Protein AF-0000000066107134 (afdb_homodimer)

InterPro domains:
  IPR014729 Rossmann-like alpha/beta/alpha sandwich fold [G3DSA:3.40.50.620] (2-224)
  IPR018317 Queuosine biosynthesis protein QueC [MF_01633] (4-223)
  IPR018317 Queuosine biosynthesis protein QueC [PF06508] (5-216)
  IPR018317 Queuosine biosynthesis protein QueC [PIRSF006293] (3-226)
  IPR018317 Queuosine biosynthesis protein QueC [PTHR42914] (3-226)
  IPR018317 Queuosine biosynthesis protein QueC [TIGR00364] (6-210)
  IPR018317 Queuosine biosynthesis protein QueC [cd01995] (4-217)

pLDDT: mean 96.41, std 4.78, range [48.25, 98.94]

Nearest PDB structures (foldseek):
  3bl5-assembly6_F  TM=8.450E-01  e=5.148E-14  unclassified
  7w8a-assembly2_G  TM=3.945E-01  e=1.474E-02  Babesia orientalis
  4plf-assembly1_B  TM=3.652E-01  e=1.228E-02  Apicomplexa
  3gvh-assembly1_D  TM=3.737E-01  e=4.985E-02  Brucella abortus 2308
  7w8a-assembly2_E  TM=3.259E-01  e=3.676E-02  Babesia orientalis

Organism: Methanobrevibacter smithii (strain ATCC 35061 / DSM 861 / OCM 144 / PS) (NCBI:txid420247)

Secondary structure (DSSP, 8-state):
-PPPEEEEE--SSHHHHHHHHTTTTTSEEEEEEEESS-TTHHHHHHHHHHHHHHHT-EEEEEE-HHHHHH---TTTSSSPPPB--TGGGG-HHHHHHHHHHTPPTTHHHHHHHHHHHHHHHHT-SEEE----HHHHTT-GGGSHHHHHHHHHHHHHH-SS--EEE-TTTT--HHHHHHHHHHTT--GGG----SS--SSB-S-BHHHHHHHHHHHHHT------B--/----EEEEE--SSHHHHHHHHTTTTTSEEEEEEEESS-TTHHHHHHHHHHHHHHHT-EEEEEE-HHHHHH---TTTSSSPPPB--TGGGG-HHHHHHHHHHTPPTTHHHHHHHHHHHHHHHHT-SEEE----HHHHTT-GGGSHHHHHHHHHHHHHH-SS--EEE-TTTT--HHHHHHHHHHTT--GGG----SS--SSB-S-BHHHHHHHHHHHHHT------B--

Sequence (454 aa):
MMTKKAITVLSGGLDSCVATCVYAEDYEIHGITFNYGQKSFKQELKASEEICKKMGFTHEVIDLPWLNKISNSSLTSDNEIPTLTHEELDDLDICEDTASSVWVPGRNIVFTSIATSYAESIGAEIIIVGWDKEEAATFPDNSKEFLESFNNMLNVGSPQNIEIKAPAIDLNKDEIVKLGDEIKAPMELSYSCYTGHEKHCGVCESCMRRKRAFKLADVKDPSEYNEMMTKKAITVLSGGLDSCVATCVYAEDYEIHGITFNYGQKSFKQELKASEEICKKMGFTHEVIDLPWLNKISNSSLTSDNEIPTLTHEELDDLDICEDTASSVWVPGRNIVFTSIATSYAESIGAEIIIVGWDKEEAATFPDNSKEFLESFNNMLNVGSPQNIEIKAPAIDLNKDEIVKLGDEIKAPMELSYSCYTGHEKHCGVCESCMRRKRAFKLADVKDPSEYNE

Foldseek 3Di:
DPFAAEEEAAQLALLSLLQQLVCLVRHQYEYEYEAAQFQQNVLSVQSRVVLCVVSVHHYDYYYDPVLLVVFQACRRDVDDQDFDDPVCLPVLVSVLVNCVRHDRPCVLVVSVVVSVVVCLVVVHAEYTYRQADSVCSNDVCSAPVVQVVVQVVCVPPPPHNYHYDHPRRYPALLVSVLSCVVSVRPNLSGDFASNNDPAHQCTGSRNVSNVVSCVVNVHDDNGDHPD/DPFAAEEEAAQLALLSLLQQLVCLVRHQYEYEHEAAQFQQNVLSVQSRVVLCVVSVHHYDYYYDPVLLVVFQACRRDVDDQDFDDPVCLPVLVSVLVNCVRHDRPCVLVVSVVVSVVVCLVVVHAEYTYRQADSVCSNDVCSAPVVQVVVQVVCVPPPPHNYHYDHPRRYPALLVSVLSCVVSVRPNLSGDFASNNDPAHQCTGSRNVSNVVSCVVNVHDDNGGHPD

Solvent-accessible surface area (backbone atoms only — not comparable to full-atom values): 22708 Å² total; per-residue (Å²): 128,86,76,46,32,26,30,26,56,33,57,11,18,55,52,23,47,31,33,46,50,76,45,54,88,72,29,50,45,37,34,37,30,76,44,42,58,41,55,20,44,70,44,20,49,53,17,32,51,50,48,24,61,76,73,68,34,47,77,44,76,47,78,33,66,68,57,29,70,58,35,81,10,25,44,45,40,90,48,75,69,64,69,52,54,80,74,44,73,74,33,64,70,58,43,42,52,49,40,61,43,52,45,50,52,43,46,60,55,33,54,51,24,49,46,46,18,53,18,59,56,73,61,22,44,33,37,34,34,36,33,21,37,60,55,25,74,62,34,42,59,24,26,59,67,24,53,52,30,45,38,52,22,36,63,48,33,40,98,54,80,51,39,73,42,44,79,32,34,85,28,42,62,25,53,44,46,44,49,20,58,73,71,62,37,70,63,68,48,37,38,58,38,67,74,33,51,95,45,33,56,41,38,36,56,52,28,42,50,50,55,49,13,25,59,74,43,74,42,87,67,69,74,57,56,73,92,126,86,78,46,31,26,29,27,55,32,56,11,18,55,50,22,46,32,33,48,51,75,43,53,89,70,30,51,44,36,33,37,29,76,44,41,58,41,54,20,42,71,44,19,51,54,16,31,50,50,48,24,62,76,73,68,34,47,76,45,78,47,80,34,65,68,57,30,70,58,34,81,11,23,43,45,41,91,49,75,70,65,70,52,54,81,74,43,74,75,33,63,70,58,44,42,52,50,39,60,44,51,45,51,52,43,46,61,56,32,54,52,24,49,48,45,18,52,19,58,56,74,62,22,45,33,36,34,35,38,32,20,36,60,55,25,76,60,34,41,57,26,24,61,67,23,52,51,30,45,39,52,22,35,63,48,32,40,97,55,80,51,40,72,42,44,80,31,33,86,28,42,63,25,54,45,45,44,50,20,58,74,70,62,38,70,62,68,48,37,40,58,39,66,73,33,51,95,45,34,59,40,38,35,56,52,28,43,49,48,55,49,13,24,59,73,42,73,43,87,68,68,72,57,56,73,90

Radius of gyration: 23.3 Å; Cα contacts (8 Å, |Δi|>4): 970; chains: 2; bounding box: 61×72×47 Å

Structure (mmCIF, N/CA/C/O backbone):
data_AF-0000000066107134-model_v1
#
loop_
_entity.id
_entity.type
_entity.pdbx_description
1 polymer '7-cyano-7-deazaguanine synthase'
#
loop_
_atom_site.group_PDB
_atom_site.id
_atom_site.type_symbol
_atom_site.label_atom_id
_atom_site.label_alt_id
_atom_site.label_comp_id
_atom_site.label_asym_id
_atom_site.label_entity_id
_atom_site.label_seq_id
_atom_site.pdbx_PDB_ins_code
_atom_site.Cartn_x
_atom_site.Cartn_y
_atom_site.Cartn_z
_atom_site.occupancy
_atom_site.B_iso_or_equiv
_atom_site.auth_seq_id
_atom_site.auth_comp_id
_atom_site.auth_asym_id
_atom_site.auth_atom_id
_atom_site.pdbx_PDB_model_num
ATOM 1 N N . MET A 1 1 ? 31.406 -4.867 -9.156 1 48.53 1 MET A N 1
ATOM 2 C CA . MET A 1 1 ? 30.266 -4.031 -9.539 1 48.53 1 MET A CA 1
ATOM 3 C C . MET A 1 1 ? 29.125 -4.188 -8.555 1 48.53 1 MET A C 1
ATOM 5 O O . MET A 1 1 ? 28.906 -5.27 -8 1 48.53 1 MET A O 1
ATOM 9 N N . MET A 1 2 ? 28.547 -3.154 -7.867 1 63.44 2 MET A N 1
ATOM 10 C CA . MET A 1 2 ? 27.594 -3.34 -6.785 1 63.44 2 MET A CA 1
ATOM 11 C C . MET A 1 2 ? 26.391 -4.152 -7.254 1 63.44 2 MET A C 1
ATOM 13 O O . MET A 1 2 ? 25.859 -3.914 -8.344 1 63.44 2 MET A O 1
ATOM 17 N N . THR A 1 3 ? 26.172 -5.348 -6.695 1 87.69 3 THR A N 1
ATOM 18 C CA . THR A 1 3 ? 25.109 -6.266 -7.09 1 87.69 3 THR A CA 1
ATOM 19 C C . THR A 1 3 ? 23.75 -5.566 -7.07 1 87.69 3 THR A C 1
ATOM 21 O O . THR A 1 3 ? 23.422 -4.871 -6.109 1 87.69 3 THR A O 1
ATOM 24 N N . LYS A 1 4 ? 23.125 -5.457 -8.25 1 97.25 4 LYS A N 1
ATOM 25 C CA . LYS A 1 4 ? 21.766 -4.934 -8.344 1 97.25 4 LYS A CA 1
ATOM 26 C C . LYS A 1 4 ? 20.812 -5.703 -7.43 1 97.25 4 LYS A C 1
ATOM 28 O O . LYS A 1 4 ? 20.922 -6.926 -7.301 1 97.25 4 LYS A O 1
ATOM 33 N N . LYS A 1 5 ? 19.969 -5 -6.711 1 98.69 5 LYS A N 1
ATOM 34 C CA . LYS A 1 5 ? 19.047 -5.637 -5.781 1 98.69 5 LYS A CA 1
ATOM 35 C C . LYS A 1 5 ? 17.625 -5.605 -6.32 1 98.69 5 LYS A C 1
ATOM 37 O O . LYS A 1 5 ? 17.25 -4.699 -7.074 1 98.69 5 LYS A O 1
ATOM 42 N N . ALA A 1 6 ? 16.859 -6.609 -5.988 1 98.88 6 ALA A N 1
ATOM 43 C CA . ALA A 1 6 ? 15.453 -6.711 -6.348 1 98.88 6 ALA A CA 1
ATOM 44 C C . ALA A 1 6 ? 14.617 -7.199 -5.164 1 98.88 6 ALA A C 1
ATOM 46 O O . ALA A 1 6 ? 15.102 -7.973 -4.336 1 98.88 6 ALA A O 1
ATOM 47 N N . ILE A 1 7 ? 13.453 -6.672 -5.062 1 98.88 7 ILE A N 1
ATOM 48 C CA . ILE A 1 7 ? 12.422 -7.227 -4.188 1 98.88 7 ILE A CA 1
ATOM 49 C C . ILE A 1 7 ? 11.492 -8.133 -4.996 1 98.88 7 ILE A C 1
ATOM 51 O O . ILE A 1 7 ? 11.18 -7.836 -6.148 1 98.88 7 ILE A O 1
ATOM 55 N N . THR A 1 8 ? 11.102 -9.227 -4.43 1 98.94 8 THR A N 1
ATOM 56 C CA . THR A 1 8 ? 10.07 -10.031 -5.074 1 98.94 8 THR A CA 1
ATOM 57 C C . THR A 1 8 ? 8.906 -10.297 -4.117 1 98.94 8 THR A C 1
ATOM 59 O O . THR A 1 8 ? 9.125 -10.578 -2.938 1 98.94 8 THR A O 1
ATOM 62 N N . VAL A 1 9 ? 7.723 -10.016 -4.586 1 98.88 9 VAL A N 1
ATOM 63 C CA . VAL A 1 9 ? 6.535 -10.508 -3.896 1 98.88 9 VAL A CA 1
ATOM 64 C C . VAL A 1 9 ? 6.355 -11.992 -4.176 1 98.88 9 VAL A C 1
ATOM 66 O O . VAL A 1 9 ? 5.914 -12.383 -5.258 1 98.88 9 VAL A O 1
ATOM 69 N N . LEU A 1 10 ? 6.672 -12.789 -3.191 1 98.81 10 LEU A N 1
ATOM 70 C CA . LEU A 1 10 ? 6.781 -14.227 -3.383 1 98.81 10 LEU A CA 1
ATOM 71 C C . LEU A 1 10 ? 5.711 -14.961 -2.582 1 98.81 10 LEU A C 1
ATOM 73 O O . LEU A 1 10 ? 5.793 -15.039 -1.353 1 98.81 10 LEU A O 1
ATOM 77 N N . SER A 1 11 ? 4.77 -15.523 -3.234 1 97.81 11 SER A N 1
ATOM 78 C CA . SER A 1 11 ? 3.699 -16.266 -2.576 1 97.81 11 SER A CA 1
ATOM 79 C C . SER A 1 11 ? 4.082 -17.734 -2.381 1 97.81 11 SER A C 1
ATOM 81 O O . SER A 1 11 ? 3.428 -18.453 -1.624 1 97.81 11 SER A O 1
ATOM 83 N N . GLY A 1 12 ? 5.117 -18.156 -3.109 1 97.75 12 GLY A N 1
ATOM 84 C CA . GLY A 1 12 ? 5.43 -19.578 -3.133 1 97.75 12 GLY A CA 1
ATOM 85 C C . GLY A 1 12 ? 4.691 -20.328 -4.223 1 97.75 12 GLY A C 1
ATOM 86 O O . GLY A 1 12 ? 4.938 -21.516 -4.434 1 97.75 12 GLY A O 1
ATOM 87 N N . GLY A 1 13 ? 3.854 -19.688 -4.918 1 98.12 13 GLY A N 1
ATOM 88 C CA . GLY A 1 13 ? 3.129 -20.297 -6.023 1 98.12 13 GLY A CA 1
ATOM 89 C C . GLY A 1 13 ? 3.953 -20.391 -7.293 1 98.12 13 GLY A C 1
ATOM 90 O O . GLY A 1 13 ? 5.078 -19.906 -7.352 1 98.12 13 GLY A O 1
ATOM 91 N N . LEU A 1 14 ? 3.342 -20.969 -8.281 1 98.5 14 LEU A N 1
ATOM 92 C CA . LEU A 1 14 ? 3.996 -21.25 -9.555 1 98.5 14 LEU A CA 1
ATOM 93 C C . LEU A 1 14 ? 4.387 -19.938 -10.25 1 98.5 14 LEU A C 1
ATOM 95 O O . LEU A 1 14 ? 5.539 -19.781 -10.656 1 98.5 14 LEU A O 1
ATOM 99 N N . ASP A 1 15 ? 3.439 -19 -10.352 1 98.5 15 ASP A N 1
ATOM 100 C CA . ASP A 1 15 ? 3.645 -17.766 -11.117 1 98.5 15 ASP A CA 1
ATOM 101 C C . ASP A 1 15 ? 4.746 -16.906 -10.5 1 98.5 15 ASP A C 1
ATOM 103 O O . ASP A 1 15 ? 5.648 -16.453 -11.195 1 98.5 15 ASP A O 1
ATOM 107 N N . SER A 1 16 ? 4.691 -16.688 -9.203 1 98.69 16 SER A N 1
ATOM 108 C CA . SER A 1 16 ? 5.691 -15.859 -8.539 1 98.69 16 SER A CA 1
ATOM 109 C C . SER A 1 16 ? 7.062 -16.531 -8.547 1 98.69 16 SER A C 1
ATOM 111 O O . SER A 1 16 ? 8.086 -15.852 -8.656 1 98.69 16 SER A O 1
ATOM 113 N N . CYS A 1 17 ? 7.094 -17.859 -8.422 1 98.81 17 CYS A N 1
ATOM 114 C CA . CYS A 1 17 ? 8.352 -18.594 -8.477 1 98.81 17 CYS A CA 1
ATOM 115 C C . CYS A 1 17 ? 9.047 -18.375 -9.812 1 98.81 17 CYS A C 1
ATOM 117 O O . CYS A 1 17 ? 10.211 -17.953 -9.852 1 98.81 17 CYS A O 1
ATOM 119 N N . VAL A 1 18 ? 8.336 -18.625 -10.867 1 98.88 18 VAL A N 1
ATOM 120 C CA . VAL A 1 18 ? 8.922 -18.5 -12.203 1 98.88 18 VAL A CA 1
ATOM 121 C C . VAL A 1 18 ? 9.305 -17.047 -12.461 1 98.88 18 VAL A C 1
ATOM 123 O O . VAL A 1 18 ? 10.406 -16.766 -12.93 1 98.88 18 VAL A O 1
ATOM 126 N N . ALA A 1 19 ? 8.406 -16.125 -12.164 1 98.88 19 ALA A N 1
ATOM 127 C CA . ALA A 1 19 ? 8.672 -14.711 -12.375 1 98.88 19 ALA A CA 1
ATOM 128 C C . ALA A 1 19 ? 9.953 -14.273 -11.664 1 98.88 19 ALA A C 1
ATOM 130 O O . ALA A 1 19 ? 10.781 -13.562 -12.234 1 98.88 19 ALA A O 1
ATOM 131 N N . THR A 1 20 ? 10.133 -14.703 -10.406 1 98.88 20 THR A N 1
ATOM 132 C CA . THR A 1 20 ? 11.305 -14.344 -9.602 1 98.88 20 THR A CA 1
ATOM 133 C C . THR A 1 20 ? 12.578 -14.898 -10.234 1 98.88 20 THR A C 1
ATOM 135 O O . THR A 1 20 ? 13.57 -14.18 -10.375 1 98.88 20 THR A O 1
ATOM 138 N N . CYS A 1 21 ? 12.57 -16.094 -10.695 1 98.81 21 CYS A N 1
ATOM 139 C CA . CYS A 1 21 ? 13.758 -16.797 -11.172 1 98.81 21 CYS A CA 1
ATOM 140 C C . CYS A 1 21 ? 14.242 -16.219 -12.492 1 98.81 21 CYS A C 1
ATOM 142 O O . CYS A 1 21 ? 15.414 -16.375 -12.852 1 98.81 21 CYS A O 1
ATOM 144 N N . VAL A 1 22 ? 13.344 -15.531 -13.227 1 98.81 22 VAL A N 1
ATOM 145 C CA . VAL A 1 22 ? 13.742 -14.836 -14.453 1 98.81 22 VAL A CA 1
ATOM 146 C C . VAL A 1 22 ? 14.898 -13.891 -14.156 1 98.81 22 VAL A C 1
ATOM 148 O O . VAL A 1 22 ? 15.781 -13.688 -14.992 1 98.81 22 VAL A O 1
ATOM 151 N N . TYR A 1 23 ? 14.953 -13.367 -12.914 1 98.62 23 TYR A N 1
ATOM 152 C CA . TYR A 1 23 ? 15.93 -12.328 -12.586 1 98.62 23 TYR A CA 1
ATOM 153 C C . TYR A 1 23 ? 17 -12.867 -11.641 1 98.62 23 TYR A C 1
ATOM 155 O O . TYR A 1 23 ? 17.828 -12.102 -11.133 1 98.62 23 TYR A O 1
ATOM 163 N N . ALA A 1 24 ? 17.078 -14.164 -11.391 1 98.25 24 ALA A N 1
ATOM 164 C CA . ALA A 1 24 ? 17.906 -14.773 -10.352 1 98.25 24 ALA A CA 1
ATOM 165 C C . ALA A 1 24 ? 19.391 -14.562 -10.641 1 98.25 24 ALA A C 1
ATOM 167 O O . ALA A 1 24 ? 20.188 -14.438 -9.711 1 98.25 24 ALA A O 1
ATOM 168 N N . GLU A 1 25 ? 19.766 -14.5 -11.883 1 97.06 25 GLU A N 1
ATOM 169 C CA . GLU A 1 25 ? 21.172 -14.414 -12.234 1 97.06 25 GLU A CA 1
ATOM 170 C C . GLU A 1 25 ? 21.656 -12.961 -12.258 1 97.06 25 GLU A C 1
ATOM 172 O O . GLU A 1 25 ? 22.859 -12.695 -12.172 1 97.06 25 GLU A O 1
ATOM 177 N N . ASP A 1 26 ? 20.734 -12.039 -12.336 1 97.62 26 ASP A N 1
ATOM 178 C CA . ASP A 1 26 ? 21.094 -10.656 -12.609 1 97.62 26 ASP A CA 1
ATOM 179 C C . ASP A 1 26 ? 20.953 -9.797 -11.352 1 97.62 26 ASP A C 1
ATOM 181 O O . ASP A 1 26 ? 21.5 -8.688 -11.281 1 97.62 26 ASP A O 1
ATOM 185 N N . TYR A 1 27 ? 20.234 -10.367 -10.32 1 98.5 27 TYR A N 1
ATOM 186 C CA . TYR A 1 27 ? 19.922 -9.555 -9.148 1 98.5 27 TYR A CA 1
ATOM 187 C C . TYR A 1 27 ? 20.156 -10.344 -7.863 1 98.5 27 TYR A C 1
ATOM 189 O O . TYR A 1 27 ? 20.031 -11.57 -7.844 1 98.5 27 TYR A O 1
ATOM 197 N N . GLU A 1 28 ? 20.578 -9.625 -6.852 1 98.69 28 GLU A N 1
ATOM 198 C CA . GLU A 1 28 ? 20.375 -10.102 -5.488 1 98.69 28 GLU A CA 1
ATOM 199 C C . GLU A 1 28 ? 18.906 -9.984 -5.07 1 98.69 28 GLU A C 1
ATOM 201 O O . GLU A 1 28 ? 18.406 -8.883 -4.867 1 98.69 28 GLU A O 1
ATOM 206 N N . ILE A 1 29 ? 18.328 -11.086 -4.906 1 98.81 29 ILE A N 1
ATOM 207 C CA . ILE A 1 29 ? 16.891 -11.086 -4.758 1 98.81 29 ILE A CA 1
ATOM 208 C C . ILE A 1 29 ? 16.516 -11.195 -3.279 1 98.81 29 ILE A C 1
ATOM 210 O O . ILE A 1 29 ? 17.047 -12.047 -2.564 1 98.81 29 ILE A O 1
ATOM 214 N N . HIS A 1 30 ? 15.625 -10.32 -2.828 1 98.81 30 HIS A N 1
ATOM 215 C CA . HIS A 1 30 ? 15.008 -10.336 -1.507 1 98.81 30 HIS A CA 1
ATOM 216 C C . HIS A 1 30 ? 13.516 -10.648 -1.597 1 98.81 30 HIS A C 1
ATOM 218 O O . HIS A 1 30 ? 12.742 -9.852 -2.145 1 98.81 30 HIS A O 1
ATOM 224 N N . GLY A 1 31 ? 13.148 -11.797 -1.056 1 98.88 31 GLY A N 1
ATOM 225 C CA . GLY A 1 31 ? 11.766 -12.227 -1.151 1 98.88 31 GLY A CA 1
ATOM 226 C C . GLY A 1 31 ? 10.922 -11.781 0.026 1 98.88 31 GLY A C 1
ATOM 227 O O . GLY A 1 31 ? 11.383 -11.789 1.17 1 98.88 31 GLY A O 1
ATOM 228 N N . ILE A 1 32 ? 9.711 -11.383 -0.281 1 98.88 32 ILE A N 1
ATOM 229 C CA . ILE A 1 32 ? 8.719 -11.047 0.732 1 98.88 32 ILE A CA 1
ATOM 230 C C . ILE A 1 32 ? 7.484 -11.93 0.559 1 98.88 32 ILE A C 1
ATOM 232 O O . ILE A 1 32 ? 6.91 -12 -0.531 1 98.88 32 ILE A O 1
ATOM 236 N N . THR A 1 33 ? 7.133 -12.609 1.605 1 98.88 33 THR A N 1
ATOM 237 C CA . THR A 1 33 ? 5.891 -13.367 1.683 1 98.88 33 THR A CA 1
ATOM 238 C C . THR A 1 33 ? 4.934 -12.742 2.695 1 98.88 33 THR A C 1
ATOM 240 O O . THR A 1 33 ? 5.348 -12.367 3.797 1 98.88 33 THR A O 1
ATOM 243 N N . PHE A 1 34 ? 3.689 -12.625 2.275 1 98.81 34 PHE A N 1
ATOM 244 C CA . PHE A 1 34 ? 2.721 -11.961 3.137 1 98.81 34 PHE A CA 1
ATOM 245 C C . PHE A 1 34 ? 1.828 -12.977 3.838 1 98.81 34 PHE A C 1
ATOM 247 O O . PHE A 1 34 ? 1.379 -13.945 3.221 1 98.81 34 PHE A O 1
ATOM 254 N N . ASN A 1 35 ? 1.656 -12.773 5.133 1 98.62 35 ASN A N 1
ATOM 255 C CA . ASN A 1 35 ? 0.647 -13.461 5.93 1 98.62 35 ASN A CA 1
ATOM 256 C C . ASN A 1 35 ? -0.56 -12.562 6.199 1 98.62 35 ASN A C 1
ATOM 258 O O . ASN A 1 35 ? -0.508 -11.688 7.062 1 98.62 35 ASN A O 1
ATOM 262 N N . TYR A 1 36 ? -1.611 -12.828 5.465 1 97.81 36 TYR A N 1
ATOM 263 C CA . TYR A 1 36 ? -2.809 -12.008 5.645 1 97.81 36 TYR A CA 1
ATOM 264 C C . TYR A 1 36 ? -3.98 -12.859 6.117 1 97.81 36 TYR A C 1
ATOM 266 O O . TYR A 1 36 ? -5.141 -12.492 5.93 1 97.81 36 TYR A O 1
ATOM 274 N N . GLY A 1 37 ? -3.658 -14.023 6.609 1 97.19 37 GLY A N 1
ATOM 275 C CA . GLY A 1 37 ? -4.652 -14.891 7.223 1 97.19 37 GLY A CA 1
ATOM 276 C C . GLY A 1 37 ? -5.254 -15.891 6.254 1 97.19 37 GLY A C 1
ATOM 277 O O . GLY A 1 37 ? -6.301 -16.484 6.527 1 97.19 37 GLY A O 1
ATOM 278 N N . GLN A 1 38 ? -4.637 -16.062 5.141 1 96.62 38 GLN A N 1
ATOM 279 C CA . GLN A 1 38 ? -5.168 -16.969 4.133 1 96.62 38 GLN A CA 1
ATOM 280 C C . GLN A 1 38 ? -5.02 -18.422 4.578 1 96.62 38 GLN A C 1
ATOM 282 O O . GLN A 1 38 ? -4.031 -18.781 5.219 1 96.62 38 GLN A O 1
ATOM 287 N N . LYS A 1 39 ? -5.898 -19.25 4.09 1 95.94 39 LYS A N 1
ATOM 288 C CA . LYS A 1 39 ? -5.957 -20.656 4.453 1 95.94 39 LYS A CA 1
ATOM 289 C C . LYS A 1 39 ? -4.684 -21.391 4.039 1 95.94 39 LYS A C 1
ATOM 291 O O . LYS A 1 39 ? -4.234 -22.297 4.73 1 95.94 39 LYS A O 1
ATOM 296 N N . SER A 1 40 ? -4.102 -20.969 3.006 1 96.5 40 SER A N 1
ATOM 297 C CA . SER A 1 40 ? -2.973 -21.672 2.404 1 96.5 40 SER A CA 1
ATOM 298 C C . SER A 1 40 ? -1.646 -21.172 2.959 1 96.5 40 SER A C 1
ATOM 300 O O . SER A 1 40 ? -0.578 -21.594 2.506 1 96.5 40 SER A O 1
ATOM 302 N N . PHE A 1 41 ? -1.6 -20.359 3.939 1 97.81 41 PHE A N 1
ATOM 303 C CA . PHE A 1 41 ? -0.396 -19.641 4.344 1 97.81 41 PHE A CA 1
ATOM 304 C C . PHE A 1 41 ? 0.715 -20.625 4.715 1 97.81 41 PHE A C 1
ATOM 306 O O . PHE A 1 41 ? 1.86 -20.453 4.289 1 97.81 41 PHE A O 1
ATOM 313 N N . LYS A 1 42 ? 0.407 -21.609 5.484 1 97.94 42 LYS A N 1
ATOM 314 C CA . LYS A 1 42 ? 1.431 -22.531 5.953 1 97.94 42 LYS A CA 1
ATOM 315 C C . LYS A 1 42 ? 2.174 -23.172 4.781 1 97.94 42 LYS A C 1
ATOM 317 O O . LYS A 1 42 ? 3.406 -23.234 4.777 1 97.94 42 LYS A O 1
ATOM 322 N N . GLN A 1 43 ? 1.47 -23.594 3.816 1 98.19 43 GLN A N 1
ATOM 323 C CA . GLN A 1 43 ? 2.072 -24.234 2.654 1 98.19 43 GLN A CA 1
ATOM 324 C C . GLN A 1 43 ? 2.785 -23.219 1.77 1 98.19 43 GLN A C 1
ATOM 326 O O . GLN A 1 43 ? 3.832 -23.516 1.19 1 98.19 43 GLN A O 1
ATOM 331 N N . GLU A 1 44 ? 2.18 -22.062 1.595 1 98.12 44 GLU A N 1
ATOM 332 C CA . GLU A 1 44 ? 2.816 -20.984 0.84 1 98.12 44 GLU A CA 1
ATOM 333 C C . GLU A 1 44 ? 4.152 -20.594 1.462 1 98.12 44 GLU A C 1
ATOM 335 O O . GLU A 1 44 ? 5.137 -20.375 0.749 1 98.12 44 GLU A O 1
ATOM 340 N N . LEU A 1 45 ? 4.129 -20.484 2.764 1 98.62 45 LEU A N 1
ATOM 341 C CA . LEU A 1 45 ? 5.348 -20.141 3.488 1 98.62 45 LEU A CA 1
ATOM 342 C C . LEU A 1 45 ? 6.418 -21.203 3.293 1 98.62 45 LEU A C 1
ATOM 344 O O . LEU A 1 45 ? 7.574 -20.891 3.012 1 98.62 45 LEU A O 1
ATOM 348 N N . LYS A 1 46 ? 6.055 -22.453 3.473 1 98.62 46 LYS A N 1
ATOM 349 C CA . LYS A 1 46 ? 6.992 -23.562 3.26 1 98.62 46 LYS A CA 1
ATOM 350 C C . LYS A 1 46 ? 7.59 -23.5 1.857 1 98.62 46 LYS A C 1
ATOM 352 O O . LYS A 1 46 ? 8.805 -23.609 1.692 1 98.62 46 LYS A O 1
ATOM 357 N N . ALA A 1 47 ? 6.719 -23.344 0.884 1 98.69 47 ALA A N 1
ATOM 358 C CA . ALA A 1 47 ? 7.16 -23.266 -0.506 1 98.69 47 ALA A CA 1
ATOM 359 C C . ALA A 1 47 ? 8.117 -22.109 -0.723 1 98.69 47 ALA A C 1
ATOM 361 O O . ALA A 1 47 ? 9.18 -22.266 -1.322 1 98.69 47 ALA A O 1
ATOM 362 N N . SER A 1 48 ? 7.746 -20.922 -0.245 1 98.81 48 SER A N 1
ATOM 363 C CA . SER A 1 48 ? 8.57 -19.734 -0.424 1 98.81 48 SER A CA 1
ATOM 364 C C . SER A 1 48 ? 9.93 -19.891 0.24 1 98.81 48 SER A C 1
ATOM 366 O O . SER A 1 48 ? 10.953 -19.516 -0.33 1 98.81 48 SER A O 1
ATOM 368 N N . GLU A 1 49 ? 9.945 -20.422 1.401 1 98.75 49 GLU A N 1
ATOM 369 C CA . GLU A 1 49 ? 11.195 -20.641 2.125 1 98.75 49 GLU A CA 1
ATOM 370 C C . GLU A 1 49 ? 12.109 -21.594 1.363 1 98.75 49 GLU A C 1
ATOM 372 O O . GLU A 1 49 ? 13.312 -21.359 1.244 1 98.75 49 GLU A O 1
ATOM 377 N N . GLU A 1 50 ? 11.562 -22.688 0.884 1 98.81 50 GLU A N 1
ATOM 378 C CA . GLU A 1 50 ? 12.352 -23.672 0.156 1 98.81 50 GLU A CA 1
ATOM 379 C C . GLU A 1 50 ? 12.891 -23.109 -1.149 1 98.81 50 GLU A C 1
ATOM 381 O O . GLU A 1 50 ? 14.039 -23.375 -1.522 1 98.81 50 GLU A O 1
ATOM 386 N N . ILE A 1 51 ? 12.055 -22.359 -1.821 1 98.88 51 ILE A N 1
ATOM 387 C CA . ILE A 1 51 ? 12.484 -21.719 -3.057 1 98.88 51 ILE A CA 1
ATOM 388 C C . ILE A 1 51 ? 13.641 -20.766 -2.766 1 98.88 51 ILE A C 1
ATOM 390 O O . ILE A 1 51 ? 14.672 -20.797 -3.451 1 98.88 51 ILE A O 1
ATOM 394 N N . CYS A 1 52 ? 13.477 -19.922 -1.772 1 98.88 52 CYS A N 1
ATOM 395 C CA . CYS A 1 52 ? 14.508 -18.953 -1.421 1 98.88 52 CYS A CA 1
ATOM 396 C C . CYS A 1 52 ? 15.805 -19.656 -1.036 1 98.88 52 CYS A C 1
ATOM 398 O O . CYS A 1 52 ? 16.891 -19.25 -1.452 1 98.88 52 CYS A O 1
ATOM 400 N N . LYS A 1 53 ? 15.664 -20.719 -0.247 1 98.75 53 LYS A N 1
ATOM 401 C CA . LYS A 1 53 ? 16.844 -21.484 0.164 1 98.75 53 LYS A CA 1
ATOM 402 C C . LYS A 1 53 ? 17.562 -22.078 -1.043 1 98.75 53 LYS A C 1
ATOM 404 O O . LYS A 1 53 ? 18.781 -21.953 -1.172 1 98.75 53 LYS A O 1
ATOM 409 N N . LYS A 1 54 ? 16.844 -22.734 -1.891 1 98.69 54 LYS A N 1
ATOM 410 C CA . LYS A 1 54 ? 17.406 -23.391 -3.062 1 98.69 54 LYS A CA 1
ATOM 411 C C . LYS A 1 54 ? 18.109 -22.391 -3.973 1 98.69 54 LYS A C 1
ATOM 413 O O . LYS A 1 54 ? 19.172 -22.672 -4.52 1 98.69 54 LYS A O 1
ATOM 418 N N . MET A 1 55 ? 17.547 -21.203 -4.117 1 98.62 55 MET A N 1
ATOM 419 C CA . MET A 1 55 ? 18.016 -20.25 -5.121 1 98.62 55 MET A CA 1
ATOM 420 C C . MET A 1 55 ? 19 -19.25 -4.504 1 98.62 55 MET A C 1
ATOM 422 O O . MET A 1 55 ? 19.625 -18.453 -5.219 1 98.62 55 MET A O 1
ATOM 426 N N . GLY A 1 56 ? 19.031 -19.172 -3.18 1 98.44 56 GLY A N 1
ATOM 427 C CA . GLY A 1 56 ? 19.938 -18.25 -2.496 1 98.44 56 GLY A CA 1
ATOM 428 C C . GLY A 1 56 ? 19.359 -16.875 -2.314 1 98.44 56 GLY A C 1
ATOM 429 O O . GLY A 1 56 ? 20.094 -15.875 -2.332 1 98.44 56 GLY A O 1
ATOM 430 N N . PHE A 1 57 ? 18.109 -16.766 -2.211 1 98.69 57 PHE A N 1
ATOM 431 C CA . PHE A 1 57 ? 17.438 -15.5 -1.966 1 98.69 57 PHE A CA 1
ATOM 432 C C . PHE A 1 57 ? 17.281 -15.25 -0.471 1 98.69 57 PHE A C 1
ATOM 434 O O . PHE A 1 57 ? 17.141 -16.188 0.308 1 98.69 57 PHE A O 1
ATOM 441 N N . THR A 1 58 ? 17.328 -14.008 -0.022 1 98.62 58 THR A N 1
ATOM 442 C CA . THR A 1 58 ? 16.844 -13.711 1.327 1 98.62 58 THR A CA 1
ATOM 443 C C . THR A 1 58 ? 15.328 -13.773 1.395 1 98.62 58 THR A C 1
ATOM 445 O O . THR A 1 58 ? 14.656 -13.742 0.362 1 98.62 58 THR A O 1
ATOM 448 N N . HIS A 1 59 ? 14.828 -13.93 2.592 1 98.69 59 HIS A N 1
ATOM 449 C CA . HIS A 1 59 ? 13.391 -14.117 2.729 1 98.69 59 HIS A CA 1
ATOM 450 C C . HIS A 1 59 ? 12.859 -13.43 3.986 1 98.69 59 HIS A C 1
ATOM 452 O O . HIS A 1 59 ? 13.438 -13.586 5.066 1 98.69 59 HIS A O 1
ATOM 458 N N . GLU A 1 60 ? 11.812 -12.688 3.777 1 98.12 60 GLU A N 1
ATOM 459 C CA . GLU A 1 60 ? 11.109 -12.062 4.895 1 98.12 60 GLU A CA 1
ATOM 460 C C . GLU A 1 60 ? 9.609 -12.312 4.82 1 98.12 60 GLU A C 1
ATOM 462 O O . GLU A 1 60 ? 9.039 -12.359 3.729 1 98.12 60 GLU A O 1
ATOM 467 N N . VAL A 1 61 ? 9.031 -12.477 6.004 1 98.69 61 VAL A N 1
ATOM 468 C CA . VAL A 1 61 ? 7.582 -12.641 6.102 1 98.69 61 VAL A CA 1
ATOM 469 C C . VAL A 1 61 ? 6.969 -11.398 6.746 1 98.69 61 VAL A C 1
ATOM 471 O O . VAL A 1 61 ? 7.461 -10.906 7.762 1 98.69 61 VAL A O 1
ATOM 474 N N . ILE A 1 62 ? 5.957 -10.867 6.18 1 98.62 62 ILE A N 1
ATOM 475 C CA . ILE A 1 62 ? 5.262 -9.703 6.719 1 98.62 62 ILE A CA 1
ATOM 476 C C . ILE A 1 62 ? 3.838 -10.086 7.105 1 98.62 62 ILE A C 1
ATOM 478 O O . ILE A 1 62 ? 3.062 -10.555 6.266 1 98.62 62 ILE A O 1
ATOM 482 N N . ASP A 1 63 ? 3.494 -9.836 8.336 1 98.31 63 ASP A N 1
ATOM 483 C CA . ASP A 1 63 ? 2.148 -10.109 8.836 1 98.31 63 ASP A CA 1
ATOM 484 C C . ASP A 1 63 ? 1.23 -8.906 8.617 1 98.31 63 ASP A C 1
ATOM 486 O O . ASP A 1 63 ? 1.601 -7.773 8.914 1 98.31 63 ASP A O 1
ATOM 490 N N . LEU A 1 64 ? 0.087 -9.211 8.086 1 98.12 64 LEU A N 1
ATOM 491 C CA . LEU A 1 64 ? -0.926 -8.18 7.859 1 98.12 64 LEU A CA 1
ATOM 492 C C . LEU A 1 64 ? -2.238 -8.555 8.539 1 98.12 64 LEU A C 1
ATOM 494 O O . LEU A 1 64 ? -3.254 -8.75 7.871 1 98.12 64 LEU A O 1
ATOM 498 N N . PRO A 1 65 ? -2.258 -8.508 9.836 1 97.31 65 PRO A N 1
ATOM 499 C CA . PRO A 1 65 ? -3.467 -8.93 10.547 1 97.31 65 PRO A CA 1
ATOM 500 C C . PRO A 1 65 ? -4.672 -8.047 10.242 1 97.31 65 PRO A C 1
ATOM 502 O O . PRO A 1 65 ? -5.812 -8.523 10.242 1 97.31 65 PRO A O 1
ATOM 505 N N . TRP A 1 66 ? -4.465 -6.809 10.016 1 97.5 66 TRP A N 1
ATOM 506 C CA . TRP A 1 66 ? -5.57 -5.906 9.703 1 97.5 66 TRP A CA 1
ATOM 507 C C . TRP A 1 66 ? -6.254 -6.309 8.406 1 97.5 66 TRP A C 1
ATOM 509 O O . TRP A 1 66 ? -7.469 -6.145 8.258 1 97.5 66 TRP A O 1
ATOM 519 N N . LEU A 1 67 ? -5.527 -6.754 7.426 1 98.12 67 LEU A N 1
ATOM 520 C CA . LEU A 1 67 ? -6.121 -7.195 6.172 1 98.12 67 LEU A CA 1
ATOM 521 C C . LEU A 1 67 ? -6.992 -8.43 6.387 1 98.12 67 LEU A C 1
ATOM 523 O O . LEU A 1 67 ? -8.078 -8.531 5.812 1 98.12 67 LEU A O 1
ATOM 527 N N . ASN A 1 68 ? -6.488 -9.328 7.227 1 96.75 68 ASN A N 1
ATOM 528 C CA . ASN A 1 68 ? -7.281 -10.5 7.594 1 96.75 68 ASN A CA 1
ATOM 529 C C . ASN A 1 68 ? -8.617 -10.102 8.203 1 96.75 68 ASN A C 1
ATOM 531 O O . ASN A 1 68 ? -9.656 -10.695 7.883 1 96.75 68 ASN A O 1
ATOM 535 N N . LYS A 1 69 ? -8.594 -9.086 8.969 1 96.69 69 LYS A N 1
ATOM 536 C CA . LYS A 1 69 ? -9.766 -8.633 9.719 1 96.69 69 LYS A CA 1
ATOM 537 C C . LYS A 1 69 ? -10.82 -8.047 8.789 1 96.69 69 LYS A C 1
ATOM 539 O O . LYS A 1 69 ? -12.023 -8.188 9.031 1 96.69 69 LYS A O 1
ATOM 544 N N . ILE A 1 70 ? -10.438 -7.43 7.746 1 97.19 70 ILE A N 1
ATOM 545 C CA . ILE A 1 70 ? -11.406 -6.668 6.965 1 97.19 70 ILE A CA 1
ATOM 546 C C . ILE A 1 70 ? -11.797 -7.453 5.715 1 97.19 70 ILE A C 1
ATOM 548 O O . ILE A 1 70 ? -12.664 -7.027 4.953 1 97.19 70 ILE A O 1
ATOM 552 N N . SER A 1 71 ? -11.172 -8.555 5.473 1 96.12 71 SER A N 1
ATOM 553 C CA . SER A 1 71 ? -11.422 -9.344 4.27 1 96.12 71 SER A CA 1
ATOM 554 C C . SER A 1 71 ? -12.57 -10.328 4.484 1 96.12 71 SER A C 1
ATOM 556 O O . SER A 1 71 ? -12.672 -10.945 5.543 1 96.12 71 SER A O 1
ATOM 558 N N . ASN A 1 72 ? -13.422 -10.414 3.488 1 94.12 72 ASN A N 1
ATOM 559 C CA . ASN A 1 72 ? -14.477 -11.43 3.48 1 94.12 72 ASN A CA 1
ATOM 560 C C . ASN A 1 72 ? -14.227 -12.484 2.406 1 94.12 72 ASN A C 1
ATOM 562 O O . ASN A 1 72 ? -15.141 -13.219 2.035 1 94.12 72 ASN A O 1
ATOM 566 N N . SER A 1 73 ? -13.055 -12.531 1.932 1 95.56 73 SER A N 1
ATOM 567 C CA . SER A 1 73 ? -12.656 -13.484 0.898 1 95.56 73 SER A CA 1
ATOM 568 C C . SER A 1 73 ? -12.758 -14.914 1.4 1 95.56 73 SER A C 1
ATOM 570 O O . SER A 1 73 ? -12.5 -15.188 2.574 1 95.56 73 SER A O 1
ATOM 572 N N . SER A 1 74 ? -13.023 -15.828 0.477 1 95.06 74 SER A N 1
ATOM 573 C CA . SER A 1 74 ? -13.031 -17.234 0.832 1 95.06 74 SER A CA 1
ATOM 574 C C . SER A 1 74 ? -11.625 -17.734 1.188 1 95.06 74 SER A C 1
ATOM 576 O O . SER A 1 74 ? -11.469 -18.797 1.781 1 95.06 74 SER A O 1
ATOM 578 N N . LEU A 1 75 ? -10.664 -16.953 0.812 1 95.31 75 LEU A N 1
ATOM 579 C CA . LEU A 1 75 ? -9.289 -17.328 1.122 1 95.31 75 LEU A CA 1
ATOM 580 C C . LEU A 1 75 ? -8.984 -17.094 2.598 1 95.31 75 LEU A C 1
ATOM 582 O O . LEU A 1 75 ? -8.016 -17.625 3.129 1 95.31 75 LEU A O 1
ATOM 586 N N . THR A 1 76 ? -9.703 -16.203 3.252 1 95.69 76 THR A N 1
ATOM 587 C CA . THR A 1 76 ? -9.344 -15.75 4.594 1 95.69 76 THR A CA 1
ATOM 588 C C . THR A 1 76 ? -10.508 -15.945 5.559 1 95.69 76 THR A C 1
ATOM 590 O O . THR A 1 76 ? -10.422 -15.562 6.727 1 95.69 76 THR A O 1
ATOM 593 N N . SER A 1 77 ? -11.547 -16.469 5.086 1 94.69 77 SER A N 1
ATOM 594 C CA . SER A 1 77 ? -12.742 -16.641 5.91 1 94.69 77 SER A CA 1
ATOM 595 C C . SER A 1 77 ? -13.18 -18.109 5.941 1 94.69 77 SER A C 1
ATOM 597 O O . SER A 1 77 ? -12.516 -18.969 5.367 1 94.69 77 SER A O 1
ATOM 599 N N . ASP A 1 78 ? -14.281 -18.312 6.582 1 92.44 78 ASP A N 1
ATOM 600 C CA . ASP A 1 78 ? -14.789 -19.672 6.699 1 92.44 78 ASP A CA 1
ATOM 601 C C . ASP A 1 78 ? -15.609 -20.062 5.473 1 92.44 78 ASP A C 1
ATOM 603 O O . ASP A 1 78 ? -16.094 -21.188 5.371 1 92.44 78 ASP A O 1
ATOM 607 N N . ASN A 1 79 ? -15.672 -19.094 4.602 1 91.69 79 ASN A N 1
ATOM 608 C CA . ASN A 1 79 ? -16.391 -19.406 3.377 1 91.69 79 ASN A CA 1
ATOM 609 C C . ASN A 1 79 ? -15.68 -20.484 2.568 1 91.69 79 ASN A C 1
ATOM 611 O O . ASN A 1 79 ? -14.453 -20.578 2.592 1 91.69 79 ASN A O 1
ATOM 615 N N . GLU A 1 80 ? -16.438 -21.281 1.88 1 91.56 80 GLU A N 1
ATOM 616 C CA . GLU A 1 80 ? -15.867 -22.359 1.082 1 91.56 80 GLU A CA 1
ATOM 617 C C . GLU A 1 80 ? -15.18 -21.828 -0.171 1 91.56 80 GLU A C 1
ATOM 619 O O . GLU A 1 80 ? -15.688 -20.906 -0.816 1 91.56 80 GLU A O 1
ATOM 624 N N . ILE A 1 81 ? -14.117 -22.406 -0.447 1 92.12 81 ILE A N 1
ATOM 625 C CA . ILE A 1 81 ? -13.438 -22.125 -1.705 1 92.12 81 ILE A CA 1
ATOM 626 C C . ILE A 1 81 ? -14.172 -22.797 -2.857 1 92.12 81 ILE A C 1
ATOM 628 O O . ILE A 1 81 ? -14.43 -24 -2.816 1 92.12 81 ILE A O 1
ATOM 632 N N . PRO A 1 82 ? -14.445 -22.047 -3.846 1 90.44 82 PRO A N 1
ATOM 633 C CA . PRO A 1 82 ? -15.195 -22.641 -4.953 1 90.44 82 PRO A CA 1
ATOM 634 C C . PRO A 1 82 ? -14.398 -23.719 -5.688 1 90.44 82 PRO A C 1
ATOM 636 O O . PRO A 1 82 ? -13.172 -23.625 -5.801 1 90.44 82 PRO A O 1
ATOM 639 N N . THR A 1 83 ? -15.094 -24.703 -6.133 1 89.38 83 T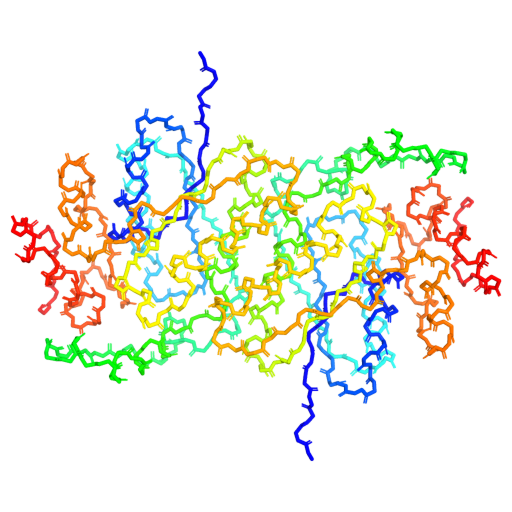HR A N 1
ATOM 640 C CA . THR A 1 83 ? -14.539 -25.734 -7 1 89.38 83 THR A CA 1
ATOM 641 C 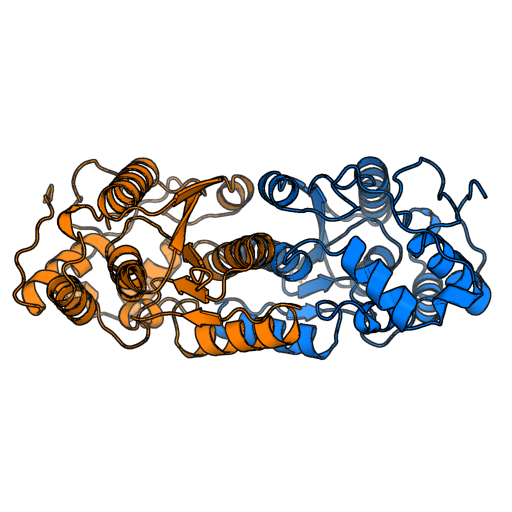C . THR A 1 83 ? -15.047 -25.578 -8.43 1 89.38 83 THR A C 1
ATOM 643 O O . THR A 1 83 ? -16.125 -25.016 -8.648 1 89.38 83 THR A O 1
ATOM 646 N N . LEU A 1 84 ? -14.164 -26 -9.344 1 88.25 84 LEU A N 1
ATOM 647 C CA . LEU A 1 84 ? -14.531 -25.891 -10.75 1 88.25 84 LEU A CA 1
ATOM 648 C C . LEU A 1 84 ? -14.266 -27.203 -11.492 1 88.25 84 LEU A C 1
ATOM 650 O O . LEU A 1 84 ? -13.344 -27.938 -11.133 1 88.25 84 LEU A O 1
ATOM 654 N N . THR A 1 85 ? -15.141 -27.422 -12.477 1 87.81 85 THR A N 1
ATOM 655 C CA . THR A 1 85 ? -14.836 -28.469 -13.43 1 87.81 85 THR A CA 1
ATOM 656 C C . THR A 1 85 ? -13.945 -27.953 -14.555 1 87.81 85 THR A C 1
ATOM 658 O O . THR A 1 85 ? -13.781 -26.734 -14.711 1 87.81 85 THR A O 1
ATOM 661 N N . HIS A 1 86 ? -13.406 -28.859 -15.273 1 87.94 86 HIS A N 1
ATOM 662 C CA . HIS A 1 86 ? -12.547 -28.484 -16.391 1 87.94 86 HIS A CA 1
ATOM 663 C C . HIS A 1 86 ? -13.281 -27.594 -17.391 1 87.94 86 HIS A C 1
ATOM 665 O O . HIS A 1 86 ? -12.711 -26.656 -17.922 1 87.94 86 HIS A O 1
ATOM 671 N N . GLU A 1 87 ? -14.492 -27.891 -17.578 1 88.5 87 GLU A N 1
ATOM 672 C CA . GLU A 1 87 ? -15.297 -27.141 -18.531 1 88.5 87 GLU A CA 1
ATOM 673 C C . GLU A 1 87 ? -15.586 -25.734 -18.016 1 88.5 87 GLU A C 1
ATOM 675 O O . GLU A 1 87 ? -15.688 -24.797 -18.812 1 88.5 87 GLU A O 1
ATOM 680 N N . GLU A 1 88 ? -15.578 -25.641 -16.781 1 91.12 88 GLU A N 1
ATOM 681 C CA . GLU A 1 88 ? -15.938 -24.375 -16.172 1 91.12 88 GLU A CA 1
ATOM 682 C C . GLU A 1 88 ? -14.766 -23.391 -16.188 1 91.12 88 GLU A C 1
ATOM 684 O O . GLU A 1 88 ? -14.953 -22.188 -16.016 1 91.12 88 GLU A O 1
ATOM 689 N N . LEU A 1 89 ? -13.625 -23.891 -16.422 1 89.62 89 LEU A N 1
ATOM 690 C CA . LEU A 1 89 ? -12.43 -23.047 -16.438 1 89.62 89 LEU A CA 1
ATOM 691 C C . LEU A 1 89 ? -12.477 -22.047 -17.578 1 89.62 89 LEU A C 1
ATOM 693 O O . LEU A 1 89 ? -11.82 -21 -17.531 1 89.62 89 LEU A O 1
ATOM 697 N N . ASP A 1 90 ? -13.273 -22.312 -18.5 1 89.56 90 ASP A N 1
ATOM 698 C CA . ASP A 1 90 ? -13.305 -21.453 -19.672 1 89.56 90 ASP A CA 1
ATOM 699 C C . ASP A 1 90 ? -14.594 -20.641 -19.734 1 89.56 90 ASP A C 1
ATOM 701 O O . ASP A 1 90 ? -14.836 -19.906 -20.703 1 89.56 90 ASP A O 1
ATOM 705 N N . ASP A 1 91 ? -15.453 -20.812 -18.75 1 92.12 91 ASP A N 1
ATOM 706 C CA . ASP A 1 91 ? -16.672 -20.016 -18.625 1 92.12 91 ASP A CA 1
ATOM 707 C C . ASP A 1 91 ? -16.406 -18.719 -17.875 1 92.12 91 ASP A C 1
ATOM 709 O O . ASP A 1 91 ? -16.25 -18.719 -16.656 1 92.12 91 ASP A O 1
ATOM 713 N N . LEU A 1 92 ? -16.469 -17.703 -18.594 1 91.19 92 LEU A N 1
ATOM 714 C CA . LEU A 1 92 ? -16.062 -16.422 -18.047 1 91.19 92 LEU A CA 1
ATOM 715 C C . LEU A 1 92 ? -16.969 -15.992 -16.906 1 91.19 92 LEU A C 1
ATOM 717 O O . LEU A 1 92 ? -16.5 -15.422 -15.914 1 91.19 92 LEU A O 1
ATOM 721 N N . ASP A 1 93 ? -18.219 -16.203 -17.031 1 93.12 93 ASP A N 1
ATOM 722 C CA . ASP A 1 93 ? -19.156 -15.836 -15.984 1 93.12 93 ASP A CA 1
ATOM 723 C C . ASP A 1 93 ? -18.859 -16.594 -14.695 1 93.12 93 ASP A C 1
ATOM 725 O O . ASP A 1 93 ? -18.875 -16 -13.609 1 93.12 93 ASP A O 1
ATOM 729 N N . ILE A 1 94 ? -18.625 -17.812 -14.883 1 92.94 94 ILE A N 1
ATOM 730 C CA . ILE A 1 94 ? -18.328 -18.656 -13.727 1 92.94 94 ILE A CA 1
ATOM 731 C C . ILE A 1 94 ? -17.016 -18.203 -13.086 1 92.94 94 ILE A C 1
ATOM 733 O O . ILE A 1 94 ? -16.922 -18.078 -11.867 1 92.94 94 ILE A O 1
ATOM 737 N N . CYS A 1 95 ? -16.094 -17.938 -13.883 1 91.62 95 CYS A N 1
ATOM 738 C CA . CYS A 1 95 ? -14.773 -17.547 -13.375 1 91.62 95 CYS A CA 1
ATOM 739 C C . CYS A 1 95 ? -14.844 -16.188 -12.703 1 91.62 95 CYS A C 1
ATOM 741 O O . CYS A 1 95 ? -14.133 -15.93 -11.734 1 91.62 95 CYS A O 1
ATOM 743 N N . GLU A 1 96 ? -15.625 -15.289 -13.203 1 92.81 96 GLU A N 1
ATOM 744 C CA . GLU A 1 96 ? -15.82 -13.992 -12.562 1 92.81 96 GLU A CA 1
ATOM 745 C C . GLU A 1 96 ? -16.438 -14.148 -11.172 1 92.81 96 GLU A C 1
ATOM 747 O O . GLU A 1 96 ? -16.062 -13.438 -10.242 1 92.81 96 GLU A O 1
ATOM 752 N N . ASP A 1 97 ? -17.359 -15.039 -11.094 1 93.12 97 ASP A N 1
ATOM 753 C CA . ASP A 1 97 ? -17.984 -15.312 -9.805 1 93.12 97 ASP A CA 1
ATOM 754 C C . ASP A 1 97 ? -16.984 -15.883 -8.805 1 93.12 97 ASP A C 1
ATOM 756 O O . ASP A 1 97 ? -16.969 -15.469 -7.641 1 93.12 97 ASP A O 1
ATOM 760 N N . THR A 1 98 ? -16.234 -16.812 -9.266 1 91 98 THR A N 1
ATOM 761 C CA . THR A 1 98 ? -15.227 -17.406 -8.391 1 91 98 THR A CA 1
ATOM 762 C C . THR A 1 98 ? -14.18 -16.375 -7.984 1 91 98 THR A C 1
ATOM 764 O O . THR A 1 98 ? -13.75 -16.328 -6.832 1 91 98 THR A O 1
ATOM 767 N N . ALA A 1 99 ? -13.82 -15.539 -8.938 1 91.69 99 ALA A N 1
ATOM 768 C CA . ALA A 1 99 ? -12.844 -14.492 -8.656 1 91.69 99 ALA A CA 1
ATOM 769 C C . ALA A 1 99 ? -13.359 -13.531 -7.594 1 91.69 99 ALA A C 1
ATOM 771 O O . ALA A 1 99 ? -12.609 -13.102 -6.711 1 91.69 99 ALA A O 1
ATOM 772 N N . SER A 1 100 ? -14.617 -13.227 -7.688 1 93.81 100 SER A N 1
ATOM 773 C CA . SER A 1 100 ? -15.242 -12.359 -6.691 1 93.81 100 SER A CA 1
ATOM 774 C C . SER A 1 100 ? -15.203 -12.992 -5.305 1 93.81 100 SER A C 1
ATOM 776 O O . SER A 1 100 ? -15.016 -12.297 -4.305 1 93.81 100 SER A O 1
ATOM 778 N N . SER A 1 101 ? -15.352 -14.242 -5.277 1 94.31 101 SER A N 1
ATOM 779 C CA . SER A 1 101 ? -15.391 -14.961 -4.008 1 94.31 101 SER A CA 1
ATOM 780 C C . SER A 1 101 ? -14.016 -15 -3.35 1 94.31 101 SER A C 1
ATOM 782 O O . SER A 1 101 ? -13.914 -15.031 -2.121 1 94.31 101 SER A O 1
ATOM 784 N N . VAL A 1 102 ? -12.977 -14.914 -4.129 1 94 102 VAL A N 1
ATOM 785 C CA . VAL A 1 102 ? -11.641 -15.055 -3.559 1 94 102 VAL A CA 1
ATOM 786 C C . VAL A 1 102 ? -10.922 -13.703 -3.568 1 94 102 VAL A C 1
ATOM 788 O O . VAL A 1 102 ? -9.734 -13.625 -3.264 1 94 102 VAL A O 1
ATOM 791 N N . TRP A 1 103 ? -11.656 -12.648 -3.908 1 96.38 103 TRP A N 1
ATOM 792 C CA . TRP A 1 103 ? -11.062 -11.312 -3.924 1 96.38 103 TRP A CA 1
ATOM 793 C C . TRP A 1 103 ? -10.711 -10.859 -2.514 1 96.38 103 TRP A C 1
ATOM 795 O O . TRP A 1 103 ? -11.555 -10.914 -1.609 1 96.38 103 TRP A O 1
ATOM 805 N N . VAL A 1 104 ? -9.484 -10.492 -2.307 1 97.25 104 VAL A N 1
ATOM 806 C CA . VAL A 1 104 ? -9.031 -9.836 -1.09 1 97.25 104 VAL A CA 1
ATOM 807 C C . VAL A 1 104 ? -8.898 -8.328 -1.335 1 97.25 104 VAL A C 1
ATOM 809 O O . VAL A 1 104 ? -8.195 -7.906 -2.252 1 97.25 104 VAL A O 1
ATOM 812 N N . PRO A 1 105 ? -9.523 -7.488 -0.5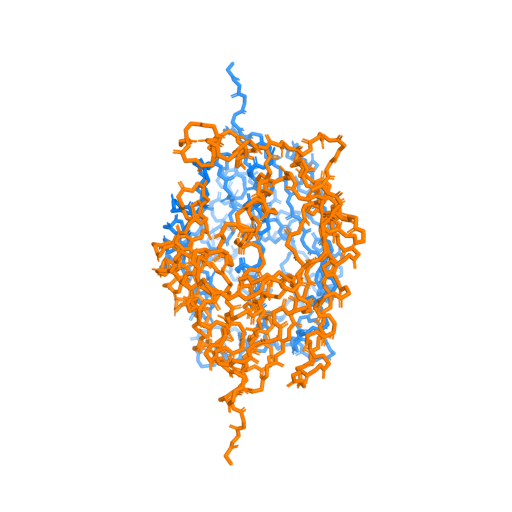63 1 97.94 105 PRO A N 1
ATOM 813 C CA . PRO A 1 105 ? -9.562 -6.043 -0.814 1 97.94 105 PRO A CA 1
ATOM 814 C C . PRO A 1 105 ? -8.172 -5.434 -0.948 1 97.94 105 PRO A C 1
ATOM 816 O O . PRO A 1 105 ? -7.387 -5.453 0.006 1 97.94 105 PRO A O 1
ATOM 819 N N . GLY A 1 106 ? -7.945 -4.852 -2.133 1 97.69 106 GLY A N 1
ATOM 820 C CA . GLY A 1 106 ? -6.734 -4.094 -2.4 1 97.69 106 GLY A CA 1
ATOM 821 C C . GLY A 1 106 ? -5.473 -4.926 -2.283 1 97.69 106 GLY A C 1
ATOM 822 O O . GLY A 1 106 ? -4.398 -4.395 -1.988 1 97.69 106 GLY A O 1
ATOM 823 N N . ARG A 1 107 ? -5.539 -6.16 -2.426 1 98 107 ARG A N 1
ATOM 824 C CA . ARG A 1 107 ? -4.453 -7.066 -2.078 1 98 107 ARG A CA 1
ATOM 825 C C . ARG A 1 107 ? -3.174 -6.707 -2.828 1 98 107 ARG A C 1
ATOM 827 O O . ARG A 1 107 ? -2.15 -6.402 -2.211 1 98 107 ARG A O 1
ATOM 834 N N . ASN A 1 108 ? -3.17 -6.688 -4.18 1 98.44 108 ASN A N 1
ATOM 835 C CA . ASN A 1 108 ? -1.953 -6.441 -4.945 1 98.44 108 ASN A CA 1
ATOM 836 C C . ASN A 1 108 ? -1.484 -4.996 -4.801 1 98.44 108 ASN A C 1
ATOM 838 O O . ASN A 1 108 ? -0.286 -4.719 -4.871 1 98.44 108 ASN A O 1
ATOM 842 N N . ILE A 1 109 ? -2.447 -4.078 -4.617 1 98.75 109 ILE A N 1
ATOM 843 C CA . ILE A 1 109 ? -2.092 -2.684 -4.367 1 98.75 109 ILE A CA 1
ATOM 844 C C . ILE A 1 109 ? -1.294 -2.58 -3.068 1 98.75 109 ILE A C 1
ATOM 846 O O . ILE A 1 109 ? -0.224 -1.969 -3.037 1 98.75 109 ILE A O 1
ATOM 850 N N . VAL A 1 110 ? -1.775 -3.246 -2.016 1 98.81 110 VAL A N 1
ATOM 851 C CA . VAL A 1 110 ? -1.136 -3.211 -0.704 1 98.81 110 VAL A CA 1
ATOM 852 C C . VAL A 1 110 ? 0.209 -3.932 -0.765 1 98.81 110 VAL A C 1
ATOM 854 O O . VAL A 1 110 ? 1.234 -3.383 -0.355 1 98.81 110 VAL A O 1
ATOM 857 N N . PHE A 1 111 ? 0.251 -5.141 -1.325 1 98.88 111 PHE A N 1
ATOM 858 C CA . PHE A 1 111 ? 1.467 -5.945 -1.372 1 98.88 111 PHE A CA 1
ATOM 859 C C . PHE A 1 111 ? 2.572 -5.215 -2.121 1 98.88 111 PHE A C 1
ATOM 861 O O . PHE A 1 111 ? 3.707 -5.137 -1.646 1 98.88 111 PHE A O 1
ATOM 868 N N . THR A 1 112 ? 2.207 -4.656 -3.256 1 98.88 112 THR A N 1
ATOM 869 C CA . THR A 1 112 ? 3.209 -4.004 -4.094 1 98.88 112 THR A CA 1
ATOM 870 C C . THR A 1 112 ? 3.666 -2.689 -3.471 1 98.88 112 THR A C 1
ATOM 872 O O . THR A 1 112 ? 4.832 -2.312 -3.592 1 98.88 112 THR A O 1
ATOM 875 N N . SER A 1 113 ? 2.764 -2.01 -2.76 1 98.88 113 SER A N 1
ATOM 876 C CA . SER A 1 113 ? 3.139 -0.793 -2.047 1 98.88 113 SER A CA 1
ATOM 877 C C . SER A 1 113 ? 4.133 -1.094 -0.928 1 98.88 113 SER A C 1
ATOM 879 O O . SER A 1 113 ? 5.105 -0.362 -0.744 1 98.88 113 SER A O 1
ATOM 881 N N . ILE A 1 114 ? 3.867 -2.146 -0.189 1 98.88 114 ILE A N 1
ATOM 882 C CA . ILE A 1 114 ? 4.793 -2.547 0.864 1 98.88 114 ILE A CA 1
ATOM 883 C C . ILE A 1 114 ? 6.133 -2.947 0.248 1 98.88 114 ILE A C 1
ATOM 885 O O . ILE A 1 114 ? 7.191 -2.564 0.75 1 98.88 114 ILE A O 1
ATOM 889 N N . ALA A 1 115 ? 6.094 -3.676 -0.853 1 98.94 115 ALA A N 1
ATOM 890 C CA . ALA A 1 115 ? 7.316 -4.031 -1.569 1 98.94 115 ALA A CA 1
ATOM 891 C C . ALA A 1 115 ? 8.086 -2.781 -1.99 1 98.94 115 ALA A C 1
ATOM 893 O O . ALA A 1 115 ? 9.32 -2.768 -1.972 1 98.94 115 ALA A O 1
ATOM 894 N N . THR A 1 116 ? 7.371 -1.734 -2.396 1 98.81 116 THR A N 1
ATOM 895 C CA . THR A 1 116 ? 7.988 -0.466 -2.768 1 98.81 116 THR A CA 1
ATOM 896 C C . THR A 1 116 ? 8.75 0.132 -1.587 1 98.81 116 THR A C 1
ATOM 898 O O . THR A 1 116 ? 9.875 0.616 -1.745 1 98.81 116 THR A O 1
ATOM 901 N N . SER A 1 117 ? 8.094 0.079 -0.428 1 98.69 117 SER A N 1
ATOM 902 C CA . SER A 1 117 ? 8.75 0.576 0.778 1 98.69 117 SER A CA 1
ATOM 903 C C . SER A 1 117 ? 10.062 -0.151 1.032 1 98.69 117 SER A C 1
ATOM 905 O O . SER A 1 117 ? 11.086 0.481 1.302 1 98.69 117 SER A O 1
ATOM 907 N N . TYR A 1 118 ? 10.07 -1.455 0.925 1 98.75 118 TYR A N 1
ATOM 908 C CA . TYR A 1 118 ? 11.273 -2.256 1.122 1 98.75 118 TYR A CA 1
ATOM 909 C C . TYR A 1 118 ? 12.312 -1.949 0.052 1 98.75 118 TYR A C 1
ATOM 911 O O . TYR A 1 118 ? 13.508 -1.88 0.344 1 98.75 118 TYR A O 1
ATOM 919 N N . ALA A 1 119 ? 11.859 -1.821 -1.209 1 98.81 119 ALA A N 1
ATOM 920 C CA . ALA A 1 119 ? 12.773 -1.496 -2.299 1 98.81 119 ALA A CA 1
ATOM 921 C C . ALA A 1 119 ? 13.508 -0.185 -2.027 1 98.81 119 ALA A C 1
ATOM 923 O O . ALA A 1 119 ? 14.727 -0.105 -2.182 1 98.81 119 ALA A O 1
ATOM 924 N N . GLU A 1 120 ? 12.773 0.835 -1.607 1 98.31 120 GLU A N 1
ATOM 925 C CA . GLU A 1 120 ? 13.391 2.109 -1.26 1 98.31 120 GLU A CA 1
ATOM 926 C C . GLU A 1 120 ? 14.422 1.938 -0.15 1 98.31 120 GLU A C 1
ATOM 928 O O . GLU A 1 120 ? 15.523 2.5 -0.221 1 98.31 120 GLU A O 1
ATOM 933 N N . SER A 1 121 ? 14.055 1.155 0.818 1 97.69 121 SER A N 1
ATOM 934 C CA . SER A 1 121 ? 14.875 1.012 2.018 1 97.69 121 SER A CA 1
ATOM 935 C C . SER A 1 121 ? 16.219 0.381 1.692 1 97.69 121 SER A C 1
ATOM 937 O O . SER A 1 121 ? 17.25 0.764 2.264 1 97.69 121 SER A O 1
ATOM 939 N N . ILE A 1 122 ? 16.297 -0.573 0.731 1 97.25 122 ILE A N 1
ATOM 940 C CA . ILE A 1 122 ? 17.531 -1.302 0.518 1 97.25 122 ILE A CA 1
ATOM 941 C C . ILE A 1 122 ? 18.172 -0.862 -0.799 1 97.25 122 ILE A C 1
ATOM 943 O O . ILE A 1 122 ? 19.219 -1.381 -1.194 1 97.25 122 ILE A O 1
ATOM 947 N N . GLY A 1 123 ? 17.469 0.081 -1.497 1 97.56 123 GLY A N 1
ATOM 948 C CA . GLY A 1 123 ? 17.984 0.557 -2.768 1 97.56 123 GLY A CA 1
ATOM 949 C C . GLY A 1 123 ? 17.812 -0.439 -3.898 1 97.56 123 GLY A C 1
ATOM 950 O O . GLY A 1 123 ? 18.688 -0.592 -4.742 1 97.56 123 GLY A O 1
ATOM 951 N N . ALA A 1 124 ? 16.734 -1.238 -3.879 1 98.56 124 ALA A N 1
ATOM 952 C CA . ALA A 1 124 ? 16.438 -2.174 -4.961 1 98.56 124 ALA A CA 1
ATOM 953 C C . ALA A 1 124 ? 15.969 -1.435 -6.211 1 98.56 124 ALA A C 1
ATOM 955 O O . ALA A 1 124 ? 15.25 -0.44 -6.113 1 98.56 124 ALA A O 1
ATOM 956 N N . GLU A 1 125 ? 16.297 -1.987 -7.344 1 98.56 125 GLU A N 1
ATOM 957 C CA . GLU A 1 125 ? 15.969 -1.349 -8.617 1 98.56 125 GLU A CA 1
ATOM 958 C C . GLU A 1 125 ? 14.617 -1.814 -9.141 1 98.56 125 GLU A C 1
ATOM 960 O O . GLU A 1 125 ? 13.914 -1.064 -9.828 1 98.56 125 GLU A O 1
ATOM 965 N N . ILE A 1 126 ? 14.305 -3.055 -8.797 1 98.94 126 ILE A N 1
ATOM 966 C CA . ILE A 1 126 ? 13.07 -3.57 -9.367 1 98.94 126 ILE A CA 1
ATOM 967 C C . ILE A 1 126 ? 12.273 -4.316 -8.297 1 98.94 126 ILE A C 1
ATOM 969 O O . ILE A 1 126 ? 12.836 -4.746 -7.289 1 98.94 126 ILE A O 1
ATOM 973 N N . ILE A 1 127 ? 11.016 -4.387 -8.5 1 98.94 127 ILE A N 1
ATOM 974 C CA . ILE A 1 127 ? 10.078 -5.223 -7.77 1 98.94 127 ILE A CA 1
ATOM 975 C C . ILE A 1 127 ? 9.477 -6.27 -8.703 1 98.94 127 ILE A C 1
ATOM 977 O O . ILE A 1 127 ? 8.859 -5.93 -9.719 1 98.94 127 ILE A O 1
ATOM 981 N N . ILE A 1 128 ? 9.664 -7.5 -8.352 1 98.94 128 ILE A N 1
ATOM 982 C CA . ILE A 1 128 ? 9.211 -8.594 -9.195 1 98.94 128 ILE A CA 1
ATOM 983 C C . ILE A 1 128 ? 7.863 -9.109 -8.695 1 98.94 128 ILE A C 1
ATOM 985 O O . ILE A 1 128 ? 7.711 -9.422 -7.512 1 98.94 128 ILE A O 1
ATOM 989 N N . VAL A 1 129 ? 6.883 -9.164 -9.602 1 98.94 129 VAL A N 1
ATOM 990 C CA . VAL A 1 129 ? 5.57 -9.703 -9.273 1 98.94 129 VAL A CA 1
ATOM 991 C C . VAL A 1 129 ? 5.199 -10.805 -10.266 1 98.94 129 VAL A C 1
ATOM 993 O O . VAL A 1 129 ? 5.719 -10.836 -11.391 1 98.94 129 VAL A O 1
ATOM 996 N N . GLY A 1 130 ? 4.332 -11.688 -9.859 1 98.75 130 GLY A N 1
ATOM 997 C CA . GLY A 1 130 ? 3.936 -12.82 -10.68 1 98.75 130 GLY A CA 1
ATOM 998 C C . GLY A 1 130 ? 2.639 -12.586 -11.43 1 98.75 130 GLY A C 1
ATOM 999 O O . GLY A 1 130 ? 1.912 -13.531 -11.734 1 98.75 130 GLY A O 1
ATOM 1000 N N . TRP A 1 131 ? 2.254 -11.367 -11.688 1 98.69 131 TRP A N 1
ATOM 1001 C CA . TRP A 1 131 ? 1.021 -11.055 -12.398 1 98.69 131 TRP A CA 1
ATOM 1002 C C . TRP A 1 131 ? 1.064 -11.602 -13.82 1 98.69 131 TRP A C 1
ATOM 1004 O O . TRP A 1 131 ? 2.1 -11.531 -14.492 1 98.69 131 TRP A O 1
ATOM 1014 N N . ASP A 1 132 ? -0.027 -12.25 -14.234 1 98.12 132 ASP A N 1
ATOM 1015 C CA . ASP A 1 132 ? -0.009 -12.914 -15.531 1 98.12 132 ASP A CA 1
ATOM 1016 C C . ASP A 1 132 ? -1.309 -12.664 -16.297 1 98.12 132 ASP A C 1
ATOM 1018 O O . ASP A 1 132 ? -2.275 -12.148 -15.734 1 98.12 132 ASP A O 1
ATOM 1022 N N . LYS A 1 133 ? -1.311 -13.008 -17.531 1 97.12 133 LYS A N 1
ATOM 1023 C CA . LYS A 1 133 ? -2.391 -12.719 -18.484 1 97.12 133 LYS A CA 1
ATOM 1024 C C . LYS A 1 133 ? -3.672 -13.445 -18.078 1 97.12 133 LYS A C 1
ATOM 1026 O O . LYS A 1 133 ? -4.762 -12.875 -18.156 1 97.12 133 LYS A O 1
ATOM 1031 N N . GLU A 1 134 ? -3.58 -14.664 -17.703 1 93.88 134 GLU A N 1
ATOM 1032 C CA . GLU A 1 134 ? -4.746 -15.477 -17.375 1 93.88 134 GLU A CA 1
ATOM 1033 C C . GLU A 1 134 ? -5.516 -14.906 -16.188 1 93.88 134 GLU A C 1
ATOM 1035 O O . GLU A 1 134 ? -6.738 -14.766 -16.25 1 93.88 134 GLU A O 1
ATOM 1040 N N . GLU A 1 135 ? -4.797 -14.547 -15.164 1 93.44 135 GLU A N 1
ATOM 1041 C CA . GLU A 1 135 ? -5.43 -13.977 -13.977 1 93.44 135 GLU A CA 1
ATOM 1042 C C . GLU A 1 135 ? -6.035 -12.609 -14.281 1 93.44 135 GLU A C 1
ATOM 1044 O O . GLU A 1 135 ? -7.078 -12.242 -13.734 1 93.44 135 GLU A O 1
ATOM 1049 N N . ALA A 1 136 ? -5.43 -11.891 -15.172 1 95.5 136 ALA A N 1
ATOM 1050 C CA . ALA A 1 136 ? -5.879 -10.547 -15.508 1 95.5 136 ALA A CA 1
ATOM 1051 C C . ALA A 1 136 ? -7.285 -10.57 -16.094 1 95.5 136 ALA A C 1
ATOM 1053 O O . ALA A 1 136 ? -7.98 -9.547 -16.109 1 95.5 136 ALA A O 1
ATOM 1054 N N . ALA A 1 137 ? -7.684 -11.68 -16.562 1 92.94 137 ALA A N 1
ATOM 1055 C CA . ALA A 1 137 ? -9.008 -11.805 -17.156 1 92.94 137 ALA A CA 1
ATOM 1056 C C . ALA A 1 137 ? -10.102 -11.57 -16.125 1 92.94 137 ALA A C 1
ATOM 1058 O O . ALA A 1 137 ? -11.188 -11.094 -16.453 1 92.94 137 ALA A O 1
ATOM 1059 N N . THR A 1 138 ? -9.773 -11.875 -14.883 1 93.56 138 THR A N 1
ATOM 1060 C CA . THR A 1 138 ? -10.812 -11.742 -13.867 1 93.56 138 THR A CA 1
ATOM 1061 C C . THR A 1 138 ? -10.328 -10.875 -12.703 1 93.56 138 THR A C 1
ATOM 1063 O O . THR A 1 138 ? -11.125 -10.445 -11.867 1 93.56 138 THR A O 1
ATOM 1066 N N . PHE A 1 139 ? -9.047 -10.664 -12.633 1 95.75 139 PHE A N 1
ATOM 1067 C CA . PHE A 1 139 ? -8.445 -9.828 -11.602 1 95.75 139 PHE A CA 1
ATOM 1068 C C . PHE A 1 139 ? -7.785 -8.602 -12.211 1 95.75 139 PHE A C 1
ATOM 1070 O O . PHE A 1 139 ? -6.633 -8.664 -12.648 1 95.75 139 PHE A O 1
ATOM 1077 N N . PRO A 1 140 ? -8.406 -7.484 -12.086 1 96.62 140 PRO A N 1
ATOM 1078 C CA . PRO A 1 140 ? -7.883 -6.301 -12.766 1 96.62 140 PRO A CA 1
ATOM 1079 C C . PRO A 1 140 ? -6.516 -5.871 -12.234 1 96.62 140 PRO A C 1
ATOM 1081 O O . PRO A 1 140 ? -5.738 -5.242 -12.953 1 96.62 140 PRO A O 1
ATOM 1084 N N . ASP A 1 141 ? -6.215 -6.188 -11.039 1 97.75 141 ASP A N 1
ATOM 1085 C CA . ASP A 1 141 ? -4.949 -5.793 -10.438 1 97.75 141 ASP A CA 1
ATOM 1086 C C . ASP A 1 141 ? -3.822 -6.734 -10.852 1 97.75 141 ASP A C 1
ATOM 1088 O O . ASP A 1 141 ? -2.736 -6.711 -10.266 1 97.75 141 ASP A O 1
ATOM 1092 N N . ASN A 1 142 ? -4.047 -7.594 -11.859 1 97.69 142 ASN A N 1
ATOM 1093 C CA . ASN A 1 142 ? -3.025 -8.406 -12.508 1 97.69 142 ASN A CA 1
ATOM 1094 C C . ASN A 1 142 ? -2.74 -7.926 -13.93 1 97.69 142 ASN A C 1
ATOM 1096 O O . ASN A 1 142 ? -1.838 -8.438 -14.594 1 97.69 142 ASN A O 1
ATOM 1100 N N . SER A 1 143 ? -3.412 -6.961 -14.43 1 98.25 143 SER A N 1
ATOM 1101 C CA . SER A 1 143 ? -3.412 -6.59 -15.836 1 98.25 143 SER A CA 1
ATOM 1102 C C . SER A 1 143 ? -2.184 -5.762 -16.188 1 98.25 143 SER A C 1
ATOM 1104 O O . SER A 1 143 ? -1.551 -5.172 -15.32 1 98.25 143 SER A O 1
ATOM 1106 N N . LYS A 1 144 ? -1.895 -5.762 -17.484 1 98.44 144 LYS A N 1
ATOM 1107 C CA . LYS A 1 144 ? -0.821 -4.922 -18.016 1 98.44 144 LYS A CA 1
ATOM 1108 C C . LYS A 1 144 ? -1.101 -3.443 -17.75 1 98.44 144 LYS A C 1
ATOM 1110 O O . LYS A 1 144 ? -0.187 -2.68 -17.422 1 98.44 144 LYS A O 1
ATOM 1115 N N . GLU A 1 145 ? -2.326 -3.049 -17.891 1 98.56 145 GLU A N 1
ATOM 1116 C CA . GLU A 1 145 ? -2.719 -1.67 -17.625 1 98.56 145 GLU A CA 1
ATOM 1117 C C . GLU A 1 145 ? -2.457 -1.3 -16.172 1 98.56 145 GLU A C 1
ATOM 1119 O O . GLU A 1 145 ? -1.984 -0.199 -15.875 1 98.56 145 GLU A O 1
ATOM 1124 N N . PHE A 1 146 ? -2.799 -2.225 -15.266 1 98.75 146 PHE A N 1
ATOM 1125 C CA . PHE A 1 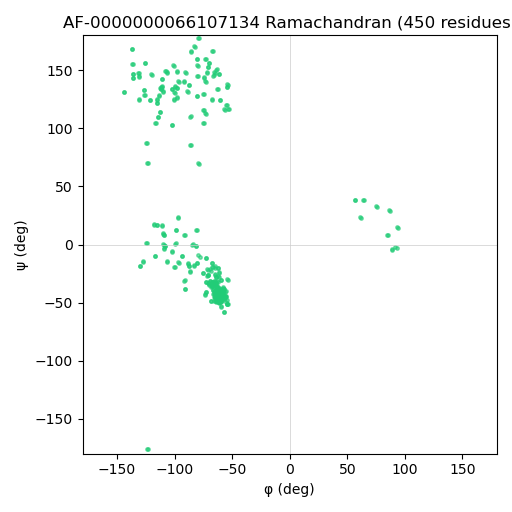146 ? -2.518 -2.006 -13.852 1 98.75 146 PHE A CA 1
ATOM 1126 C C . PHE A 1 146 ? -1.019 -1.87 -13.617 1 98.75 146 PHE A C 1
ATOM 1128 O O . PHE A 1 146 ? -0.576 -0.954 -12.922 1 98.75 146 PHE A O 1
ATOM 1135 N N . LEU A 1 147 ? -0.227 -2.723 -14.188 1 98.88 147 LEU A N 1
ATOM 1136 C CA . LEU A 1 147 ? 1.228 -2.668 -14.094 1 98.88 147 LEU A CA 1
ATOM 1137 C C . LEU A 1 147 ? 1.748 -1.305 -14.539 1 98.88 147 LEU A C 1
ATOM 1139 O O . LEU A 1 147 ? 2.535 -0.675 -13.828 1 98.88 147 LEU A O 1
ATOM 1143 N N . GLU A 1 148 ? 1.332 -0.882 -15.664 1 98.81 148 GLU A N 1
ATOM 1144 C CA . GLU A 1 148 ? 1.791 0.383 -16.234 1 98.81 148 GLU A CA 1
ATOM 1145 C C . GLU A 1 148 ? 1.369 1.562 -15.367 1 98.81 148 GLU A C 1
ATOM 1147 O O . GLU A 1 148 ? 2.156 2.482 -15.133 1 98.81 148 GLU A O 1
ATOM 1152 N N . SER A 1 149 ? 0.15 1.58 -14.922 1 98.81 149 SER A N 1
ATOM 1153 C CA . SER A 1 149 ? -0.35 2.672 -14.094 1 98.81 149 SER A CA 1
ATOM 1154 C C . SER A 1 149 ? 0.374 2.721 -12.758 1 98.81 149 SER A C 1
ATOM 1156 O O . SER A 1 149 ? 0.634 3.803 -12.227 1 98.81 149 SER A O 1
ATOM 1158 N N . PHE A 1 150 ? 0.641 1.565 -12.18 1 98.88 150 PHE A N 1
ATOM 1159 C CA . PHE A 1 150 ? 1.382 1.532 -10.922 1 98.88 150 PHE A CA 1
ATOM 1160 C C . PHE A 1 150 ? 2.787 2.09 -11.109 1 98.88 150 PHE A C 1
ATOM 1162 O O . PHE A 1 150 ? 3.256 2.893 -10.297 1 98.88 150 PHE A O 1
ATOM 1169 N N . ASN A 1 151 ? 3.467 1.642 -12.156 1 98.94 151 ASN A N 1
ATOM 1170 C CA . ASN A 1 151 ? 4.801 2.156 -12.453 1 98.94 151 ASN A CA 1
ATOM 1171 C C . ASN A 1 151 ? 4.785 3.668 -12.656 1 98.94 151 ASN A C 1
ATOM 1173 O O . ASN A 1 151 ? 5.707 4.367 -12.227 1 98.94 151 ASN A O 1
ATOM 1177 N N . ASN A 1 152 ? 3.783 4.145 -13.336 1 98.69 152 ASN A N 1
ATOM 1178 C CA . ASN A 1 152 ? 3.658 5.59 -13.492 1 98.69 152 ASN A CA 1
ATOM 1179 C C . ASN A 1 152 ? 3.549 6.293 -12.141 1 98.69 152 ASN A C 1
ATOM 1181 O O . ASN A 1 152 ? 4.184 7.324 -11.914 1 98.69 152 ASN A O 1
ATOM 1185 N N . MET A 1 153 ? 2.758 5.75 -11.289 1 98.69 153 MET A N 1
ATOM 1186 C CA . MET A 1 153 ? 2.586 6.309 -9.945 1 98.69 153 MET A CA 1
ATOM 1187 C C . MET A 1 153 ? 3.904 6.293 -9.18 1 98.69 153 MET A C 1
ATOM 1189 O O . MET A 1 153 ? 4.25 7.27 -8.508 1 98.69 153 MET A O 1
ATOM 1193 N N . LEU A 1 154 ? 4.684 5.199 -9.297 1 98.75 154 LEU A N 1
ATOM 1194 C CA . LEU A 1 154 ? 5.98 5.113 -8.633 1 98.75 154 LEU A CA 1
ATOM 1195 C C . LEU A 1 154 ? 6.941 6.164 -9.18 1 98.75 154 LEU A C 1
ATOM 1197 O O . LEU A 1 154 ? 7.684 6.789 -8.422 1 98.75 154 LEU A O 1
ATOM 1201 N N . ASN A 1 155 ? 6.906 6.344 -10.453 1 98.31 155 ASN A N 1
ATOM 1202 C CA . ASN A 1 155 ? 7.789 7.305 -11.102 1 98.31 155 ASN A CA 1
ATOM 1203 C C . ASN A 1 155 ? 7.566 8.719 -10.57 1 98.31 155 ASN A C 1
ATOM 1205 O O . ASN A 1 155 ? 8.5 9.516 -10.492 1 98.31 155 ASN A O 1
ATOM 1209 N N . VAL A 1 156 ? 6.359 8.984 -10.172 1 97.69 156 VAL A N 1
ATOM 1210 C CA . VAL A 1 156 ? 6 10.32 -9.719 1 97.69 156 VAL A CA 1
ATOM 1211 C C . VAL A 1 156 ? 6.207 10.43 -8.211 1 97.69 156 VAL A C 1
ATOM 1213 O O . VAL A 1 156 ? 6.707 11.445 -7.719 1 97.69 156 VAL A O 1
ATOM 1216 N N . GLY A 1 157 ? 5.883 9.391 -7.527 1 97 157 GLY A N 1
ATOM 1217 C CA . GLY A 1 157 ? 5.719 9.508 -6.086 1 97 157 GLY A CA 1
ATOM 1218 C C . GLY A 1 157 ? 6.93 9.039 -5.305 1 97 157 GLY A C 1
ATOM 1219 O O . GLY A 1 157 ? 7.066 9.336 -4.117 1 97 157 GLY A O 1
ATOM 1220 N N . SER A 1 158 ? 7.805 8.258 -5.875 1 97.12 158 SER A N 1
ATOM 1221 C CA . SER A 1 158 ? 9 7.766 -5.207 1 97.12 158 SER A CA 1
ATOM 1222 C C . SER A 1 158 ? 10.227 8.586 -5.598 1 97.12 158 SER A C 1
ATOM 1224 O O . SER A 1 158 ? 10.406 8.93 -6.77 1 97.12 158 SER A O 1
ATOM 1226 N N . PRO A 1 159 ? 11.039 8.93 -4.629 1 95 159 PRO A N 1
ATOM 1227 C CA . PRO A 1 159 ? 12.289 9.617 -4.973 1 95 159 PRO A CA 1
ATOM 1228 C C . PRO A 1 159 ? 13.305 8.688 -5.621 1 95 159 PRO A C 1
ATOM 1230 O O . PRO A 1 159 ? 14.344 9.141 -6.117 1 95 159 PRO A O 1
ATOM 1233 N N . GLN A 1 160 ? 13.062 7.371 -5.578 1 95.75 160 GLN A N 1
ATOM 1234 C CA . GLN A 1 160 ? 13.953 6.371 -6.164 1 95.75 160 GLN A CA 1
ATOM 1235 C C . GLN A 1 160 ? 13.43 5.891 -7.516 1 95.75 160 GLN A C 1
ATOM 1237 O O . GLN A 1 160 ? 12.234 6.016 -7.801 1 95.75 160 GLN A O 1
ATOM 1242 N N . ASN A 1 161 ? 14.336 5.469 -8.289 1 96.75 161 ASN A N 1
ATOM 1243 C CA . ASN A 1 161 ? 13.969 4.859 -9.562 1 96.75 161 ASN A CA 1
ATOM 1244 C C . ASN A 1 161 ? 13.672 3.371 -9.406 1 96.75 161 ASN A C 1
ATOM 1246 O O . ASN A 1 161 ? 14.562 2.535 -9.602 1 96.75 161 ASN A O 1
ATOM 1250 N N . ILE A 1 162 ? 12.516 3.043 -9.078 1 98.62 162 ILE A N 1
ATOM 1251 C CA . ILE A 1 162 ? 12.055 1.674 -8.867 1 98.62 162 ILE A CA 1
ATOM 1252 C C . ILE A 1 162 ? 11.078 1.282 -9.969 1 98.62 162 ILE A C 1
ATOM 1254 O O . ILE A 1 162 ? 10.211 2.076 -10.352 1 98.62 162 ILE A O 1
ATOM 1258 N N . GLU A 1 163 ? 11.195 0.129 -10.508 1 98.88 163 GLU A N 1
ATOM 1259 C CA . GLU A 1 163 ? 10.281 -0.358 -11.539 1 98.88 163 GLU A CA 1
ATOM 1260 C C . GLU A 1 163 ? 9.695 -1.717 -11.164 1 98.88 163 GLU A C 1
ATOM 1262 O O . GLU A 1 163 ? 10.43 -2.613 -10.734 1 98.88 163 GLU A O 1
ATOM 1267 N N . ILE A 1 164 ? 8.43 -1.847 -11.297 1 98.94 164 ILE A N 1
ATOM 1268 C CA . ILE A 1 164 ? 7.785 -3.145 -11.141 1 98.94 164 ILE A CA 1
ATOM 1269 C C . ILE A 1 164 ? 7.941 -3.955 -12.43 1 98.94 164 ILE A C 1
ATOM 1271 O O . ILE A 1 164 ? 7.672 -3.455 -13.523 1 98.94 164 ILE A O 1
ATOM 1275 N N . LYS A 1 165 ? 8.422 -5.152 -12.297 1 98.94 165 LYS A N 1
ATOM 1276 C CA . LYS A 1 165 ? 8.578 -6.09 -13.406 1 98.94 165 LYS A CA 1
ATOM 1277 C C . LYS A 1 165 ? 7.652 -7.293 -13.242 1 98.94 165 LYS A C 1
ATOM 1279 O O . LYS A 1 165 ? 7.605 -7.902 -12.172 1 98.94 165 LYS A O 1
ATOM 1284 N N . ALA A 1 166 ? 6.902 -7.582 -14.25 1 98.88 166 ALA A N 1
ATOM 1285 C CA . ALA A 1 166 ? 6.031 -8.75 -14.32 1 98.88 166 ALA A CA 1
ATOM 1286 C C . ALA A 1 166 ? 6.344 -9.602 -15.547 1 98.88 166 ALA A C 1
ATOM 1288 O O . ALA A 1 166 ? 5.652 -9.5 -16.562 1 98.88 166 ALA A O 1
ATOM 1289 N N . PRO A 1 167 ? 7.262 -10.492 -15.414 1 98.69 167 PRO A N 1
ATOM 1290 C CA . PRO A 1 167 ? 7.703 -11.258 -16.578 1 98.69 167 PRO A CA 1
ATOM 1291 C C . PRO A 1 167 ? 6.582 -12.086 -17.203 1 98.69 167 PRO A C 1
ATOM 1293 O O . PRO A 1 167 ? 6.637 -12.406 -18.391 1 98.69 167 PRO A O 1
ATOM 1296 N N . ALA A 1 168 ? 5.582 -12.406 -16.453 1 98.62 168 ALA A N 1
ATOM 1297 C CA . ALA A 1 168 ? 4.523 -13.281 -16.953 1 98.62 168 ALA A CA 1
ATOM 1298 C C . ALA A 1 168 ? 3.312 -12.469 -17.406 1 98.62 168 ALA A C 1
ATOM 1300 O O . ALA A 1 168 ? 2.254 -13.039 -17.703 1 98.62 168 ALA A O 1
ATOM 1301 N N . ILE A 1 169 ? 3.381 -11.172 -17.562 1 98.81 169 ILE A N 1
ATOM 1302 C CA . ILE A 1 169 ? 2.258 -10.25 -17.719 1 98.81 169 ILE A CA 1
ATOM 1303 C C . ILE A 1 169 ? 1.483 -10.594 -18.984 1 98.81 169 ILE A C 1
ATOM 1305 O O . ILE A 1 169 ? 0.27 -10.383 -19.062 1 98.81 169 ILE A O 1
ATOM 1309 N N . ASP A 1 170 ? 2.16 -11.188 -19.984 1 98.44 170 ASP A N 1
ATOM 1310 C CA . ASP A 1 170 ? 1.518 -11.508 -21.25 1 98.44 170 ASP A CA 1
ATOM 1311 C C . ASP A 1 170 ? 1.468 -13.016 -21.484 1 98.44 170 ASP A C 1
ATOM 1313 O O . ASP A 1 170 ? 1.258 -13.469 -22.609 1 98.44 170 ASP A O 1
ATOM 1317 N N . LEU A 1 171 ? 1.662 -13.766 -20.422 1 98.56 171 LEU A N 1
ATOM 1318 C CA . LEU A 1 171 ? 1.755 -15.219 -20.547 1 98.56 171 LEU A CA 1
ATOM 1319 C C . LEU A 1 171 ? 0.542 -15.898 -19.922 1 98.56 171 LEU A C 1
ATOM 1321 O O . LEU A 1 171 ? 0.047 -15.461 -18.891 1 98.56 171 LEU A O 1
ATOM 1325 N N . ASN A 1 172 ? 0.1 -16.953 -20.562 1 97.12 172 ASN A N 1
ATOM 1326 C CA . ASN A 1 172 ? -0.807 -17.875 -19.906 1 97.12 172 ASN A CA 1
ATOM 1327 C C . ASN A 1 172 ? -0.048 -18.875 -19.047 1 97.12 172 ASN A C 1
ATOM 1329 O O . ASN A 1 172 ? 1.179 -18.969 -19.109 1 97.12 172 ASN A O 1
ATOM 1333 N N . LYS A 1 173 ? -0.82 -19.594 -18.297 1 97.31 173 LYS A N 1
ATOM 1334 C CA . LYS A 1 173 ? -0.192 -20.453 -17.281 1 97.31 173 LYS A CA 1
ATOM 1335 C C . LYS A 1 173 ? 0.696 -21.5 -17.922 1 97.31 173 LYS A C 1
ATOM 1337 O O . LYS A 1 173 ? 1.736 -21.875 -17.375 1 97.31 173 LYS A O 1
ATOM 1342 N N . ASP A 1 174 ? 0.261 -22.062 -19.078 1 98.25 174 ASP A N 1
ATOM 1343 C CA . ASP A 1 174 ? 1.094 -23.047 -19.75 1 98.25 174 ASP A CA 1
ATOM 1344 C C . ASP A 1 174 ? 2.396 -22.422 -20.25 1 98.25 174 ASP A C 1
ATOM 1346 O O . ASP A 1 174 ? 3.449 -23.062 -20.219 1 98.25 174 ASP A O 1
ATOM 1350 N N . GLU A 1 175 ? 2.377 -21.203 -20.703 1 98.81 175 GLU A N 1
ATOM 1351 C CA . GLU A 1 175 ? 3.58 -20.484 -21.125 1 98.81 175 GLU A CA 1
ATOM 1352 C C . GLU A 1 175 ? 4.48 -20.188 -19.922 1 98.81 175 GLU A C 1
ATOM 1354 O O . GLU A 1 175 ? 5.707 -20.172 -20.047 1 98.81 175 GLU A O 1
ATOM 1359 N N . ILE A 1 176 ? 3.898 -19.953 -18.766 1 98.81 176 ILE A N 1
ATOM 1360 C CA . ILE A 1 176 ? 4.668 -19.75 -17.547 1 98.81 176 ILE A CA 1
ATOM 1361 C C . ILE A 1 176 ? 5.418 -21.031 -17.188 1 98.81 176 ILE A C 1
ATOM 1363 O O . ILE A 1 176 ? 6.598 -20.984 -16.828 1 98.81 176 ILE A O 1
ATOM 1367 N N . VAL A 1 177 ? 4.734 -22.156 -17.297 1 98.81 177 VAL A N 1
ATOM 1368 C CA . VAL A 1 177 ? 5.367 -23.453 -17.047 1 98.81 177 VAL A CA 1
ATOM 1369 C C . VAL A 1 177 ? 6.527 -23.656 -18.016 1 98.81 177 VAL A C 1
ATOM 1371 O O . VAL A 1 177 ? 7.617 -24.078 -17.594 1 98.81 177 VAL A O 1
ATOM 1374 N N . LYS A 1 178 ? 6.328 -23.391 -19.297 1 98.81 178 LYS A N 1
ATOM 1375 C CA . LYS A 1 178 ? 7.387 -23.531 -20.281 1 98.81 178 LYS A CA 1
ATOM 1376 C C . LYS A 1 178 ? 8.578 -22.641 -19.953 1 98.81 178 LYS A C 1
ATOM 1378 O O . LYS A 1 178 ? 9.727 -23.094 -20.016 1 98.81 178 LYS A O 1
ATOM 1383 N N . LEU A 1 179 ? 8.266 -21.453 -19.594 1 98.69 179 LEU A N 1
ATOM 1384 C CA . LEU A 1 179 ? 9.328 -20.531 -19.188 1 98.69 179 LEU A CA 1
ATOM 1385 C C . LEU A 1 179 ? 10.078 -21.078 -17.984 1 98.69 179 LEU A C 1
ATOM 1387 O O . LEU A 1 179 ? 11.312 -21.062 -17.953 1 98.69 179 LEU A O 1
ATOM 1391 N N . GLY A 1 180 ? 9.359 -21.5 -16.953 1 98.75 180 GLY A N 1
ATOM 1392 C CA . GLY A 1 180 ? 9.984 -22.078 -15.773 1 98.75 180 GLY A CA 1
ATOM 1393 C C . GLY A 1 180 ? 10.891 -23.25 -16.094 1 98.75 180 GLY A C 1
ATOM 1394 O O . GLY A 1 180 ? 11.984 -23.375 -15.531 1 98.75 180 GLY A O 1
ATOM 1395 N N . ASP A 1 181 ? 10.438 -24.047 -17 1 98.62 181 ASP A N 1
ATOM 1396 C CA . ASP A 1 181 ? 11.242 -25.188 -17.422 1 98.62 181 ASP A CA 1
ATOM 1397 C C . ASP A 1 181 ? 12.516 -24.734 -18.125 1 98.62 181 ASP A C 1
ATOM 1399 O O . ASP A 1 181 ? 13.594 -25.281 -17.891 1 98.62 181 ASP A O 1
ATOM 1403 N N . GLU A 1 182 ? 12.398 -23.812 -19 1 98.38 182 GLU A N 1
ATOM 1404 C CA . GLU A 1 182 ? 13.516 -23.281 -19.766 1 98.38 182 GLU A CA 1
ATOM 1405 C C . GLU A 1 182 ? 14.602 -22.719 -18.844 1 98.38 182 GLU A C 1
ATOM 1407 O O . GLU A 1 182 ? 15.789 -22.953 -19.062 1 98.38 182 GLU A O 1
ATOM 1412 N N . ILE A 1 183 ? 14.219 -22.062 -17.812 1 98.31 183 ILE A N 1
ATOM 1413 C CA . ILE A 1 183 ? 15.195 -21.391 -16.969 1 98.31 183 ILE A CA 1
ATOM 1414 C C . ILE A 1 183 ? 15.508 -22.25 -15.742 1 98.31 183 ILE A C 1
ATOM 1416 O O . ILE A 1 183 ? 16.219 -21.812 -14.836 1 98.31 183 ILE A O 1
ATOM 1420 N N . LYS A 1 184 ? 14.883 -23.406 -15.68 1 98 184 LYS A N 1
ATOM 1421 C CA . LYS A 1 184 ? 15.109 -24.391 -14.625 1 98 184 LYS A CA 1
ATOM 1422 C C . LYS A 1 184 ? 14.688 -23.844 -13.266 1 98 184 LYS A C 1
ATOM 1424 O O . LYS A 1 184 ? 15.422 -23.984 -12.281 1 98 184 LYS A O 1
ATOM 1429 N N . ALA A 1 185 ? 13.633 -23.125 -13.281 1 98.62 185 ALA A N 1
ATOM 1430 C CA . ALA A 1 185 ? 13.039 -22.719 -12.016 1 98.62 185 ALA A CA 1
ATOM 1431 C C . ALA A 1 185 ? 12.602 -23.922 -11.188 1 98.62 185 ALA A C 1
ATOM 1433 O O . ALA A 1 185 ? 12.195 -24.938 -11.734 1 98.62 185 ALA A O 1
ATOM 1434 N N . PRO A 1 186 ? 12.695 -23.812 -9.922 1 98.69 186 PRO A N 1
ATOM 1435 C CA . PRO A 1 186 ? 12.305 -24.953 -9.086 1 98.69 186 PRO A CA 1
ATOM 1436 C C . PRO A 1 186 ? 10.797 -25.062 -8.906 1 98.69 186 PRO A C 1
ATOM 1438 O O . PRO A 1 186 ? 10.297 -25.016 -7.777 1 98.69 186 PRO A O 1
ATOM 1441 N N . MET A 1 187 ? 10.094 -25.406 -9.93 1 98.69 187 MET A N 1
ATOM 1442 C CA . MET A 1 187 ? 8.633 -25.438 -9.922 1 98.69 187 MET A CA 1
ATOM 1443 C C . MET A 1 187 ? 8.125 -26.562 -9.023 1 98.69 187 MET A C 1
ATOM 1445 O O . MET A 1 187 ? 6.988 -26.516 -8.555 1 98.69 187 MET A O 1
ATOM 1449 N N . GLU A 1 188 ? 8.961 -27.531 -8.773 1 98 188 GLU A N 1
ATOM 1450 C CA . GLU A 1 188 ? 8.594 -28.656 -7.918 1 98 188 GLU A CA 1
ATOM 1451 C C . GLU A 1 188 ? 8.398 -28.203 -6.473 1 98 188 GLU A C 1
ATOM 1453 O O . GLU A 1 188 ? 7.762 -28.906 -5.68 1 98 188 GLU A O 1
ATOM 1458 N N . LEU A 1 189 ? 8.93 -27.094 -6.148 1 98.5 189 LEU A N 1
ATOM 1459 C CA . LEU A 1 189 ? 8.844 -26.578 -4.785 1 98.5 189 LEU A CA 1
ATOM 1460 C C . LEU A 1 189 ? 7.648 -25.641 -4.629 1 98.5 189 LEU A C 1
ATOM 1462 O O . LEU A 1 189 ? 7.289 -25.281 -3.508 1 98.5 189 LEU A O 1
ATOM 1466 N N . SER A 1 190 ? 6.996 -25.266 -5.723 1 98.44 190 SER A N 1
ATOM 1467 C CA . SER A 1 190 ? 5.922 -24.281 -5.676 1 98.44 190 SER A CA 1
ATOM 1468 C C . SER A 1 190 ? 4.609 -24.906 -5.219 1 98.44 190 SER A C 1
ATOM 1470 O O . SER A 1 190 ? 4.406 -26.125 -5.371 1 98.44 190 SER A O 1
ATOM 1472 N N . TYR A 1 191 ? 3.748 -24.094 -4.648 1 98.19 191 TYR A N 1
ATOM 1473 C CA . TYR A 1 191 ? 2.439 -24.469 -4.129 1 98.19 191 TYR A CA 1
ATOM 1474 C C . TYR A 1 191 ? 1.357 -23.516 -4.625 1 98.19 191 TYR A C 1
ATOM 1476 O O . TYR A 1 191 ? 1.431 -22.312 -4.391 1 98.19 191 TYR A O 1
ATOM 1484 N N . SER A 1 192 ? 0.343 -24.031 -5.238 1 96.19 192 SER A N 1
ATOM 1485 C CA . SER A 1 192 ? -0.639 -23.172 -5.891 1 96.19 192 SER A CA 1
ATOM 1486 C C . SER A 1 192 ? -2.018 -23.328 -5.258 1 96.19 192 SER A C 1
ATOM 1488 O O . SER A 1 192 ? -2.91 -22.516 -5.492 1 96.19 192 SER A O 1
ATOM 1490 N N . CYS A 1 193 ? -2.244 -24.281 -4.402 1 96.25 193 CYS A N 1
ATOM 1491 C CA . CYS A 1 193 ? -3.57 -24.672 -3.938 1 96.25 193 CYS A CA 1
ATOM 1492 C C . CYS A 1 193 ? -4.121 -23.641 -2.949 1 96.25 193 CYS A C 1
ATOM 1494 O O . CYS A 1 193 ? -3.389 -23.156 -2.086 1 96.25 193 CYS A O 1
ATOM 1496 N N . TYR A 1 194 ? -5.438 -23.406 -2.994 1 93.19 194 TYR A N 1
ATOM 1497 C CA . TYR A 1 194 ? -6.086 -22.438 -2.121 1 93.19 194 TYR A CA 1
ATOM 1498 C C . TYR A 1 194 ? -6.398 -23.047 -0.76 1 93.19 194 TYR A C 1
ATOM 1500 O O . TYR A 1 194 ? -6.59 -22.312 0.221 1 93.19 194 TYR A O 1
ATOM 1508 N N . THR A 1 195 ? -6.395 -24.312 -0.703 1 92.75 195 THR A N 1
ATOM 1509 C CA . THR A 1 195 ? -7.008 -24.953 0.451 1 92.75 195 THR A CA 1
ATOM 1510 C C . THR A 1 195 ? -6.004 -25.094 1.593 1 92.75 195 THR A C 1
ATOM 1512 O O . THR A 1 195 ? -6.395 -25.297 2.746 1 92.75 195 THR A O 1
ATOM 1515 N N . GLY A 1 196 ? -4.75 -25.094 1.275 1 93.62 196 GLY A N 1
ATOM 1516 C CA . GLY A 1 196 ? -3.727 -25.141 2.309 1 93.62 196 GLY A CA 1
ATOM 1517 C C . GLY A 1 196 ? -3.402 -26.547 2.766 1 93.62 196 GLY A C 1
ATOM 1518 O O . GLY A 1 196 ? -2.627 -26.734 3.703 1 93.62 196 GLY A O 1
ATOM 1519 N N . HIS A 1 197 ? -3.918 -27.516 2.104 1 93.62 197 HIS A N 1
ATOM 1520 C CA . HIS A 1 197 ? -3.562 -28.891 2.418 1 93.62 197 HIS A CA 1
ATOM 1521 C C . HIS A 1 197 ? -2.125 -29.203 2.016 1 93.62 197 HIS A C 1
ATOM 1523 O O . HIS A 1 197 ? -1.544 -28.5 1.188 1 93.62 197 HIS A O 1
ATOM 1529 N N . GLU A 1 198 ? -1.586 -30.172 2.664 1 94.5 198 GLU A N 1
ATOM 1530 C CA . GLU A 1 198 ? -0.205 -30.531 2.361 1 94.5 198 GLU A CA 1
ATOM 1531 C C . GLU A 1 198 ? -0.032 -30.859 0.88 1 94.5 198 GLU A C 1
ATOM 1533 O O . GLU A 1 198 ? 0.887 -30.359 0.231 1 94.5 198 GLU A O 1
ATOM 1538 N N . LYS A 1 199 ? -0.996 -31.641 0.385 1 95.5 199 LYS A N 1
ATOM 1539 C CA . LYS A 1 199 ? -1.052 -31.875 -1.055 1 95.5 199 LYS A CA 1
ATOM 1540 C C . LYS A 1 199 ? -2.059 -30.953 -1.729 1 95.5 199 LYS A C 1
ATOM 1542 O O . LYS A 1 199 ? -3.031 -30.531 -1.104 1 95.5 199 LYS A O 1
ATOM 1547 N N . HIS A 1 200 ? -1.747 -30.641 -2.959 1 96.88 200 HIS A N 1
ATOM 1548 C CA . HIS A 1 200 ? -2.75 -29.906 -3.723 1 96.88 200 HIS A CA 1
ATOM 1549 C C . HIS A 1 200 ? -4.082 -30.641 -3.734 1 96.88 200 HIS A C 1
ATOM 1551 O O . HIS A 1 200 ? -4.117 -31.875 -3.867 1 96.88 200 HIS A O 1
ATOM 1557 N N . CYS A 1 201 ? -5.164 -29.953 -3.584 1 95 201 CYS A N 1
ATOM 1558 C CA . CYS A 1 201 ? -6.465 -30.609 -3.52 1 95 201 CYS A CA 1
ATOM 1559 C C . CYS A 1 201 ? -6.855 -31.172 -4.875 1 95 201 CYS A C 1
ATOM 1561 O O . CYS A 1 201 ? -7.574 -32.188 -4.953 1 95 201 CYS A O 1
ATOM 1563 N N . GLY A 1 202 ? -6.469 -30.469 -5.938 1 94.62 202 GLY A N 1
ATOM 1564 C CA . GLY A 1 202 ? -6.672 -30.953 -7.293 1 94.62 202 GLY A CA 1
ATOM 1565 C C . GLY A 1 202 ? -7.973 -30.469 -7.91 1 94.62 202 GLY A C 1
ATOM 1566 O O . GLY A 1 202 ? -8.203 -30.656 -9.109 1 94.62 202 GLY A O 1
ATOM 1567 N N . VAL A 1 203 ? -8.797 -29.703 -7.09 1 92.06 203 VAL A N 1
ATOM 1568 C CA . VAL A 1 203 ? -10.125 -29.438 -7.617 1 92.06 203 VAL A CA 1
ATOM 1569 C C . VAL A 1 203 ? -10.43 -27.953 -7.52 1 92.06 203 VAL A C 1
ATOM 1571 O O . VAL A 1 203 ? -11.391 -27.453 -8.125 1 92.06 203 VAL A O 1
ATOM 1574 N N . CYS A 1 204 ? -9.727 -27.234 -6.707 1 92.31 204 CYS A N 1
ATOM 1575 C CA . CYS A 1 204 ? -9.938 -25.781 -6.711 1 92.31 204 CYS A CA 1
ATOM 1576 C C . CYS A 1 204 ? -9.477 -25.172 -8.023 1 92.31 204 CYS A C 1
ATOM 1578 O O . CYS A 1 204 ? -8.781 -25.812 -8.805 1 92.31 204 CYS A O 1
ATOM 1580 N N . GLU A 1 205 ? -9.836 -24 -8.266 1 91.19 205 GLU A N 1
ATOM 1581 C CA . GLU A 1 205 ? -9.539 -23.344 -9.539 1 91.19 205 GLU A CA 1
ATOM 1582 C C . GLU A 1 205 ? -8.031 -23.297 -9.789 1 91.19 205 GLU A C 1
ATOM 1584 O O . GLU A 1 205 ? -7.574 -23.547 -10.906 1 91.19 205 GLU A O 1
ATOM 1589 N N . SER A 1 206 ? -7.281 -22.922 -8.797 1 93.31 206 SER A N 1
ATOM 1590 C CA . SER A 1 206 ? -5.832 -22.797 -8.93 1 93.31 206 SER A CA 1
ATOM 1591 C C . SER A 1 206 ? -5.191 -24.125 -9.273 1 93.31 206 SER A C 1
ATOM 1593 O O . SER A 1 206 ? -4.312 -24.203 -10.133 1 93.31 206 SER A O 1
ATOM 1595 N N . CYS A 1 207 ? -5.609 -25.203 -8.617 1 95.25 207 CYS A N 1
ATOM 1596 C CA . CYS A 1 207 ? -5.094 -26.531 -8.906 1 95.25 207 CYS A CA 1
ATOM 1597 C C . CYS A 1 207 ? -5.43 -26.953 -10.328 1 95.25 207 CYS A C 1
ATOM 1599 O O . CYS A 1 207 ? -4.582 -27.5 -11.039 1 95.25 207 CYS A O 1
ATOM 1601 N N . MET A 1 208 ? -6.633 -26.688 -10.68 1 94.12 208 MET A N 1
ATOM 1602 C CA . MET A 1 208 ? -7.074 -27.094 -12.008 1 94.12 208 MET A CA 1
ATOM 1603 C C . MET A 1 208 ? -6.297 -26.375 -13.102 1 94.12 208 MET A C 1
ATOM 1605 O O . MET A 1 208 ? -5.922 -26.969 -14.109 1 94.12 208 MET A O 1
ATOM 1609 N N . ARG A 1 209 ? -6.078 -25.141 -12.875 1 94.75 209 ARG A N 1
ATOM 1610 C CA . ARG A 1 209 ? -5.301 -24.359 -13.836 1 94.75 209 ARG A CA 1
ATOM 1611 C C . ARG A 1 209 ? -3.854 -24.844 -13.883 1 94.75 209 ARG A C 1
ATOM 1613 O O . ARG A 1 209 ? -3.236 -24.859 -14.953 1 94.75 209 ARG A O 1
ATOM 1620 N N . ARG A 1 210 ? -3.316 -25.172 -12.766 1 96.69 210 ARG A N 1
ATOM 1621 C CA . ARG A 1 210 ? -1.956 -25.703 -12.703 1 96.69 210 ARG A CA 1
ATOM 1622 C C . ARG A 1 210 ? -1.841 -27.016 -13.477 1 96.69 210 ARG A C 1
ATOM 1624 O O . ARG A 1 210 ? -0.955 -27.172 -14.32 1 96.69 210 ARG A O 1
ATOM 1631 N N . LYS A 1 211 ? -2.773 -27.953 -13.203 1 96.19 211 LYS A N 1
ATOM 1632 C CA . LYS A 1 211 ? -2.787 -29.219 -13.922 1 96.19 211 LYS A CA 1
ATOM 1633 C C . LYS A 1 211 ? -2.824 -29 -15.43 1 96.19 211 LYS A C 1
ATOM 1635 O O . LYS A 1 211 ? -2.023 -29.594 -16.172 1 96.19 211 LYS A O 1
ATOM 1640 N N . ARG A 1 212 ? -3.729 -28.219 -15.781 1 96.19 212 ARG A N 1
ATOM 1641 C CA . ARG A 1 212 ? -3.898 -27.938 -17.203 1 96.19 212 ARG A CA 1
ATOM 1642 C C . ARG A 1 212 ? -2.639 -27.312 -17.797 1 96.19 212 ARG A C 1
ATOM 1644 O O . ARG A 1 212 ? -2.244 -27.625 -18.922 1 96.19 212 ARG A O 1
ATOM 1651 N N . ALA A 1 213 ? -2.053 -26.422 -17.062 1 97.5 213 ALA A N 1
ATOM 1652 C CA . ALA A 1 213 ? -0.877 -25.688 -17.531 1 97.5 213 ALA A CA 1
ATOM 1653 C C . ALA A 1 213 ? 0.281 -26.641 -17.828 1 97.5 213 ALA A C 1
ATOM 1655 O O . ALA A 1 213 ? 0.915 -26.562 -18.875 1 97.5 213 ALA A O 1
ATOM 1656 N N . PHE A 1 214 ? 0.574 -27.531 -16.922 1 98.31 214 PHE A N 1
ATOM 1657 C CA . PHE A 1 214 ? 1.666 -28.484 -17.125 1 98.31 214 PHE A CA 1
ATOM 1658 C C . PHE A 1 214 ? 1.37 -29.406 -18.281 1 98.31 214 PHE A C 1
ATOM 1660 O O . PHE A 1 214 ? 2.26 -29.719 -19.078 1 98.31 214 PHE A O 1
ATOM 1667 N N . LYS A 1 215 ? 0.125 -29.844 -18.359 1 97.5 215 LYS A N 1
ATOM 1668 C CA . LYS A 1 215 ? -0.283 -30.703 -19.453 1 97.5 215 LYS A CA 1
ATOM 1669 C C . LYS A 1 215 ? -0.087 -30.016 -20.797 1 97.5 215 LYS A C 1
ATOM 1671 O O . LYS A 1 215 ? 0.544 -30.562 -21.703 1 97.5 215 LYS A O 1
ATOM 1676 N N . LEU A 1 216 ? -0.561 -28.781 -20.906 1 97.5 216 LEU A N 1
ATOM 1677 C CA . LEU A 1 216 ? -0.485 -28.047 -22.156 1 97.5 216 LEU A CA 1
ATOM 1678 C C . LEU A 1 216 ? 0.963 -27.719 -22.516 1 97.5 216 LEU A C 1
ATOM 1680 O O . LEU A 1 216 ? 1.324 -27.672 -23.688 1 97.5 216 LEU A O 1
ATOM 1684 N N . ALA A 1 217 ? 1.793 -27.5 -21.531 1 98.19 217 ALA A N 1
ATOM 1685 C CA . ALA A 1 217 ? 3.197 -27.156 -21.734 1 98.19 217 ALA A CA 1
ATOM 1686 C C . ALA A 1 217 ? 4.027 -28.391 -22.078 1 98.19 217 ALA A C 1
ATOM 1688 O O . ALA A 1 217 ? 5.191 -28.281 -22.469 1 98.19 217 ALA A O 1
ATOM 1689 N N . ASP A 1 218 ? 3.406 -29.578 -21.922 1 98 218 ASP A N 1
ATOM 1690 C CA . ASP A 1 218 ? 4.098 -30.844 -22.094 1 98 218 ASP A CA 1
ATOM 1691 C C . ASP A 1 218 ? 5.312 -30.938 -21.172 1 98 218 ASP A C 1
ATOM 1693 O O . ASP A 1 218 ? 6.418 -31.25 -21.625 1 98 218 ASP A O 1
ATOM 1697 N N . VAL A 1 219 ? 5.23 -30.469 -20.016 1 98 219 VAL A N 1
ATOM 1698 C CA . VAL A 1 219 ? 6.199 -30.578 -18.922 1 98 219 VAL A CA 1
ATOM 1699 C C . VAL A 1 219 ? 5.621 -31.453 -17.812 1 98 219 VAL A C 1
ATOM 1701 O O . VAL A 1 219 ? 4.441 -31.328 -17.469 1 98 219 VAL A O 1
ATOM 1704 N N . LYS A 1 220 ? 6.391 -32.344 -17.281 1 97.06 220 LYS A N 1
ATOM 1705 C CA . LYS A 1 220 ? 5.914 -33.188 -16.203 1 97.06 220 LYS A CA 1
ATOM 1706 C C . LYS A 1 220 ? 5.512 -32.375 -14.984 1 97.06 220 LYS A C 1
ATOM 1708 O O . LYS A 1 220 ? 6.297 -31.547 -14.492 1 97.06 220 LYS A O 1
ATOM 1713 N N . ASP A 1 221 ? 4.352 -32.531 -14.547 1 97.06 221 ASP A N 1
ATOM 1714 C CA . ASP A 1 221 ? 3.867 -31.844 -13.352 1 97.06 221 ASP A CA 1
ATOM 1715 C C . ASP A 1 221 ? 4.449 -32.5 -12.094 1 97.06 221 ASP A C 1
ATOM 1717 O O . ASP A 1 221 ? 4.133 -33.625 -11.766 1 97.06 221 ASP A O 1
ATOM 1721 N N . PRO A 1 222 ? 5.219 -31.75 -11.398 1 96.31 222 PRO A N 1
ATOM 1722 C CA . PRO A 1 222 ? 5.859 -32.344 -10.227 1 96.31 222 PRO A CA 1
ATOM 1723 C C . PRO A 1 222 ? 4.934 -32.375 -9.008 1 96.31 222 PRO A C 1
ATOM 1725 O O . PRO A 1 222 ? 5.328 -32.875 -7.945 1 96.31 222 PRO A O 1
ATOM 1728 N N . SER A 1 223 ? 3.742 -31.891 -9.055 1 94.62 223 SER A N 1
ATOM 1729 C CA . SER A 1 223 ? 2.848 -31.719 -7.918 1 94.62 223 SER A CA 1
ATOM 1730 C C . SER A 1 223 ? 2.148 -33.031 -7.559 1 94.62 223 SER A C 1
ATOM 1732 O O . SER A 1 223 ? 1.867 -33.844 -8.438 1 94.62 223 SER A O 1
ATOM 1734 N N . GLU A 1 224 ? 1.96 -33.188 -6.324 1 94.75 224 GLU A N 1
ATOM 1735 C CA . GLU A 1 224 ? 1.086 -34.25 -5.836 1 94.75 224 GLU A CA 1
ATOM 1736 C C . GLU A 1 224 ? -0.311 -33.719 -5.527 1 94.75 224 GLU A C 1
ATOM 1738 O O . GLU A 1 224 ? -0.456 -32.688 -4.906 1 94.75 224 GLU A O 1
ATOM 1743 N N . TYR A 1 225 ? -1.28 -34.469 -5.984 1 95.56 225 TYR A N 1
ATOM 1744 C CA . TYR A 1 225 ? -2.666 -34.062 -5.801 1 95.56 225 TYR A CA 1
ATOM 1745 C C . TYR A 1 225 ? -3.443 -35.094 -4.988 1 95.56 225 TYR A C 1
ATOM 1747 O O . TYR A 1 225 ? -3.186 -36.281 -5.094 1 95.56 225 TYR A O 1
ATOM 1755 N N . ASN A 1 226 ? -4.355 -34.625 -4.211 1 92.19 226 ASN A N 1
ATOM 1756 C CA . ASN A 1 226 ? -5.273 -35.531 -3.518 1 92.19 226 ASN A CA 1
ATOM 1757 C C . ASN A 1 226 ? -6.305 -36.125 -4.473 1 92.19 226 ASN A C 1
ATOM 1759 O O . ASN A 1 226 ? -6.707 -37.281 -4.316 1 92.19 226 ASN A O 1
ATOM 1763 N N . GLU A 1 227 ? -6.883 -35.375 -5.348 1 84 227 GLU A N 1
ATOM 1764 C CA . GLU A 1 227 ? -7.879 -35.812 -6.312 1 84 227 GLU A CA 1
ATOM 1765 C C . GLU A 1 227 ? -7.363 -35.688 -7.742 1 84 227 GLU A C 1
ATOM 1767 O O . GLU A 1 227 ? -6.578 -34.781 -8.047 1 84 227 GLU A O 1
ATOM 1772 N N . MET B 1 1 ? -31.625 7.676 2.451 1 48.25 1 MET B N 1
ATOM 1773 C CA . MET B 1 1 ? -30.609 7.543 1.403 1 48.25 1 MET B CA 1
ATOM 1774 C C . MET B 1 1 ? -29.312 6.961 1.963 1 48.25 1 MET B C 1
ATOM 1776 O O . MET B 1 1 ? -28.953 7.23 3.109 1 48.25 1 MET B O 1
ATOM 1780 N N . MET B 1 2 ? -28.734 5.816 1.502 1 63.06 2 MET B N 1
ATOM 1781 C CA . MET B 1 2 ? -27.609 5.16 2.178 1 63.06 2 MET B CA 1
ATOM 1782 C C . MET B 1 2 ? -26.438 6.121 2.344 1 63.06 2 MET B C 1
ATOM 1784 O O . MET B 1 2 ? -26.078 6.836 1.407 1 63.06 2 MET B O 1
ATOM 1788 N N . THR B 1 3 ? -26.062 6.457 3.584 1 87.25 3 THR B N 1
ATOM 1789 C CA . THR B 1 3 ? -25.016 7.414 3.896 1 87.25 3 THR B CA 1
ATOM 1790 C C . THR B 1 3 ? -23.719 7.051 3.174 1 87.25 3 THR B C 1
ATOM 1792 O O . THR B 1 3 ? -23.297 5.895 3.197 1 87.25 3 THR B O 1
ATOM 1795 N N . LYS B 1 4 ? -23.266 7.938 2.266 1 97.25 4 LYS B N 1
ATOM 1796 C CA . LYS B 1 4 ? -21.984 7.773 1.611 1 97.25 4 LYS B CA 1
ATOM 1797 C C . LYS B 1 4 ? -20.859 7.617 2.639 1 97.25 4 LYS B C 1
ATOM 1799 O O . LYS B 1 4 ? -20.859 8.281 3.678 1 97.25 4 LYS B O 1
ATOM 1804 N N . LYS B 1 5 ? -19.969 6.68 2.422 1 98.69 5 LYS B N 1
ATOM 1805 C CA . LYS B 1 5 ? -18.875 6.43 3.357 1 98.69 5 LYS B CA 1
ATOM 1806 C C . LYS B 1 5 ? -17.547 6.922 2.793 1 98.69 5 LYS B C 1
ATOM 1808 O O . LYS B 1 5 ? -17.359 6.949 1.575 1 98.69 5 LYS B O 1
ATOM 1813 N N . ALA B 1 6 ? -16.688 7.355 3.662 1 98.88 6 ALA B N 1
ATOM 1814 C CA . ALA B 1 6 ? -15.344 7.789 3.312 1 98.88 6 ALA B CA 1
ATOM 1815 C C . ALA B 1 6 ? -14.312 7.238 4.301 1 98.88 6 ALA B C 1
ATOM 1817 O O . ALA B 1 6 ? -14.617 7.055 5.48 1 98.88 6 ALA B O 1
ATOM 1818 N N . ILE B 1 7 ? -13.18 6.91 3.781 1 98.94 7 ILE B N 1
ATOM 1819 C CA . ILE B 1 7 ? -12 6.656 4.602 1 98.94 7 ILE B CA 1
ATOM 1820 C C . ILE B 1 7 ? -11.133 7.91 4.664 1 98.94 7 ILE B C 1
ATOM 1822 O O . ILE B 1 7 ? -11.008 8.641 3.676 1 98.94 7 ILE B O 1
ATOM 1826 N N . THR B 1 8 ? -10.586 8.188 5.809 1 98.94 8 THR B N 1
ATOM 1827 C CA . THR B 1 8 ? -9.609 9.273 5.879 1 98.94 8 THR B CA 1
ATOM 1828 C C . THR B 1 8 ? -8.312 8.781 6.512 1 98.94 8 THR B C 1
ATOM 1830 O O . THR B 1 8 ? -8.328 8.031 7.488 1 98.94 8 THR B O 1
ATOM 1833 N N . VAL B 1 9 ? -7.223 9.047 5.828 1 98.88 9 VAL B N 1
ATOM 1834 C CA . VAL B 1 9 ? -5.914 8.914 6.461 1 98.88 9 VAL B CA 1
ATOM 1835 C C . VAL B 1 9 ? -5.68 10.078 7.418 1 98.88 9 VAL B C 1
ATOM 1837 O O . VAL B 1 9 ? -5.379 11.195 6.984 1 98.88 9 VAL B O 1
ATOM 1840 N N . LEU B 1 10 ? -5.797 9.805 8.68 1 98.81 10 LEU B N 1
ATOM 1841 C CA . LEU B 1 10 ? -5.836 10.852 9.695 1 98.81 10 LEU B CA 1
ATOM 1842 C C . LEU B 1 10 ? -4.613 10.773 10.602 1 98.81 10 LEU B C 1
ATOM 1844 O O . LEU B 1 10 ? -4.512 9.859 11.43 1 98.81 10 LEU B O 1
ATOM 1848 N N . SER B 1 11 ? -3.742 11.695 10.5 1 97.88 11 SER B N 1
ATOM 1849 C CA . SER B 1 11 ? -2.541 11.727 11.328 1 97.88 11 SER B CA 1
ATOM 1850 C C . SER B 1 11 ? -2.793 12.477 12.633 1 97.88 11 SER B C 1
ATOM 1852 O O . SER B 1 11 ? -1.991 12.398 13.57 1 97.88 11 SER B O 1
ATOM 1854 N N . GLY B 1 12 ? -3.889 13.242 12.648 1 97.75 12 GLY B N 1
ATOM 1855 C CA . GLY B 1 12 ? -4.102 14.141 13.773 1 97.75 12 GLY B CA 1
ATOM 1856 C C . GLY B 1 12 ? -3.479 15.508 13.57 1 97.75 12 GLY B C 1
ATOM 1857 O O . GLY B 1 12 ? -3.664 16.406 14.391 1 97.75 12 GLY B O 1
ATOM 1858 N N . GLY B 1 13 ? -2.789 15.695 12.523 1 98.12 13 GLY B N 1
ATOM 1859 C CA . GLY B 1 13 ? -2.188 16.984 12.203 1 98.12 13 GLY B CA 1
ATOM 1860 C C . GLY B 1 13 ? -3.176 17.969 11.609 1 98.12 13 GLY B C 1
ATOM 1861 O O . GLY B 1 13 ? -4.332 17.625 11.367 1 98.12 13 GLY B O 1
ATOM 1862 N N . LEU B 1 14 ? -2.674 19.141 11.359 1 98.5 14 LEU B N 1
ATOM 1863 C CA . LEU B 1 14 ? -3.482 20.25 10.875 1 98.5 14 LEU B CA 1
ATOM 1864 C C . LEU B 1 14 ? -4.059 19.938 9.492 1 98.5 14 LEU B C 1
ATOM 1866 O O . LEU B 1 14 ? -5.266 20.078 9.281 1 98.5 14 LEU B O 1
ATOM 1870 N N . ASP B 1 15 ? -3.207 19.469 8.57 1 98.5 15 ASP B N 1
ATOM 1871 C CA . ASP B 1 15 ? -3.605 19.266 7.176 1 98.5 15 ASP B CA 1
ATOM 1872 C C . ASP B 1 15 ? -4.664 18.172 7.059 1 98.5 15 ASP B C 1
ATOM 1874 O O . ASP B 1 15 ? -5.688 18.359 6.402 1 98.5 15 ASP B O 1
ATOM 1878 N N . SER B 1 16 ? -4.438 17.031 7.684 1 98.69 16 SER B N 1
ATOM 1879 C CA . SER B 1 16 ? -5.383 15.93 7.598 1 98.69 16 SER B CA 1
ATOM 1880 C C . SER B 1 16 ? -6.691 16.266 8.305 1 98.69 16 SER B C 1
ATOM 1882 O O . SER B 1 16 ? -7.77 15.859 7.859 1 98.69 16 SER B O 1
ATOM 1884 N N . CYS B 1 17 ? -6.613 17.016 9.422 1 98.81 17 CYS B N 1
ATOM 1885 C CA . CYS B 1 17 ? -7.812 17.438 10.133 1 98.81 17 CYS B CA 1
ATOM 1886 C C . CYS B 1 17 ? -8.711 18.281 9.242 1 98.81 17 CYS B C 1
ATOM 1888 O O . CYS B 1 17 ? -9.891 17.969 9.062 1 98.81 17 CYS B O 1
ATOM 1890 N N . VAL B 1 18 ? -8.141 19.297 8.664 1 98.88 18 VAL B N 1
ATOM 1891 C CA . VAL B 1 18 ? -8.914 20.203 7.828 1 98.88 18 VAL B CA 1
ATOM 1892 C C . VAL B 1 18 ? -9.43 19.453 6.602 1 98.88 18 VAL B C 1
ATOM 1894 O O . VAL B 1 18 ? -10.609 19.562 6.254 1 98.88 18 VAL B O 1
ATOM 1897 N N . ALA B 1 19 ? -8.57 18.703 5.953 1 98.88 19 ALA B N 1
ATOM 1898 C CA . ALA B 1 19 ? -8.969 17.953 4.766 1 98.88 19 ALA B CA 1
ATOM 1899 C C . ALA B 1 19 ? -10.156 17.047 5.062 1 98.88 19 ALA B C 1
ATOM 1901 O O . ALA B 1 19 ? -11.109 16.969 4.277 1 98.88 19 ALA B O 1
ATOM 1902 N N . THR B 1 20 ? -10.125 16.328 6.199 1 98.88 20 THR B N 1
ATOM 1903 C CA . THR B 1 20 ? -11.188 15.406 6.59 1 98.88 20 THR B CA 1
ATOM 1904 C C . THR B 1 20 ? -12.5 16.156 6.805 1 98.88 20 THR B C 1
ATOM 1906 O O . THR B 1 20 ? -13.547 15.734 6.312 1 98.88 20 THR B O 1
ATOM 1909 N N . CYS B 1 21 ? -12.469 17.281 7.441 1 98.88 21 CYS B N 1
ATOM 1910 C CA . CYS B 1 21 ? -13.664 18 7.859 1 98.88 21 CYS B CA 1
ATOM 1911 C C . CYS B 1 21 ? -14.375 18.625 6.66 1 98.88 21 CYS B C 1
ATOM 1913 O O . CYS B 1 21 ? -15.57 18.922 6.727 1 98.88 21 CYS B O 1
ATOM 1915 N N . VAL B 1 22 ? -13.641 18.828 5.539 1 98.81 22 VAL B N 1
ATOM 1916 C CA . VAL B 1 22 ? -14.25 19.297 4.309 1 98.81 22 VAL B CA 1
ATOM 1917 C C . VAL B 1 22 ? -15.422 18.391 3.926 1 98.81 22 VAL B C 1
ATOM 1919 O O . VAL B 1 22 ? -16.422 18.859 3.377 1 98.81 22 VAL B O 1
ATOM 1922 N N . TYR B 1 23 ? -15.336 17.109 4.297 1 98.62 23 TYR B N 1
ATOM 1923 C CA . TYR B 1 23 ? -16.312 16.125 3.844 1 98.62 23 TYR B CA 1
ATOM 1924 C C . TYR B 1 23 ? -17.203 15.664 4.996 1 98.62 23 TYR B C 1
ATOM 1926 O O . TYR B 1 23 ? -18 14.734 4.844 1 98.62 23 TYR B O 1
ATOM 1934 N N . ALA B 1 24 ? -17.156 16.281 6.168 1 98.31 24 ALA B N 1
ATOM 1935 C CA . ALA B 1 24 ? -17.766 15.805 7.398 1 98.31 24 ALA B CA 1
ATOM 1936 C C . ALA B 1 24 ? -19.297 15.789 7.277 1 98.31 24 ALA B C 1
ATOM 1938 O O . ALA B 1 24 ? -19.969 14.938 7.867 1 98.31 24 ALA B O 1
ATOM 1939 N N . GLU B 1 25 ? -19.859 16.688 6.516 1 97.06 25 GLU B N 1
ATOM 1940 C CA . GLU B 1 25 ? -21.297 16.797 6.438 1 97.06 25 GLU B CA 1
ATOM 1941 C C . GLU B 1 25 ? -21.875 15.867 5.375 1 97.06 25 GLU B C 1
ATOM 1943 O O . GLU B 1 25 ? -23.062 15.555 5.395 1 97.06 25 GLU B O 1
ATOM 1948 N N . ASP B 1 26 ? -21.047 15.422 4.484 1 97.62 26 ASP B N 1
ATOM 1949 C CA . ASP B 1 26 ? -21.547 14.727 3.299 1 97.62 26 ASP B CA 1
ATOM 1950 C C . ASP B 1 26 ? -21.281 13.227 3.393 1 97.62 26 ASP B C 1
ATOM 1952 O O . ASP B 1 26 ? -21.875 12.438 2.654 1 97.62 26 ASP B O 1
ATOM 1956 N N . TYR B 1 27 ? -20.391 12.836 4.359 1 98.5 27 TYR B N 1
ATOM 1957 C CA . TYR B 1 27 ? -19.969 11.438 4.414 1 98.5 27 TYR B CA 1
ATOM 1958 C C . TYR B 1 27 ? -19.953 10.93 5.852 1 98.5 27 TYR B C 1
ATOM 1960 O O . TYR B 1 27 ? -19.734 11.703 6.789 1 98.5 27 TYR B O 1
ATOM 1968 N N . GLU B 1 28 ? -20.266 9.672 5.984 1 98.69 28 GLU B N 1
ATOM 1969 C CA . GLU B 1 28 ? -19.844 8.938 7.172 1 98.69 28 GLU B CA 1
ATOM 1970 C C . GLU B 1 28 ? -18.344 8.641 7.125 1 98.69 28 GLU B C 1
ATOM 1972 O O . GLU B 1 28 ? -17.891 7.828 6.32 1 98.69 28 GLU B O 1
ATOM 1977 N N . ILE B 1 29 ? -17.672 9.242 7.992 1 98.81 29 ILE B N 1
ATOM 1978 C CA . ILE B 1 29 ? -16.219 9.227 7.871 1 98.81 29 ILE B CA 1
ATOM 1979 C C . ILE B 1 29 ? -15.633 8.18 8.82 1 98.81 29 ILE B C 1
ATOM 1981 O O . ILE B 1 29 ? -16 8.133 10 1 98.81 29 ILE B O 1
ATOM 1985 N N . HIS B 1 30 ? -14.75 7.348 8.297 1 98.81 30 HIS B N 1
ATOM 1986 C CA . HIS B 1 30 ? -13.945 6.383 9.039 1 98.81 30 HIS B CA 1
ATOM 1987 C C . HIS B 1 30 ? -12.469 6.75 9.008 1 98.81 30 HIS B C 1
ATOM 1989 O O . HIS B 1 30 ? -11.836 6.719 7.945 1 98.81 30 HIS B O 1
ATOM 1995 N N . GLY B 1 31 ? -11.953 7.082 10.18 1 98.88 31 GLY B N 1
ATOM 1996 C CA . GLY B 1 31 ? -10.57 7.523 10.25 1 98.88 31 GLY B CA 1
ATOM 1997 C C . GLY B 1 31 ? -9.594 6.391 10.516 1 98.88 31 GLY B C 1
ATOM 1998 O O . GLY B 1 31 ? -9.883 5.484 11.297 1 98.88 31 GLY B O 1
ATOM 1999 N N . ILE B 1 32 ? -8.469 6.461 9.844 1 98.88 32 ILE B N 1
ATOM 2000 C CA . ILE B 1 32 ? -7.363 5.539 10.07 1 98.88 32 ILE B CA 1
ATOM 2001 C C . ILE B 1 32 ? -6.109 6.316 10.469 1 98.88 32 ILE B C 1
ATOM 2003 O O . ILE B 1 32 ? -5.699 7.242 9.758 1 98.88 32 ILE B O 1
ATOM 2007 N N . THR B 1 33 ? -5.566 5.969 11.594 1 98.88 33 THR B N 1
ATOM 2008 C CA . THR B 1 33 ? -4.277 6.473 12.047 1 98.88 33 THR B CA 1
ATOM 2009 C C . THR B 1 33 ? -3.232 5.359 12.047 1 98.88 33 THR B C 1
ATOM 2011 O O . THR B 1 33 ? -3.506 4.246 12.5 1 98.88 33 THR B O 1
ATOM 2014 N N . PHE B 1 34 ? -2.074 5.691 11.508 1 98.81 34 PHE B N 1
ATOM 2015 C CA . PHE B 1 34 ? -1.042 4.668 11.383 1 98.81 34 PHE B CA 1
ATOM 2016 C C . PHE B 1 34 ? 0.013 4.832 12.477 1 98.81 34 PHE B C 1
ATOM 2018 O O . PHE B 1 34 ? 0.44 5.949 12.773 1 98.81 34 PHE B O 1
ATOM 2025 N N . ASN B 1 35 ? 0.356 3.715 13.094 1 98.62 35 ASN B N 1
ATOM 2026 C CA . ASN B 1 35 ? 1.515 3.6 13.977 1 98.62 35 ASN B CA 1
ATOM 2027 C C . ASN B 1 35 ? 2.684 2.912 13.273 1 98.62 35 ASN B C 1
ATOM 2029 O O . ASN B 1 35 ? 2.699 1.688 13.141 1 98.62 35 ASN B O 1
ATOM 2033 N N . TYR B 1 36 ? 3.633 3.715 12.867 1 97.88 36 TYR B N 1
ATOM 2034 C CA . TYR B 1 36 ? 4.785 3.148 12.18 1 97.88 36 TYR B CA 1
ATOM 2035 C C . TYR B 1 36 ? 6.07 3.404 12.961 1 97.88 36 TYR B C 1
ATOM 2037 O O . TYR B 1 36 ? 7.16 3.402 12.383 1 97.88 36 TYR B O 1
ATOM 2045 N N . GLY B 1 37 ? 5.902 3.744 14.203 1 97.25 37 GLY B N 1
ATOM 2046 C CA . GLY B 1 37 ? 7.035 3.885 15.109 1 97.25 37 GLY B CA 1
ATOM 2047 C C . GLY B 1 37 ? 7.555 5.309 15.195 1 97.25 37 GLY B C 1
ATOM 2048 O O . GLY B 1 37 ? 8.664 5.539 15.68 1 97.25 37 GLY B O 1
ATOM 2049 N N . GLN B 1 38 ? 6.797 6.227 14.719 1 96.75 38 GLN B N 1
ATOM 2050 C CA . GLN B 1 38 ? 7.242 7.617 14.727 1 96.75 38 GLN B CA 1
ATOM 2051 C C . GLN B 1 38 ? 7.258 8.188 16.141 1 96.75 38 GLN B C 1
ATOM 2053 O O . GLN B 1 38 ? 6.398 7.852 16.953 1 96.75 38 GLN B O 1
ATOM 2058 N N . LYS B 1 39 ? 8.109 9.141 16.359 1 96.12 39 LYS B N 1
ATOM 2059 C CA . LYS B 1 39 ? 8.32 9.758 17.656 1 96.12 39 LYS B CA 1
ATOM 2060 C C . LYS B 1 39 ? 7.051 10.445 18.156 1 96.12 39 LYS B C 1
ATOM 2062 O O . LYS B 1 39 ? 6.773 10.469 19.344 1 96.12 39 LYS B O 1
ATOM 2067 N N . SER B 1 40 ? 6.297 10.938 17.266 1 96.69 40 SER B N 1
ATOM 2068 C CA . SER B 1 40 ? 5.145 11.773 17.609 1 96.69 40 SER B CA 1
ATOM 2069 C C . SER B 1 40 ? 3.881 10.93 17.75 1 96.69 40 SER B C 1
ATOM 2071 O O . SER B 1 40 ? 2.789 11.469 17.938 1 96.69 40 SER B O 1
ATOM 2073 N N . PHE B 1 41 ? 3.928 9.656 17.734 1 97.88 41 PHE B N 1
ATOM 2074 C CA . PHE B 1 41 ? 2.75 8.812 17.609 1 97.88 41 PHE B CA 1
ATOM 2075 C C . PHE B 1 41 ? 1.773 9.07 18.75 1 97.88 41 PHE B C 1
ATOM 2077 O O . PHE B 1 41 ? 0.571 9.219 18.531 1 97.88 41 PHE B O 1
ATOM 2084 N N . LYS B 1 42 ? 2.256 9.109 19.953 1 98 42 LYS B N 1
ATOM 2085 C CA . LYS B 1 42 ? 1.375 9.273 21.094 1 98 42 LYS B CA 1
ATOM 2086 C C . LYS B 1 42 ? 0.519 10.523 20.969 1 98 42 LYS B C 1
ATOM 2088 O O . LYS B 1 42 ? -0.692 10.484 21.203 1 98 42 LYS B O 1
ATOM 2093 N N . GLN B 1 43 ? 1.108 11.586 20.594 1 98.25 43 GLN B N 1
ATOM 2094 C CA . GLN B 1 43 ? 0.392 12.844 20.453 1 98.25 43 GLN B CA 1
ATOM 2095 C C . GLN B 1 43 ? -0.511 12.836 19.234 1 98.25 43 GLN B C 1
ATOM 2097 O O . GLN B 1 43 ? -1.607 13.398 19.25 1 98.25 43 GLN B O 1
ATOM 2102 N N . GLU B 1 44 ? -0.025 12.281 18.141 1 98.19 44 GLU B N 1
ATOM 2103 C CA . GLU B 1 44 ? -0.838 12.141 16.938 1 98.19 44 GLU B CA 1
ATOM 2104 C C . GLU B 1 44 ? -2.096 11.32 17.219 1 98.19 44 GLU B C 1
ATOM 2106 O O . GLU B 1 44 ? -3.184 11.672 16.75 1 98.19 44 GLU B O 1
ATOM 2111 N N . LEU B 1 45 ? -1.889 10.25 17.938 1 98.69 45 LEU B N 1
ATOM 2112 C CA . LEU B 1 45 ? -3.012 9.391 18.297 1 98.69 45 LEU B CA 1
ATOM 2113 C C . LEU B 1 45 ? -4.02 10.141 19.156 1 98.69 45 LEU B C 1
ATOM 2115 O O . LEU B 1 45 ? -5.227 10.078 18.906 1 98.69 45 LEU B O 1
ATOM 2119 N N . LYS B 1 46 ? -3.553 10.812 20.188 1 98.62 46 LYS B N 1
ATOM 2120 C CA . LYS B 1 46 ? -4.426 11.617 21.031 1 98.62 46 LYS B CA 1
ATOM 2121 C C . LYS B 1 46 ? -5.227 12.625 20.219 1 98.62 46 LYS B C 1
ATOM 2123 O O . LYS B 1 46 ? -6.441 12.742 20.375 1 98.62 46 LYS B O 1
ATOM 2128 N N . ALA B 1 47 ? -4.508 13.328 19.344 1 98.69 47 ALA B N 1
ATOM 2129 C CA . ALA B 1 47 ? -5.148 14.336 18.5 1 98.69 47 ALA B CA 1
ATOM 2130 C C . ALA B 1 47 ? -6.211 13.695 17.609 1 98.69 47 ALA B C 1
ATOM 2132 O O . ALA B 1 47 ? -7.336 14.195 17.516 1 98.69 47 ALA B O 1
ATOM 2133 N N . SER B 1 48 ? -5.867 12.602 16.938 1 98.88 48 SER B N 1
ATOM 2134 C CA . SER B 1 48 ? -6.785 11.93 16.016 1 98.88 48 SER B CA 1
ATOM 2135 C C . SER B 1 48 ? -8.023 11.43 16.75 1 98.88 48 SER B C 1
ATOM 2137 O O . SER B 1 48 ? -9.141 11.555 16.25 1 98.88 48 SER B O 1
ATOM 2139 N N . GLU B 1 49 ? -7.84 10.875 17.891 1 98.81 49 GLU B N 1
ATOM 2140 C CA . GLU B 1 49 ? -8.945 10.375 18.688 1 98.81 49 GLU B CA 1
ATOM 2141 C C . GLU B 1 49 ? -9.898 11.5 19.094 1 98.81 49 GLU B C 1
ATOM 2143 O O . GLU B 1 49 ? -11.117 11.359 19 1 98.81 49 GLU B O 1
ATOM 2148 N N . GLU B 1 50 ? -9.352 12.586 19.547 1 98.81 50 GLU B N 1
ATOM 2149 C CA . GLU B 1 50 ? -10.164 13.727 19.984 1 98.81 50 GLU B CA 1
ATOM 2150 C C . GLU B 1 50 ? -10.93 14.328 18.812 1 98.81 50 GLU B C 1
ATOM 2152 O O . GLU B 1 50 ? -12.094 14.711 18.953 1 98.81 50 GLU B O 1
ATOM 2157 N N . ILE B 1 51 ? -10.242 14.438 17.688 1 98.88 51 ILE B N 1
ATOM 2158 C CA . ILE B 1 51 ? -10.898 14.953 16.5 1 98.88 51 ILE B CA 1
ATOM 2159 C C . ILE B 1 51 ? -12.062 14.047 16.109 1 98.88 51 ILE B C 1
ATOM 2161 O O . ILE B 1 51 ? -13.172 14.531 15.867 1 98.88 51 ILE B O 1
ATOM 2165 N N . CYS B 1 52 ? -11.812 12.758 16.047 1 98.88 52 CYS B N 1
ATOM 2166 C CA . CYS B 1 52 ? -12.852 11.805 15.672 1 98.88 52 CYS B CA 1
ATOM 2167 C C . CYS B 1 52 ? -14.023 11.859 16.641 1 98.88 52 CYS B C 1
ATOM 2169 O O . CYS B 1 52 ? -15.188 11.844 16.219 1 98.88 52 CYS B O 1
ATOM 2171 N N . LYS B 1 53 ? -13.695 11.93 17.938 1 98.75 53 LYS B N 1
ATOM 2172 C CA . LYS B 1 53 ? -14.742 12.016 18.953 1 98.75 53 LYS B CA 1
ATOM 2173 C C . LYS B 1 53 ? -15.586 13.273 18.766 1 98.75 53 LYS B C 1
ATOM 2175 O O . LYS B 1 53 ? -16.812 13.211 18.766 1 98.75 53 LYS B O 1
ATOM 2180 N N . LYS B 1 54 ? -14.953 14.391 18.625 1 98.69 54 LYS B N 1
ATOM 2181 C CA . LYS B 1 54 ? -15.641 15.672 18.5 1 98.69 54 LYS B CA 1
ATOM 2182 C C . LYS B 1 54 ? -16.531 15.688 17.266 1 98.69 54 LYS B C 1
ATOM 2184 O O . LYS B 1 54 ? -17.656 16.219 17.297 1 98.69 54 LYS B O 1
ATOM 2189 N N . MET B 1 55 ? -16.094 15.086 16.172 1 98.62 55 MET B N 1
ATOM 2190 C CA . MET B 1 55 ? -16.766 15.227 14.875 1 98.62 55 MET B CA 1
ATOM 2191 C C . MET B 1 55 ? -17.703 14.055 14.633 1 98.62 55 MET B C 1
ATOM 2193 O O . MET B 1 55 ? -18.484 14.07 13.672 1 98.62 55 MET B O 1
ATOM 2197 N N . GLY B 1 56 ? -17.562 12.984 15.398 1 98.5 56 GLY B N 1
ATOM 2198 C CA . GLY B 1 56 ? -18.406 11.82 15.25 1 98.5 56 GLY B CA 1
ATOM 2199 C C . GLY B 1 56 ? -17.906 10.844 14.203 1 98.5 56 GLY B C 1
ATOM 2200 O O . GLY B 1 56 ? -18.703 10.172 13.531 1 98.5 56 GLY B O 1
ATOM 2201 N N . PHE B 1 57 ? -16.656 10.781 14.008 1 98.69 57 PHE B N 1
ATOM 2202 C CA . PHE B 1 57 ? -16.062 9.828 13.078 1 98.69 57 PHE B CA 1
ATOM 2203 C C . PHE B 1 57 ? -15.703 8.531 13.789 1 98.69 57 PHE B C 1
ATOM 2205 O O . PHE B 1 57 ? -15.391 8.531 14.984 1 98.69 57 PHE B O 1
ATOM 2212 N N . THR B 1 58 ? -15.766 7.406 13.117 1 98.69 58 THR B N 1
ATOM 2213 C CA . THR B 1 58 ? -15.125 6.211 13.656 1 98.69 58 THR B CA 1
ATOM 2214 C C . THR B 1 58 ? -13.609 6.305 13.531 1 98.69 58 THR B C 1
ATOM 2216 O O . THR B 1 58 ? -13.094 7.133 12.773 1 98.69 58 THR B O 1
ATOM 2219 N N . HIS B 1 59 ? -12.93 5.512 14.328 1 98.69 59 HIS B N 1
ATOM 2220 C CA . HIS B 1 59 ? -11.477 5.621 14.344 1 98.69 59 HIS B CA 1
ATOM 2221 C C . HIS B 1 59 ? -10.82 4.254 14.531 1 98.69 59 HIS B C 1
ATOM 2223 O O . HIS B 1 59 ? -11.227 3.486 15.406 1 98.69 59 HIS B O 1
ATOM 2229 N N . GLU B 1 60 ? -9.867 4.012 13.68 1 98.12 60 GLU B N 1
ATOM 2230 C CA . GLU B 1 60 ? -9.062 2.801 13.805 1 98.12 60 GLU B CA 1
ATOM 2231 C C . GLU B 1 60 ? -7.57 3.121 13.719 1 98.12 60 GLU B C 1
ATOM 2233 O O . GLU B 1 60 ? -7.16 4.027 12.992 1 98.12 60 GLU B O 1
ATOM 2238 N N . VAL B 1 61 ? -6.809 2.355 14.5 1 98.69 61 VAL B N 1
ATOM 2239 C CA . VAL B 1 61 ? -5.355 2.482 14.469 1 98.69 61 VAL B CA 1
ATOM 2240 C C . VAL B 1 61 ? -4.742 1.243 13.82 1 98.69 61 VAL B C 1
ATOM 2242 O O . VAL B 1 61 ? -5.117 0.115 14.148 1 98.69 61 VAL B O 1
ATOM 2245 N N . ILE B 1 62 ? -3.863 1.406 12.914 1 98.62 62 ILE B N 1
ATOM 2246 C CA . ILE B 1 62 ? -3.182 0.3 12.25 1 98.62 62 ILE B CA 1
ATOM 2247 C C . ILE B 1 62 ? -1.69 0.342 12.578 1 98.62 62 ILE B C 1
ATOM 2249 O O . ILE B 1 62 ? -1.017 1.338 12.305 1 98.62 62 ILE B O 1
ATOM 2253 N N . ASP B 1 63 ? -1.191 -0.742 13.094 1 98.31 63 ASP B N 1
ATOM 2254 C CA . ASP B 1 63 ? 0.226 -0.866 13.422 1 98.31 63 ASP B CA 1
ATOM 2255 C C . ASP B 1 63 ? 1.021 -1.388 12.227 1 98.31 63 ASP B C 1
ATOM 2257 O O . ASP B 1 63 ? 0.623 -2.365 11.586 1 98.31 63 ASP B O 1
ATOM 2261 N N . LEU B 1 64 ? 2.086 -0.71 11.953 1 98.12 64 LEU B N 1
ATOM 2262 C CA . LEU B 1 64 ? 2.982 -1.114 10.875 1 98.12 64 LEU B CA 1
ATOM 2263 C C . LEU B 1 64 ? 4.402 -1.315 11.398 1 98.12 64 LEU B C 1
ATOM 2265 O O . LEU B 1 64 ? 5.324 -0.606 10.984 1 98.12 64 LEU B O 1
ATOM 2269 N N . PRO B 1 65 ? 4.613 -2.334 12.156 1 97.38 65 PRO B N 1
ATOM 2270 C CA . PRO B 1 65 ? 5.938 -2.533 12.75 1 97.38 65 PRO B CA 1
ATOM 2271 C C . PRO B 1 65 ? 7.02 -2.775 11.703 1 97.38 65 PRO B C 1
ATOM 2273 O O . PRO B 1 65 ? 8.18 -2.398 11.906 1 97.38 65 PRO B O 1
ATOM 2276 N N . TRP B 1 66 ? 6.699 -3.406 10.633 1 97.5 66 TRP B N 1
ATOM 2277 C CA . TRP B 1 66 ? 7.68 -3.662 9.578 1 97.5 66 TRP B CA 1
ATOM 2278 C C . TRP B 1 66 ? 8.195 -2.357 8.984 1 97.5 66 TRP B C 1
ATOM 2280 O O . TRP B 1 66 ? 9.359 -2.266 8.594 1 97.5 66 TRP B O 1
ATOM 2290 N N . LEU B 1 67 ? 7.363 -1.377 8.828 1 98.12 67 LEU B N 1
ATOM 2291 C CA . LEU B 1 67 ? 7.801 -0.087 8.305 1 98.12 67 LEU B CA 1
ATOM 2292 C C . LEU B 1 67 ? 8.781 0.586 9.266 1 98.12 67 LEU B C 1
ATOM 2294 O O . LEU B 1 67 ? 9.773 1.169 8.836 1 98.12 67 LEU B O 1
ATOM 2298 N N . ASN B 1 68 ? 8.461 0.476 10.555 1 96.81 68 ASN B N 1
ATOM 2299 C CA . ASN B 1 68 ? 9.375 0.985 11.57 1 96.81 68 ASN B CA 1
ATOM 2300 C C . ASN B 1 68 ? 10.758 0.352 11.445 1 96.81 68 ASN B C 1
ATOM 2302 O O . ASN B 1 68 ? 11.773 1.042 11.555 1 96.81 68 ASN B O 1
ATOM 2306 N N . LYS B 1 69 ? 10.766 -0.879 11.133 1 96.75 69 LYS B N 1
ATOM 2307 C CA . LYS B 1 69 ? 12 -1.662 11.086 1 96.75 69 LYS B CA 1
ATOM 2308 C C . LYS B 1 69 ? 12.867 -1.245 9.906 1 96.75 69 LYS B C 1
ATOM 2310 O O . LYS B 1 69 ? 14.102 -1.267 9.992 1 96.75 69 LYS B O 1
ATOM 2315 N N . ILE B 1 70 ? 12.297 -0.861 8.844 1 97.19 70 ILE B N 1
ATOM 2316 C CA . ILE B 1 70 ? 13.086 -0.675 7.629 1 97.19 70 ILE B CA 1
ATOM 2317 C C . ILE B 1 70 ? 13.352 0.813 7.41 1 97.19 70 ILE B C 1
ATOM 2319 O O . ILE B 1 70 ? 14.07 1.191 6.48 1 97.19 70 ILE B O 1
ATOM 2323 N N . SER B 1 71 ? 12.773 1.652 8.195 1 96.19 71 SER B N 1
ATOM 2324 C CA . SER B 1 71 ? 12.906 3.096 8.023 1 96.19 71 SER B CA 1
ATOM 2325 C C . SER B 1 71 ? 14.141 3.629 8.75 1 96.19 71 SER B C 1
ATOM 2327 O O . SER B 1 71 ? 14.43 3.209 9.875 1 96.19 71 SER B O 1
ATOM 2329 N N . ASN B 1 72 ? 14.844 4.516 8.086 1 94.25 72 ASN B N 1
ATOM 2330 C CA . ASN B 1 72 ? 15.945 5.23 8.711 1 94.25 72 ASN B CA 1
ATOM 2331 C C . ASN B 1 72 ? 15.625 6.711 8.898 1 94.25 72 ASN B C 1
ATOM 2333 O O . ASN B 1 72 ? 16.531 7.527 9.109 1 94.25 72 ASN B O 1
ATOM 2337 N N . SER B 1 73 ? 14.398 7.031 8.797 1 95.75 73 SER B N 1
ATOM 2338 C CA . SER B 1 73 ? 13.922 8.406 8.945 1 95.75 73 SER B CA 1
ATOM 2339 C C . SER B 1 73 ? 14.195 8.93 10.352 1 95.75 73 SER B C 1
ATOM 2341 O O . SER B 1 73 ? 14.125 8.18 11.328 1 95.75 73 SER B O 1
ATOM 2343 N N . SER B 1 74 ? 14.383 10.242 10.445 1 95.25 74 SER B N 1
ATOM 2344 C CA . SER B 1 74 ? 14.539 10.867 11.758 1 95.25 74 SER B CA 1
ATOM 2345 C C . SER B 1 74 ? 13.242 10.805 12.562 1 95.25 74 SER B C 1
ATOM 2347 O O . SER B 1 74 ? 13.25 11.008 13.773 1 95.25 74 SER B O 1
ATOM 2349 N N . LEU B 1 75 ? 12.195 10.531 11.867 1 95.5 75 LEU B N 1
ATOM 2350 C CA . LEU B 1 75 ? 10.906 10.43 12.547 1 95.5 75 LEU B CA 1
ATOM 2351 C C . LEU B 1 75 ? 10.797 9.125 13.32 1 95.5 75 LEU B C 1
ATOM 2353 O O . LEU B 1 75 ? 9.961 8.992 14.219 1 95.5 75 LEU B O 1
ATOM 2357 N N . THR B 1 76 ? 11.531 8.102 12.922 1 95.81 76 THR B N 1
ATOM 2358 C CA . THR B 1 76 ? 11.336 6.758 13.461 1 95.81 76 THR B CA 1
ATOM 2359 C C . THR B 1 76 ? 12.641 6.215 14.047 1 95.81 76 THR B C 1
ATOM 2361 O O . THR B 1 76 ? 12.688 5.07 14.5 1 95.81 76 THR B O 1
ATOM 2364 N N . SER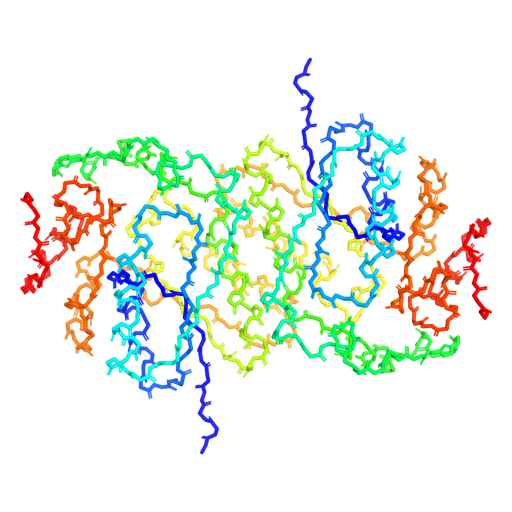 B 1 77 ? 13.633 6.98 14 1 94.88 77 SER B N 1
ATOM 2365 C CA . SER B 1 77 ? 14.945 6.535 14.477 1 94.88 77 SER B CA 1
ATOM 2366 C C . SER B 1 77 ? 15.484 7.465 15.555 1 94.88 77 SER B C 1
ATOM 2368 O O . SER B 1 77 ? 14.805 8.406 15.969 1 94.88 77 SER B O 1
ATOM 2370 N N . ASP B 1 78 ? 16.688 7.168 15.953 1 92.62 78 ASP B N 1
ATOM 2371 C CA . ASP B 1 78 ? 17.297 7.977 17 1 92.62 78 ASP B CA 1
ATOM 2372 C C . ASP B 1 78 ? 17.953 9.227 16.422 1 92.62 78 ASP B C 1
ATOM 2374 O O . ASP B 1 78 ? 18.5 10.047 17.156 1 92.62 78 ASP B O 1
ATOM 2378 N N . ASN B 1 79 ? 17.812 9.289 15.125 1 91.88 79 ASN B N 1
ATOM 2379 C CA . ASN B 1 79 ? 18.375 10.484 14.508 1 91.88 79 ASN B CA 1
ATOM 2380 C C . ASN B 1 79 ? 17.625 11.742 14.945 1 91.88 79 ASN B C 1
ATOM 2382 O O . ASN B 1 79 ? 16.422 11.695 15.211 1 91.88 79 ASN B O 1
ATOM 2386 N N . GLU B 1 80 ? 18.328 12.828 15.016 1 91.81 80 GLU B N 1
ATOM 2387 C CA . GLU B 1 80 ? 17.719 14.094 15.438 1 91.81 80 GLU B CA 1
ATOM 2388 C C . GLU B 1 80 ? 16.828 14.672 14.352 1 91.81 80 GLU B C 1
ATOM 2390 O O . GLU B 1 80 ? 17.172 14.625 13.164 1 91.81 80 GLU B O 1
ATOM 2395 N N . ILE B 1 81 ? 15.773 15.195 14.805 1 92.31 81 ILE B N 1
ATOM 2396 C CA . ILE B 1 81 ? 14.898 15.938 13.898 1 92.31 81 ILE B CA 1
ATOM 2397 C C . ILE B 1 81 ? 15.508 17.297 13.594 1 92.31 81 ILE B C 1
ATOM 2399 O O . ILE B 1 81 ? 15.859 18.047 14.516 1 92.31 81 ILE B O 1
ATOM 2403 N N . PRO B 1 82 ? 15.586 17.609 12.375 1 90.69 82 PRO B N 1
ATOM 2404 C CA . PRO B 1 82 ? 16.203 18.891 12.039 1 90.69 82 PRO B CA 1
ATOM 2405 C C . PRO B 1 82 ? 15.391 20.078 12.531 1 90.69 82 PRO B C 1
ATOM 2407 O O . PRO B 1 82 ? 14.156 20.031 12.562 1 90.69 82 PRO B O 1
ATOM 2410 N N . THR B 1 83 ? 16.078 21.094 12.906 1 89.75 83 THR B N 1
ATOM 2411 C CA . THR B 1 83 ? 15.477 22.375 13.25 1 89.75 83 THR B CA 1
ATOM 2412 C C . THR B 1 83 ? 15.766 23.422 12.172 1 89.75 83 THR B C 1
ATOM 2414 O O . THR B 1 83 ? 16.766 23.312 11.461 1 89.75 83 THR B O 1
ATOM 2417 N N . LEU B 1 84 ? 14.789 24.328 12.055 1 88.75 84 LEU B N 1
ATOM 2418 C CA . LEU B 1 84 ? 14.945 25.375 11.047 1 88.75 84 LEU B CA 1
ATOM 2419 C C . LEU B 1 84 ? 14.664 26.75 11.641 1 88.75 84 LEU B C 1
ATOM 2421 O O . LEU B 1 84 ? 13.852 26.875 12.555 1 88.75 84 LEU B O 1
ATOM 2425 N N . THR B 1 85 ? 15.398 27.703 11.07 1 87.94 85 THR B N 1
ATOM 2426 C CA . THR B 1 85 ? 15.031 29.078 11.336 1 87.94 85 THR B CA 1
ATOM 2427 C C . THR B 1 85 ? 13.953 29.562 10.359 1 87.94 85 THR B C 1
ATOM 2429 O O . THR B 1 85 ? 13.695 28.891 9.352 1 87.94 85 THR B O 1
ATOM 2432 N N . HIS B 1 86 ? 13.383 30.656 10.695 1 87.75 86 HIS B N 1
ATOM 2433 C CA . HIS B 1 86 ? 12.344 31.219 9.836 1 87.75 86 HIS B CA 1
ATOM 2434 C C . HIS B 1 86 ? 12.867 31.484 8.43 1 87.75 86 HIS B C 1
ATOM 2436 O O . HIS B 1 86 ? 12.156 31.25 7.449 1 87.75 86 HIS B O 1
ATOM 2442 N N . GLU B 1 87 ? 14.055 31.891 8.359 1 88.44 87 GLU B N 1
ATOM 2443 C CA . GLU B 1 87 ? 14.656 32.219 7.074 1 88.44 87 GLU B CA 1
ATOM 2444 C C . GLU B 1 87 ? 14.922 30.953 6.262 1 88.44 87 GLU B C 1
ATOM 2446 O O . GLU B 1 87 ? 14.852 30.969 5.031 1 88.44 87 GLU B O 1
ATOM 2451 N N . GLU B 1 88 ? 15.094 29.938 6.957 1 91.19 88 GLU B N 1
ATOM 2452 C CA . GLU B 1 88 ? 15.461 28.688 6.305 1 91.19 88 GLU B CA 1
ATOM 2453 C C . GLU B 1 88 ? 14.234 28 5.707 1 91.19 88 GLU B C 1
ATOM 2455 O O . GLU B 1 88 ? 14.359 27.125 4.852 1 91.19 88 GLU B O 1
ATOM 2460 N N . LEU B 1 89 ? 13.102 28.406 6.105 1 89.75 89 LEU B N 1
ATOM 2461 C CA . LEU B 1 89 ? 11.859 27.812 5.625 1 89.75 89 LEU B CA 1
ATOM 2462 C C . LEU B 1 89 ? 11.672 28.062 4.133 1 89.75 89 LEU B C 1
ATOM 2464 O O . LEU B 1 89 ? 10.953 27.312 3.459 1 89.75 89 LEU B O 1
ATOM 2468 N N . ASP B 1 90 ? 12.336 29 3.666 1 89.69 90 ASP B N 1
ATOM 2469 C CA . ASP B 1 90 ? 12.133 29.375 2.268 1 89.69 90 ASP B CA 1
ATOM 2470 C C . ASP B 1 90 ? 13.344 28.984 1.417 1 89.69 90 ASP B C 1
ATOM 2472 O O . ASP B 1 90 ? 13.383 29.281 0.221 1 89.69 90 ASP B O 1
ATOM 2476 N N . ASP B 1 91 ? 14.344 28.406 2.037 1 92.19 91 ASP B N 1
ATOM 2477 C CA . ASP B 1 91 ? 15.508 27.891 1.325 1 92.19 91 ASP B CA 1
ATOM 2478 C C . ASP B 1 91 ? 15.266 26.469 0.823 1 92.19 91 ASP B C 1
ATOM 2480 O O . ASP B 1 91 ? 15.289 25.516 1.604 1 92.19 91 ASP B O 1
ATOM 2484 N N . LEU B 1 92 ? 15.172 26.375 -0.407 1 91.25 92 LEU B N 1
ATOM 2485 C CA . LEU B 1 92 ? 14.75 25.125 -1.008 1 91.25 92 LEU B CA 1
ATOM 2486 C C . LEU B 1 92 ? 15.781 24.031 -0.749 1 91.25 92 LEU B C 1
ATOM 2488 O O . LEU B 1 92 ? 15.422 22.875 -0.504 1 91.25 92 LEU B O 1
ATOM 2492 N N . ASP B 1 93 ? 17.016 24.359 -0.847 1 93.12 93 ASP B N 1
ATOM 2493 C CA . ASP B 1 93 ? 18.062 23.375 -0.62 1 93.12 93 ASP B CA 1
ATOM 2494 C C . ASP B 1 93 ? 18.016 22.844 0.807 1 93.12 93 ASP B C 1
ATOM 2496 O O . ASP B 1 93 ? 18.141 21.625 1.023 1 93.12 93 ASP B O 1
ATOM 2500 N N . ILE B 1 94 ? 17.828 23.734 1.671 1 93.06 94 ILE B N 1
ATOM 2501 C CA . ILE B 1 94 ? 17.766 23.344 3.074 1 93.06 94 ILE B CA 1
ATOM 2502 C C . ILE B 1 94 ? 16.531 22.484 3.311 1 93.06 94 ILE B C 1
ATOM 2504 O O . ILE B 1 94 ? 16.594 21.453 3.986 1 93.06 94 ILE B O 1
ATOM 2508 N N . CYS B 1 95 ? 15.477 22.859 2.754 1 91.88 95 CYS B N 1
ATOM 2509 C CA . CYS B 1 95 ? 14.227 22.125 2.943 1 91.88 95 CYS B CA 1
ATOM 2510 C C . CYS B 1 95 ? 14.297 20.75 2.297 1 91.88 95 CYS B C 1
ATOM 2512 O O . CYS B 1 95 ? 13.719 19.797 2.805 1 91.88 95 CYS B O 1
ATOM 2514 N N . GLU B 1 96 ? 14.945 20.625 1.194 1 92.88 96 GLU B N 1
ATOM 2515 C CA . GLU B 1 96 ? 15.141 19.328 0.559 1 92.88 96 GLU B CA 1
ATOM 2516 C C . GLU B 1 96 ? 15.961 18.406 1.449 1 92.88 96 GLU B C 1
ATOM 2518 O O . GLU B 1 96 ? 15.68 17.203 1.531 1 92.88 96 GLU B O 1
ATOM 2523 N N . ASP B 1 97 ? 16.938 18.969 2.062 1 93.19 97 ASP B N 1
ATOM 2524 C CA . ASP B 1 97 ? 17.766 18.188 2.975 1 93.19 97 ASP B CA 1
ATOM 2525 C C . ASP B 1 97 ? 16.969 17.719 4.176 1 93.19 97 ASP B C 1
ATOM 2527 O O . ASP B 1 97 ? 17.078 16.547 4.582 1 93.19 97 ASP B O 1
ATOM 2531 N N . THR B 1 98 ? 16.219 18.594 4.723 1 91.12 98 THR B N 1
ATOM 2532 C CA . THR B 1 98 ? 15.383 18.219 5.867 1 91.12 98 THR B CA 1
ATOM 2533 C C . THR B 1 98 ? 14.344 17.172 5.461 1 91.12 98 THR B C 1
ATOM 2535 O O . THR B 1 98 ? 14.078 16.234 6.207 1 91.12 98 THR B O 1
ATOM 2538 N N . ALA B 1 99 ? 13.797 17.375 4.285 1 91.94 99 ALA B N 1
ATOM 2539 C CA . ALA B 1 99 ? 12.805 16.438 3.787 1 91.94 99 ALA B CA 1
ATOM 2540 C C . ALA B 1 99 ? 13.406 15.039 3.631 1 91.94 99 ALA B C 1
ATOM 2542 O O . ALA B 1 99 ? 12.758 14.039 3.953 1 91.94 99 ALA B O 1
ATOM 2543 N N . SER B 1 100 ? 14.609 15 3.154 1 93.94 100 SER B N 1
ATOM 2544 C CA . SER B 1 100 ? 15.297 13.727 3.012 1 93.94 100 SER B CA 1
ATOM 2545 C C . SER B 1 100 ? 15.508 13.055 4.367 1 93.94 100 SER B C 1
ATOM 2547 O O . SER B 1 100 ? 15.414 11.836 4.48 1 93.94 100 SER B O 1
ATOM 2549 N N . SER B 1 101 ? 15.75 13.844 5.336 1 94.44 101 SER B N 1
ATOM 2550 C CA . SER B 1 101 ? 16.016 13.32 6.672 1 94.44 101 SER B CA 1
ATOM 2551 C C . SER B 1 101 ? 14.758 12.742 7.305 1 94.44 101 SER B C 1
ATOM 2553 O O . SER B 1 101 ? 14.828 11.805 8.102 1 94.44 101 SER B O 1
ATOM 2555 N N . VAL B 1 102 ? 13.609 13.219 6.898 1 94.19 102 VAL B N 1
ATOM 2556 C CA . VAL B 1 102 ? 12.383 12.781 7.555 1 94.19 102 VAL B CA 1
ATOM 2557 C C . VAL B 1 102 ? 11.586 11.883 6.609 1 94.19 102 VAL B C 1
ATOM 2559 O O . VAL B 1 102 ? 10.445 11.523 6.906 1 94.19 102 VAL B O 1
ATOM 2562 N N . TRP B 1 103 ? 12.18 11.523 5.48 1 96.38 103 TRP B N 1
ATOM 2563 C CA . TRP B 1 103 ? 11.5 10.648 4.527 1 96.38 103 TRP B CA 1
ATOM 2564 C C . TRP B 1 103 ? 11.32 9.25 5.098 1 96.38 103 TRP B C 1
ATOM 2566 O O . TRP B 1 103 ? 12.281 8.641 5.582 1 96.38 103 TRP B O 1
ATOM 2576 N N . VAL B 1 104 ? 10.117 8.781 5.125 1 97.31 104 VAL B N 1
ATOM 2577 C CA . VAL B 1 104 ? 9.789 7.395 5.438 1 97.31 104 VAL B CA 1
ATOM 2578 C C . VAL B 1 104 ? 9.523 6.625 4.145 1 97.31 104 VAL B C 1
ATOM 2580 O O . VAL B 1 104 ? 8.664 7.012 3.354 1 97.31 104 VAL B O 1
ATOM 2583 N N . PRO B 1 105 ? 10.203 5.535 3.879 1 97.94 105 PRO B N 1
ATOM 2584 C CA . PRO B 1 105 ? 10.102 4.82 2.604 1 97.94 105 PRO B CA 1
ATOM 2585 C C . PRO B 1 105 ? 8.672 4.438 2.252 1 97.94 105 PRO B C 1
ATOM 2587 O O . PRO B 1 105 ? 8.039 3.656 2.973 1 97.94 105 PRO B O 1
ATOM 2590 N N . GLY B 1 106 ? 8.227 4.965 1.104 1 97.69 106 GLY B N 1
ATOM 2591 C CA . GLY B 1 106 ? 6.941 4.602 0.529 1 97.69 106 GLY B CA 1
ATOM 2592 C C . GLY B 1 106 ? 5.77 4.953 1.422 1 97.69 106 GLY B C 1
ATOM 2593 O O . GLY B 1 106 ? 4.715 4.316 1.352 1 97.69 106 GLY B O 1
ATOM 2594 N N . ARG B 1 107 ? 5.898 5.852 2.285 1 98 107 ARG B N 1
ATOM 2595 C CA . ARG B 1 107 ? 4.938 6.082 3.359 1 98 107 ARG B CA 1
ATOM 2596 C C . ARG B 1 107 ? 3.543 6.348 2.797 1 98 107 ARG B C 1
ATOM 2598 O O . ARG B 1 107 ? 2.602 5.609 3.09 1 98 107 ARG B O 1
ATOM 2605 N N . ASN B 1 108 ? 3.354 7.383 1.946 1 98.44 108 ASN B N 1
ATOM 2606 C CA . ASN B 1 108 ? 2.025 7.734 1.455 1 98.44 108 ASN B CA 1
ATOM 2607 C C . ASN B 1 108 ? 1.485 6.676 0.497 1 98.44 108 ASN B C 1
ATOM 2609 O O . ASN B 1 108 ? 0.273 6.469 0.411 1 98.44 108 ASN B O 1
ATOM 2613 N N . ILE B 1 109 ? 2.398 6.02 -0.235 1 98.75 109 ILE B N 1
ATOM 2614 C CA . ILE B 1 109 ? 1.99 4.922 -1.104 1 98.75 109 ILE B CA 1
ATOM 2615 C C . ILE B 1 109 ? 1.38 3.799 -0.267 1 98.75 109 ILE B C 1
ATOM 2617 O O .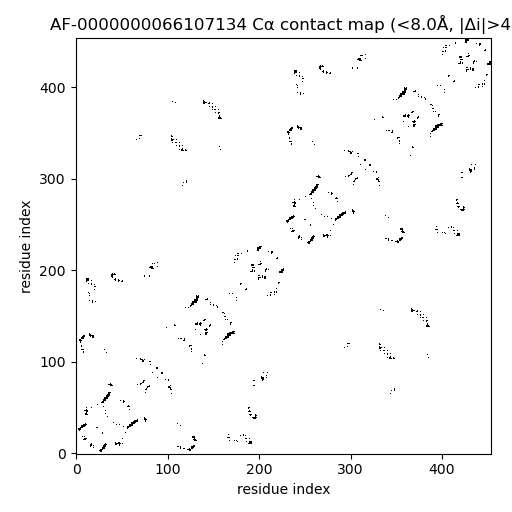 ILE B 1 109 ? 0.285 3.318 -0.566 1 98.75 109 ILE B O 1
ATOM 2621 N N . VAL B 1 110 ? 2.053 3.439 0.838 1 98.81 110 VAL B N 1
ATOM 2622 C CA . VAL B 1 110 ? 1.604 2.359 1.712 1 98.81 110 VAL B CA 1
ATOM 2623 C C . VAL B 1 110 ? 0.319 2.773 2.426 1 98.81 110 VAL B C 1
ATOM 2625 O O . VAL B 1 110 ? -0.673 2.041 2.406 1 98.81 110 VAL B O 1
ATOM 2628 N N . PHE B 1 111 ? 0.28 3.967 3.021 1 98.88 111 PHE B N 1
ATOM 2629 C CA . PHE B 1 111 ? -0.872 4.43 3.787 1 98.88 111 PHE B CA 1
ATOM 2630 C C . PHE B 1 111 ? -2.121 4.469 2.916 1 98.88 111 PHE B C 1
ATOM 2632 O O . PHE B 1 111 ? -3.178 3.975 3.314 1 98.88 111 PHE B O 1
ATOM 2639 N N . THR B 1 112 ? -1.96 5.012 1.728 1 98.88 112 THR B N 1
ATOM 2640 C CA . THR B 1 112 ? -3.115 5.18 0.853 1 98.88 112 THR B CA 1
ATOM 2641 C C . THR B 1 112 ? -3.564 3.836 0.287 1 98.88 112 THR B C 1
ATOM 2643 O O . THR B 1 112 ? -4.762 3.609 0.088 1 98.88 112 THR B O 1
ATOM 2646 N N . SER B 1 113 ? -2.621 2.92 0.067 1 98.88 113 SER B N 1
ATOM 2647 C CA . SER B 1 113 ? -2.975 1.575 -0.375 1 98.88 113 SER B CA 1
ATOM 2648 C C . SER B 1 113 ? -3.773 0.835 0.694 1 98.88 113 SER B C 1
ATOM 2650 O O . SER B 1 113 ? -4.758 0.163 0.385 1 98.88 113 SER B O 1
ATOM 2652 N N . ILE B 1 114 ? -3.332 0.946 1.932 1 98.88 114 ILE B N 1
ATOM 2653 C CA . ILE B 1 114 ? -4.07 0.325 3.027 1 98.88 114 ILE B CA 1
ATOM 2654 C C . ILE B 1 114 ? -5.453 0.961 3.146 1 98.88 114 ILE B C 1
ATOM 2656 O O . ILE B 1 114 ? -6.453 0.26 3.316 1 98.88 114 ILE B O 1
ATOM 2660 N N . ALA B 1 115 ? -5.52 2.281 3.018 1 98.94 115 ALA B N 1
ATOM 2661 C CA . ALA B 1 115 ? -6.805 2.971 3.02 1 98.94 115 ALA B CA 1
ATOM 2662 C C . ALA B 1 115 ? -7.711 2.451 1.906 1 98.94 115 ALA B C 1
ATOM 2664 O O . ALA B 1 115 ? -8.922 2.34 2.086 1 98.94 115 ALA B O 1
ATOM 2665 N N . THR B 1 116 ? -7.133 2.154 0.738 1 98.88 116 THR B N 1
ATOM 2666 C CA . THR B 1 116 ? -7.879 1.594 -0.381 1 98.88 116 THR B CA 1
ATOM 2667 C C . THR B 1 116 ? -8.5 0.25 -0.001 1 98.88 116 THR B C 1
ATOM 2669 O O . THR B 1 116 ? -9.664 -0.014 -0.309 1 98.88 116 THR B O 1
ATOM 2672 N N . SER B 1 117 ? -7.684 -0.562 0.666 1 98.69 117 SER B N 1
ATOM 2673 C CA . SER B 1 117 ? -8.18 -1.854 1.123 1 98.69 117 SER B CA 1
ATOM 2674 C C . SER B 1 117 ? -9.398 -1.689 2.033 1 98.69 117 SER B C 1
ATOM 2676 O O . SER B 1 117 ? -10.406 -2.369 1.854 1 98.69 117 SER B O 1
ATOM 2678 N N . TYR B 1 118 ? -9.336 -0.79 2.977 1 98.75 118 TYR B N 1
ATOM 2679 C CA . TYR B 1 118 ? -10.438 -0.524 3.889 1 98.75 118 TYR B CA 1
ATOM 2680 C C . TYR B 1 118 ? -11.641 0.035 3.141 1 98.75 118 TYR B C 1
ATOM 2682 O O . TYR B 1 118 ? -12.789 -0.319 3.438 1 98.75 118 TYR B O 1
ATOM 2690 N N . ALA B 1 119 ? -11.383 0.969 2.195 1 98.81 119 ALA B N 1
ATOM 2691 C CA . ALA B 1 119 ? -12.469 1.541 1.401 1 98.81 119 ALA B CA 1
ATOM 2692 C C . ALA B 1 119 ? -13.242 0.451 0.663 1 98.81 119 ALA B C 1
ATOM 2694 O O . ALA B 1 119 ? -14.477 0.434 0.682 1 98.81 119 ALA B O 1
ATOM 2695 N N . GLU B 1 120 ? -12.523 -0.463 0.025 1 98.31 120 GLU B N 1
ATOM 2696 C CA . GLU B 1 120 ? -13.172 -1.581 -0.655 1 98.31 120 GLU B CA 1
ATOM 2697 C C . GLU B 1 120 ? -14.016 -2.4 0.314 1 98.31 120 GLU B C 1
ATOM 2699 O O . GLU B 1 120 ? -15.148 -2.779 -0.007 1 98.31 120 GLU B O 1
ATOM 2704 N N . SER B 1 121 ? -13.453 -2.629 1.471 1 97.69 121 SER B N 1
ATOM 2705 C CA . SER B 1 121 ? -14.078 -3.521 2.441 1 97.69 121 SER B CA 1
ATOM 2706 C C . SER B 1 121 ? -15.414 -2.967 2.922 1 97.69 121 SER B C 1
ATOM 2708 O O . SER B 1 121 ? -16.359 -3.719 3.123 1 97.69 121 SER B O 1
ATOM 2710 N N . ILE B 1 122 ? -15.562 -1.617 3.076 1 97.19 122 ILE B N 1
ATOM 2711 C CA . ILE B 1 122 ? -16.766 -1.078 3.686 1 97.19 122 ILE B CA 1
ATOM 2712 C C . ILE B 1 122 ? -17.625 -0.386 2.623 1 97.19 122 ILE B C 1
ATOM 2714 O O . ILE B 1 122 ? -18.672 0.169 2.928 1 97.19 122 ILE B O 1
ATOM 2718 N N . GLY B 1 123 ? -17.078 -0.388 1.365 1 97.5 123 GLY B N 1
ATOM 2719 C CA . GLY B 1 123 ? -17.812 0.256 0.285 1 97.5 123 GLY B CA 1
ATOM 2720 C C . GLY B 1 123 ? -17.734 1.77 0.332 1 97.5 123 GLY B C 1
ATOM 2721 O O . GLY B 1 123 ? -18.719 2.455 0.063 1 97.5 123 GLY B O 1
ATOM 2722 N N . ALA B 1 124 ? -16.625 2.326 0.802 1 98.56 124 ALA B N 1
ATOM 2723 C CA . ALA B 1 124 ? -16.438 3.773 0.81 1 98.56 124 ALA B CA 1
ATOM 2724 C C . ALA B 1 124 ? -16.203 4.301 -0.602 1 98.56 124 ALA B C 1
ATOM 2726 O O . ALA B 1 124 ? -15.539 3.648 -1.415 1 98.56 124 ALA B O 1
ATOM 2727 N N . GLU B 1 125 ? -16.641 5.512 -0.829 1 98.56 125 GLU B N 1
ATOM 2728 C CA . GLU B 1 125 ? -16.562 6.113 -2.156 1 98.56 125 GLU B CA 1
ATOM 2729 C C . GLU B 1 125 ? -15.266 6.902 -2.318 1 98.56 125 GLU B C 1
ATOM 2731 O O . GLU B 1 125 ? -14.727 7.004 -3.424 1 98.56 125 GLU B O 1
ATOM 2736 N N . ILE B 1 126 ? -14.82 7.441 -1.186 1 98.94 126 ILE B N 1
ATOM 2737 C CA . ILE B 1 126 ? -13.641 8.297 -1.324 1 98.94 126 ILE B CA 1
ATOM 2738 C C . ILE B 1 126 ? -12.656 7.996 -0.201 1 98.94 126 ILE B C 1
ATOM 2740 O O . ILE B 1 126 ? -13.031 7.449 0.838 1 98.94 126 ILE B O 1
ATOM 2744 N N . ILE B 1 127 ? -11.438 8.289 -0.462 1 98.94 127 ILE B N 1
ATOM 2745 C CA . ILE B 1 127 ? -10.344 8.312 0.499 1 98.94 127 ILE B CA 1
ATOM 2746 C C . ILE B 1 127 ? -9.812 9.742 0.64 1 98.94 127 ILE B C 1
ATOM 2748 O O . ILE B 1 127 ? -9.375 10.344 -0.34 1 98.94 127 ILE B O 1
ATOM 2752 N N . ILE B 1 128 ? -9.859 10.234 1.833 1 98.94 128 ILE B N 1
ATOM 2753 C CA . ILE B 1 128 ? -9.453 11.609 2.088 1 98.94 128 ILE B CA 1
ATOM 2754 C C . ILE B 1 128 ? -8.016 11.641 2.602 1 98.94 128 ILE B C 1
ATOM 2756 O O . ILE B 1 128 ? -7.676 10.938 3.555 1 98.94 128 ILE B O 1
ATOM 2760 N N . VAL B 1 129 ? -7.18 12.438 1.936 1 98.94 129 VAL B N 1
ATOM 2761 C CA . VAL B 1 129 ? -5.797 12.617 2.365 1 98.94 129 VAL B CA 1
ATOM 2762 C C . VAL B 1 129 ? -5.5 14.109 2.543 1 98.94 129 VAL B C 1
ATOM 2764 O O . VAL B 1 129 ? -6.168 14.953 1.947 1 98.94 129 VAL B O 1
ATOM 2767 N N . GLY B 1 130 ? -4.527 14.414 3.357 1 98.75 130 GLY B N 1
ATOM 2768 C CA . GLY B 1 130 ? -4.176 15.789 3.664 1 98.75 130 GLY B CA 1
ATOM 2769 C C . GLY B 1 130 ? -3.023 16.312 2.828 1 98.75 130 GLY B C 1
ATOM 2770 O O . GLY B 1 130 ? -2.295 17.203 3.258 1 98.75 130 GLY B O 1
ATOM 2771 N N . TRP B 1 131 ? -2.752 15.758 1.683 1 98.69 131 TRP B N 1
ATOM 2772 C CA . TRP B 1 131 ? -1.661 16.203 0.82 1 98.69 131 TRP B CA 1
ATOM 2773 C C . TRP B 1 131 ? -1.872 17.641 0.366 1 98.69 131 TRP B C 1
ATOM 2775 O O . TRP B 1 131 ? -2.996 18.031 0.05 1 98.69 131 TRP B O 1
ATOM 2785 N N . ASP B 1 132 ? -0.812 18.438 0.451 1 98.12 132 ASP B N 1
ATOM 2786 C CA . ASP B 1 132 ? -0.972 19.859 0.161 1 98.12 132 ASP B CA 1
ATOM 2787 C C . ASP B 1 132 ? 0.186 20.391 -0.688 1 98.12 132 ASP B C 1
ATOM 2789 O O . ASP B 1 132 ? 1.187 19.688 -0.875 1 98.12 132 ASP B O 1
ATOM 2793 N N . LYS B 1 133 ? 0.038 21.562 -1.188 1 97.19 133 LYS B N 1
ATOM 2794 C CA . LYS B 1 133 ? 0.947 22.172 -2.15 1 97.19 133 LYS B CA 1
ATOM 2795 C C . LYS B 1 133 ? 2.318 22.422 -1.53 1 97.19 133 LYS B C 1
ATOM 2797 O O . LYS B 1 133 ? 3.346 22.188 -2.174 1 97.19 133 LYS B O 1
ATOM 2802 N N . GLU B 1 134 ? 2.371 22.891 -0.34 1 94.06 134 GLU B N 1
ATOM 2803 C CA . GLU B 1 134 ? 3.625 23.234 0.32 1 94.06 134 GLU B CA 1
ATOM 2804 C C . GLU B 1 134 ? 4.516 22.016 0.508 1 94.06 134 GLU B C 1
ATOM 2806 O O . GLU B 1 134 ? 5.703 22.047 0.183 1 94.06 134 GLU B O 1
ATOM 2811 N N . GLU B 1 135 ? 3.928 20.953 0.981 1 93.56 135 GLU B N 1
ATOM 2812 C CA . GLU B 1 135 ? 4.684 19.719 1.18 1 93.56 135 GLU B CA 1
ATOM 2813 C C . GLU B 1 135 ? 5.141 19.125 -0.153 1 93.56 135 GLU B C 1
ATOM 2815 O O . GLU B 1 135 ? 6.223 18.547 -0.241 1 93.56 135 GLU B O 1
ATOM 2820 N N . ALA B 1 136 ? 4.363 19.312 -1.17 1 95.56 136 ALA B N 1
ATOM 2821 C CA . ALA B 1 136 ? 4.664 18.75 -2.486 1 95.56 136 ALA B CA 1
ATOM 2822 C C . ALA B 1 136 ? 5.969 19.312 -3.037 1 95.56 136 ALA B C 1
ATOM 2824 O O . ALA B 1 136 ? 6.578 18.719 -3.934 1 95.56 136 ALA B O 1
ATOM 2825 N N . ALA B 1 137 ? 6.363 20.422 -2.523 1 93 137 ALA B N 1
ATOM 2826 C CA . ALA B 1 137 ? 7.598 21.047 -2.988 1 93 137 ALA B CA 1
ATOM 2827 C C . ALA B 1 137 ? 8.812 20.172 -2.688 1 93 137 ALA B C 1
ATOM 2829 O O . ALA B 1 137 ? 9.797 20.203 -3.422 1 93 137 ALA B O 1
ATOM 2830 N N . THR B 1 138 ? 8.688 19.375 -1.641 1 93.69 138 THR B N 1
ATOM 2831 C CA . THR B 1 138 ? 9.852 18.578 -1.269 1 93.69 138 THR B CA 1
ATOM 2832 C C . THR B 1 138 ? 9.484 17.109 -1.142 1 93.69 138 THR B C 1
ATOM 2834 O O . THR B 1 138 ? 10.359 16.25 -1.074 1 93.69 138 THR B O 1
ATOM 2837 N N . PHE B 1 139 ? 8.211 16.828 -1.086 1 95.81 139 PHE B N 1
ATOM 2838 C CA . PHE B 1 139 ? 7.707 15.461 -1.004 1 95.81 139 PHE B CA 1
ATOM 2839 C C . PHE B 1 139 ? 6.875 15.117 -2.232 1 95.81 139 PHE B C 1
ATOM 2841 O O . PHE B 1 139 ? 5.68 15.422 -2.283 1 95.81 139 PHE B O 1
ATOM 2848 N N . PRO B 1 140 ? 7.434 14.359 -3.1 1 96.62 140 PRO B N 1
ATOM 2849 C CA . PRO B 1 140 ? 6.73 14.094 -4.359 1 96.62 140 PRO B CA 1
ATOM 2850 C C . PRO B 1 140 ? 5.43 13.32 -4.156 1 96.62 140 PRO B C 1
ATOM 2852 O O . PRO B 1 140 ? 4.516 13.414 -4.977 1 96.62 140 PRO B O 1
ATOM 2855 N N . ASP B 1 141 ? 5.332 12.57 -3.137 1 97.75 141 ASP B N 1
ATOM 2856 C CA . ASP B 1 141 ? 4.141 11.766 -2.879 1 97.75 141 ASP B CA 1
ATOM 2857 C C . ASP B 1 141 ? 3.035 12.602 -2.248 1 97.75 141 ASP B C 1
ATOM 2859 O O . ASP B 1 141 ? 2.047 12.062 -1.747 1 97.75 141 ASP B O 1
ATOM 2863 N N . ASN B 1 142 ? 3.17 13.945 -2.244 1 97.75 142 ASN B N 1
ATOM 2864 C CA . ASN B 1 142 ? 2.121 14.891 -1.872 1 97.75 142 ASN B CA 1
ATOM 2865 C C . ASN B 1 142 ? 1.604 15.656 -3.084 1 97.75 142 ASN B C 1
ATOM 2867 O O . ASN B 1 142 ? 0.654 16.438 -2.975 1 97.75 142 ASN B O 1
ATOM 2871 N N . SER B 1 143 ? 2.133 15.484 -4.234 1 98.31 143 SER B N 1
ATOM 2872 C CA . SER B 1 143 ? 1.906 16.344 -5.395 1 98.31 143 SER B CA 1
ATOM 2873 C C . SER B 1 143 ? 0.584 16 -6.078 1 98.31 143 SER B C 1
ATOM 2875 O O . SER B 1 143 ? 0.046 14.906 -5.898 1 98.31 143 SER B O 1
ATOM 2877 N N . LYS B 1 144 ? 0.111 16.984 -6.84 1 98.44 144 LYS B N 1
ATOM 2878 C CA . LYS B 1 144 ? -1.083 16.781 -7.656 1 98.44 144 LYS B CA 1
ATOM 2879 C C . LYS B 1 144 ? -0.87 15.656 -8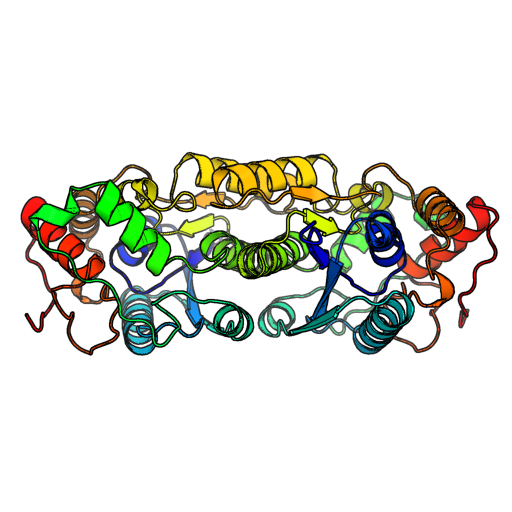.672 1 98.44 144 LYS B C 1
ATOM 2881 O O . LYS B 1 144 ? -1.778 14.867 -8.938 1 98.44 144 LYS B O 1
ATOM 2886 N N . GLU B 1 145 ? 0.289 15.602 -9.25 1 98.56 145 GLU B N 1
ATOM 2887 C CA . GLU B 1 145 ? 0.62 14.547 -10.203 1 98.56 145 GLU B CA 1
ATOM 2888 C C . GLU B 1 145 ? 0.543 13.172 -9.547 1 98.56 145 GLU B C 1
ATOM 2890 O O . GLU B 1 145 ? 0.039 12.219 -10.148 1 98.56 145 GLU B O 1
ATOM 2895 N N . PHE B 1 146 ? 1.077 13.086 -8.328 1 98.75 146 PHE B N 1
ATOM 2896 C CA . PHE B 1 146 ? 0.986 11.836 -7.578 1 98.75 146 PHE B CA 1
ATOM 2897 C C . PHE B 1 146 ? -0.469 11.461 -7.32 1 98.75 146 PHE B C 1
ATOM 2899 O O . PHE B 1 146 ? -0.871 10.32 -7.535 1 98.75 146 PHE B O 1
ATOM 2906 N N . LEU B 1 147 ? -1.271 12.391 -6.895 1 98.88 147 LEU B N 1
ATOM 2907 C CA . LEU B 1 147 ? -2.697 12.188 -6.672 1 98.88 147 LEU B CA 1
ATOM 2908 C C . LEU B 1 147 ? -3.371 11.633 -7.926 1 98.88 147 LEU B C 1
ATOM 2910 O O . LEU B 1 147 ? -4.09 10.633 -7.859 1 98.88 147 LEU B O 1
ATOM 2914 N N . GLU B 1 148 ? -3.156 12.266 -9.008 1 98.81 148 GLU B N 1
ATOM 2915 C CA . GLU B 1 148 ? -3.779 11.867 -10.273 1 98.81 148 GLU B CA 1
ATOM 2916 C C . GLU B 1 148 ? -3.32 10.477 -10.703 1 98.81 148 GLU B C 1
ATOM 2918 O O . GLU B 1 148 ? -4.129 9.664 -11.156 1 98.81 148 GLU B O 1
ATOM 2923 N N . SER B 1 149 ? -2.049 10.211 -10.617 1 98.81 149 SER B N 1
ATOM 2924 C CA . SER B 1 149 ? -1.513 8.914 -11.023 1 98.81 149 SER B CA 1
ATOM 2925 C C . SER B 1 149 ? -2.037 7.801 -10.125 1 98.81 149 SER B C 1
ATOM 2927 O O . SER B 1 149 ? -2.295 6.688 -10.594 1 98.81 149 SER B O 1
ATOM 2929 N N . PHE B 1 150 ? -2.137 8.062 -8.836 1 98.88 150 PHE B N 1
ATOM 2930 C CA . PHE B 1 150 ? -2.684 7.059 -7.93 1 98.88 150 PHE B CA 1
ATOM 2931 C C . PHE B 1 150 ? -4.137 6.754 -8.266 1 98.88 150 PHE B C 1
ATOM 2933 O O . PHE B 1 150 ? -4.539 5.59 -8.32 1 98.88 150 PHE B O 1
ATOM 2940 N N . ASN B 1 151 ? -4.926 7.809 -8.469 1 98.94 151 ASN B N 1
ATOM 2941 C CA . ASN B 1 151 ? -6.32 7.621 -8.859 1 98.94 151 ASN B CA 1
ATOM 2942 C C . ASN B 1 151 ? -6.441 6.824 -10.156 1 98.94 151 ASN B C 1
ATOM 2944 O O . ASN B 1 151 ? -7.336 5.988 -10.289 1 98.94 151 ASN B O 1
ATOM 2948 N N . ASN B 1 152 ? -5.586 7.121 -11.086 1 98.75 152 ASN B N 1
ATOM 2949 C CA . ASN B 1 152 ? -5.586 6.332 -12.312 1 98.75 152 ASN B CA 1
ATOM 2950 C C . ASN B 1 152 ? -5.328 4.855 -12.031 1 98.75 152 ASN B C 1
ATOM 2952 O O . ASN B 1 152 ? -6 3.986 -12.594 1 98.75 152 ASN B O 1
ATOM 2956 N N . MET B 1 153 ? -4.387 4.582 -11.211 1 98.69 153 MET B N 1
ATOM 2957 C CA . MET B 1 153 ? -4.066 3.207 -10.836 1 98.69 153 MET B CA 1
ATOM 2958 C C . MET B 1 153 ? -5.254 2.535 -10.156 1 98.69 153 MET B C 1
ATOM 2960 O O . MET B 1 153 ? -5.566 1.377 -10.438 1 98.69 153 MET B O 1
ATOM 2964 N N . LEU B 1 154 ? -5.965 3.268 -9.266 1 98.75 154 LEU B N 1
ATOM 2965 C CA . LEU B 1 154 ? -7.145 2.725 -8.602 1 98.75 154 LEU B CA 1
ATOM 2966 C C . LEU B 1 154 ? -8.242 2.416 -9.609 1 98.75 154 LEU B C 1
ATOM 2968 O O . LEU B 1 154 ? -8.906 1.382 -9.516 1 98.75 154 LEU B O 1
ATOM 2972 N N . ASN B 1 155 ? -8.406 3.291 -10.547 1 98.31 155 ASN B N 1
ATOM 2973 C CA . ASN B 1 155 ? -9.438 3.121 -11.562 1 98.31 155 ASN B CA 1
ATOM 2974 C C . ASN B 1 155 ? -9.234 1.836 -12.359 1 98.31 155 ASN B C 1
ATOM 2976 O O . ASN B 1 155 ? -10.203 1.206 -12.781 1 98.31 155 ASN B O 1
ATOM 2980 N N . VAL B 1 156 ? -8.008 1.446 -12.492 1 97.75 156 VAL B N 1
ATOM 2981 C CA . VAL B 1 156 ? -7.672 0.276 -13.297 1 97.75 156 VAL B CA 1
ATOM 2982 C C . VAL B 1 156 ? -7.668 -0.973 -12.422 1 97.75 156 VAL B C 1
ATOM 2984 O O . VAL B 1 156 ? -8.156 -2.029 -12.828 1 97.75 156 VAL B O 1
ATOM 2987 N N . GLY B 1 157 ? -7.188 -0.82 -11.234 1 97.06 157 GLY B N 1
ATOM 2988 C CA . GLY B 1 157 ? -6.824 -1.996 -10.461 1 97.06 157 GLY B CA 1
ATOM 2989 C C . GLY B 1 157 ? -7.871 -2.387 -9.438 1 97.06 157 GLY B C 1
ATOM 2990 O O . GLY B 1 157 ? -7.852 -3.502 -8.914 1 97.06 157 GLY B O 1
ATOM 2991 N N . SER B 1 158 ? -8.758 -1.523 -9.062 1 97.19 158 SER B N 1
ATOM 2992 C CA . SER B 1 158 ? -9.805 -1.814 -8.094 1 97.19 158 SER B CA 1
ATOM 2993 C C . SER B 1 158 ? -11.133 -2.125 -8.781 1 97.19 158 SER B C 1
ATOM 2995 O O . SER B 1 158 ? -11.5 -1.459 -9.75 1 97.19 158 SER B O 1
ATOM 2997 N N . PRO B 1 159 ? -11.812 -3.137 -8.32 1 95.12 159 PRO B N 1
ATOM 2998 C CA . PRO B 1 159 ? -13.141 -3.396 -8.875 1 95.12 159 PRO B CA 1
ATOM 2999 C C . PRO B 1 159 ? -14.18 -2.379 -8.414 1 95.12 159 PRO B C 1
ATOM 3001 O O . PRO B 1 159 ? -15.305 -2.363 -8.922 1 95.12 159 PRO B O 1
ATOM 3004 N N . GLN B 1 160 ? -13.836 -1.559 -7.426 1 95.88 160 GLN B N 1
ATOM 3005 C CA . GLN B 1 160 ? -14.734 -0.535 -6.895 1 95.88 160 GLN B CA 1
ATOM 3006 C C . GLN B 1 160 ? -14.375 0.845 -7.438 1 95.88 160 GLN B C 1
ATOM 3008 O O . GLN B 1 160 ? -13.25 1.069 -7.879 1 95.88 160 GLN B O 1
ATOM 3013 N N . ASN B 1 161 ? -15.367 1.654 -7.453 1 96.81 161 ASN B N 1
ATOM 3014 C CA . ASN B 1 161 ? -15.141 3.045 -7.828 1 96.81 161 ASN B CA 1
ATOM 3015 C C . ASN B 1 161 ? -14.727 3.893 -6.629 1 96.81 161 ASN B C 1
ATOM 3017 O O . ASN B 1 161 ? -15.578 4.504 -5.977 1 96.81 161 ASN B O 1
ATOM 3021 N N . ILE B 1 162 ? -13.508 3.922 -6.332 1 98.62 162 ILE B N 1
ATOM 3022 C CA . ILE B 1 162 ? -12.93 4.66 -5.211 1 98.62 162 ILE B CA 1
ATOM 3023 C C . ILE B 1 162 ? -12.102 5.824 -5.738 1 98.62 162 ILE B C 1
ATOM 3025 O O . ILE B 1 162 ? -11.367 5.68 -6.715 1 98.62 162 ILE B O 1
ATOM 3029 N N . GLU B 1 163 ? -12.211 6.969 -5.164 1 98.88 163 GLU B N 1
ATOM 3030 C CA . GLU B 1 163 ? -11.422 8.133 -5.559 1 98.88 163 GLU B CA 1
ATOM 3031 C C . GLU B 1 163 ? -10.695 8.742 -4.359 1 98.88 163 GLU B C 1
ATOM 3033 O O . GLU B 1 163 ? -11.297 8.922 -3.295 1 98.88 163 GLU B O 1
ATOM 3038 N N . ILE B 1 164 ? -9.461 9.016 -4.52 1 98.94 164 ILE B N 1
ATOM 3039 C CA . ILE B 1 164 ? -8.711 9.766 -3.518 1 98.94 164 ILE B CA 1
ATOM 3040 C C . ILE B 1 164 ? -8.992 11.258 -3.666 1 98.94 164 ILE B C 1
ATOM 3042 O O . ILE B 1 164 ? -8.922 11.797 -4.77 1 98.94 164 ILE B O 1
ATOM 3046 N N . LYS B 1 165 ? -9.367 11.883 -2.598 1 98.94 165 LYS B N 1
ATOM 3047 C CA . LYS B 1 165 ? -9.609 13.32 -2.541 1 98.94 165 LYS B CA 1
ATOM 3048 C C . LYS B 1 165 ? -8.586 14.016 -1.646 1 98.94 165 LYS B C 1
ATOM 3050 O O . LYS B 1 165 ? -8.336 13.578 -0.52 1 98.94 165 LYS B O 1
ATOM 3055 N N . ALA B 1 166 ? -7.98 15.031 -2.16 1 98.88 166 ALA B N 1
ATOM 3056 C CA . ALA B 1 166 ? -7.047 15.875 -1.426 1 98.88 166 ALA B CA 1
ATOM 3057 C C . ALA B 1 166 ? -7.473 17.344 -1.487 1 98.88 166 ALA B C 1
ATOM 3059 O O . ALA B 1 166 ? -6.949 18.109 -2.297 1 98.88 166 ALA B O 1
ATOM 3060 N N . PRO B 1 167 ? -8.297 17.75 -0.587 1 98.69 167 PRO B N 1
ATOM 3061 C CA . PRO B 1 167 ? -8.844 19.094 -0.655 1 98.69 167 PRO B CA 1
ATOM 3062 C C . PRO B 1 167 ? -7.773 20.172 -0.567 1 98.69 167 PRO B C 1
ATOM 3064 O O . PRO B 1 167 ? -7.977 21.297 -1.043 1 98.69 167 PRO B O 1
ATOM 3067 N N . ALA B 1 168 ? -6.656 19.875 0.009 1 98.62 168 ALA B N 1
ATOM 3068 C CA . ALA B 1 168 ? -5.621 20.891 0.226 1 98.62 168 ALA B CA 1
ATOM 3069 C C . ALA B 1 168 ? -4.551 20.812 -0.859 1 98.62 168 ALA B C 1
ATOM 3071 O O . ALA B 1 168 ? -3.506 21.469 -0.755 1 98.62 168 ALA B O 1
ATOM 3072 N N . ILE B 1 169 ? -4.734 20.094 -1.953 1 98.81 169 ILE B N 1
ATOM 3073 C CA . ILE B 1 169 ? -3.715 19.703 -2.924 1 98.81 169 ILE B CA 1
ATOM 3074 C C . ILE B 1 169 ? -3.105 20.953 -3.555 1 98.81 169 ILE B C 1
ATOM 3076 O O . ILE B 1 169 ? -1.934 20.969 -3.938 1 98.81 169 ILE B O 1
ATOM 3080 N N . ASP B 1 170 ? -3.871 22.047 -3.615 1 98.44 170 ASP B N 1
ATOM 3081 C CA . ASP B 1 170 ? -3.396 23.281 -4.246 1 98.44 170 ASP B CA 1
ATOM 3082 C C . ASP B 1 170 ? -3.277 24.406 -3.229 1 98.44 170 ASP B C 1
ATOM 3084 O O . ASP B 1 170 ? -3.197 25.578 -3.604 1 98.44 170 ASP B O 1
ATOM 3088 N N . LEU B 1 171 ? -3.264 24.062 -1.963 1 98.56 171 LEU B N 1
ATOM 3089 C CA . LEU B 1 171 ? -3.273 25.078 -0.911 1 98.56 171 LEU B CA 1
ATOM 3090 C C . LEU B 1 171 ? -1.938 25.109 -0.175 1 98.56 171 LEU B C 1
ATOM 3092 O O . LEU B 1 171 ? -1.32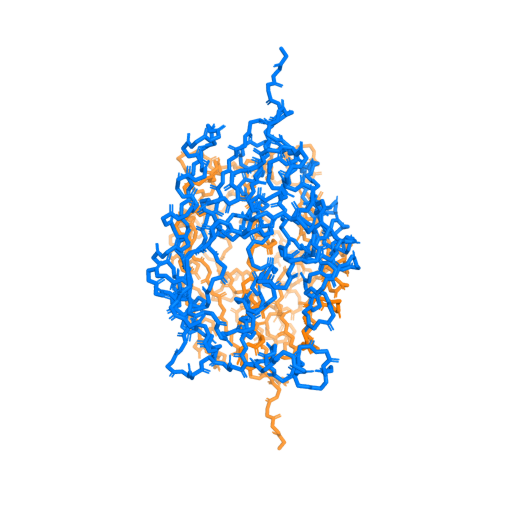9 24.062 0.06 1 98.56 171 LEU B O 1
ATOM 3096 N N . ASN B 1 172 ? -1.525 26.297 0.177 1 97.25 172 ASN B N 1
ATOM 3097 C CA . ASN B 1 172 ? -0.469 26.438 1.174 1 97.25 172 ASN B CA 1
ATOM 3098 C C . ASN B 1 172 ? -1.021 26.344 2.594 1 97.25 172 ASN B C 1
ATOM 3100 O O . ASN B 1 172 ? -2.236 26.375 2.795 1 97.25 172 ASN B O 1
ATOM 3104 N N . LYS B 1 173 ? -0.105 26.266 3.5 1 97.38 173 LYS B N 1
ATOM 3105 C CA . LYS B 1 173 ? -0.519 25.984 4.871 1 97.38 173 LYS B CA 1
ATOM 3106 C C . LYS B 1 173 ? -1.415 27.094 5.418 1 97.38 173 LYS B C 1
ATOM 3108 O O . LYS B 1 173 ? -2.336 26.828 6.191 1 97.38 173 LYS B O 1
ATOM 3113 N N . ASP B 1 174 ? -1.102 28.359 5.074 1 98.31 174 ASP B N 1
ATOM 3114 C CA . ASP B 1 174 ? -1.953 29.453 5.531 1 98.31 174 ASP B CA 1
ATOM 3115 C C . ASP B 1 174 ? -3.355 29.344 4.934 1 98.31 174 ASP B C 1
ATOM 3117 O O . ASP B 1 174 ? -4.344 29.656 5.598 1 98.31 174 ASP B O 1
ATOM 3121 N N . GLU B 1 175 ? -3.494 28.938 3.697 1 98.81 175 GLU B N 1
ATOM 3122 C CA . GLU B 1 175 ? -4.789 28.719 3.064 1 98.81 175 GLU B CA 1
ATOM 3123 C C . GLU B 1 175 ? -5.527 27.547 3.707 1 98.81 175 GLU B C 1
ATOM 3125 O O . GLU B 1 175 ? -6.758 27.547 3.785 1 98.81 175 GLU B O 1
ATOM 3130 N N . ILE B 1 176 ? -4.812 26.531 4.148 1 98.81 176 ILE B N 1
ATOM 3131 C CA . ILE B 1 176 ? -5.406 25.406 4.863 1 98.81 176 ILE B CA 1
ATOM 3132 C C . ILE B 1 176 ? -6.004 25.891 6.18 1 98.81 176 ILE B C 1
ATOM 3134 O O . ILE B 1 176 ? -7.121 25.516 6.543 1 98.81 176 ILE B O 1
ATOM 3138 N N . VAL B 1 177 ? -5.266 26.75 6.887 1 98.81 177 VAL B N 1
ATOM 3139 C CA . VAL B 1 177 ? -5.758 27.312 8.133 1 98.81 177 VAL B CA 1
ATOM 3140 C C . VAL B 1 177 ? -7.031 28.125 7.871 1 98.81 177 VAL B C 1
ATOM 3142 O O . VAL B 1 177 ? -8.016 28 8.602 1 98.81 177 VAL B O 1
ATOM 3145 N N . LYS B 1 178 ? -7.039 28.953 6.844 1 98.81 178 LYS B N 1
ATOM 3146 C CA . LYS B 1 178 ? -8.219 29.734 6.488 1 98.81 178 LYS B CA 1
ATOM 3147 C C . LYS B 1 178 ? -9.406 28.844 6.191 1 98.81 178 LYS B C 1
ATOM 3149 O O . LYS B 1 178 ? -10.523 29.094 6.652 1 98.81 178 LYS B O 1
ATOM 3154 N N . LEU B 1 179 ? -9.125 27.828 5.445 1 98.75 179 LEU B N 1
ATOM 3155 C CA . LEU B 1 179 ? -10.18 26.859 5.137 1 98.75 179 LEU B CA 1
ATOM 3156 C C . LEU B 1 179 ? -10.711 26.219 6.41 1 98.75 179 LEU B C 1
ATOM 3158 O O . LEU B 1 179 ? -11.93 26.109 6.594 1 98.75 179 LEU B O 1
ATOM 3162 N N . GLY B 1 180 ? -9.828 25.75 7.277 1 98.75 180 GLY B N 1
ATOM 3163 C CA . GLY B 1 180 ? -10.234 25.156 8.539 1 98.75 180 GLY B CA 1
ATOM 3164 C C . GLY B 1 180 ? -11.102 26.094 9.375 1 98.75 180 GLY B C 1
ATOM 3165 O O . GLY B 1 180 ? -12.086 25.656 9.977 1 98.75 180 GLY B O 1
ATOM 3166 N N . ASP B 1 181 ? -10.719 27.328 9.367 1 98.62 181 ASP B N 1
ATOM 3167 C CA . ASP B 1 181 ? -11.484 28.328 10.102 1 98.62 181 ASP B CA 1
ATOM 3168 C C . ASP B 1 181 ? -12.883 28.5 9.5 1 98.62 181 ASP B C 1
ATOM 3170 O O . ASP B 1 181 ? -13.867 28.578 10.227 1 98.62 181 ASP B O 1
ATOM 3174 N N . GLU B 1 182 ? -12.953 28.578 8.219 1 98.38 182 GLU B N 1
ATOM 3175 C CA . GLU B 1 182 ? -14.203 28.75 7.492 1 98.38 182 GLU B CA 1
ATOM 3176 C C . GLU B 1 182 ? -15.18 27.625 7.785 1 98.38 182 GLU B C 1
ATOM 3178 O O . GLU B 1 182 ? -16.375 27.859 8.008 1 98.38 182 GLU B O 1
ATOM 3183 N N . ILE B 1 183 ? -14.695 26.438 7.875 1 98.31 183 ILE B N 1
ATOM 3184 C CA . ILE B 1 183 ? -15.586 25.297 8.016 1 98.31 183 ILE B CA 1
ATOM 3185 C C . ILE B 1 183 ? -15.664 24.875 9.484 1 98.31 183 ILE B C 1
ATOM 3187 O O . ILE B 1 183 ? -16.266 23.844 9.812 1 98.31 183 ILE B O 1
ATOM 3191 N N . LYS B 1 184 ? -14.961 25.594 10.32 1 98 184 LYS B N 1
ATOM 3192 C CA . LYS B 1 184 ? -14.969 25.391 11.766 1 98 184 LYS B CA 1
ATOM 3193 C C . LYS B 1 184 ? -14.391 24.016 12.133 1 98 184 LYS B C 1
ATOM 3195 O O . LYS B 1 184 ? -14.961 23.297 12.953 1 98 184 LYS B O 1
ATOM 3200 N N . ALA B 1 185 ? -13.398 23.656 11.422 1 98.62 185 ALA B N 1
ATOM 3201 C CA . ALA B 1 185 ? -12.656 22.453 11.797 1 98.62 185 ALA B CA 1
ATOM 3202 C C . ALA B 1 185 ? -12.023 22.609 13.18 1 98.62 185 ALA B C 1
ATOM 3204 O O . ALA B 1 185 ? -11.625 23.703 13.562 1 98.62 185 ALA B O 1
ATOM 3205 N N . PRO B 1 186 ? -11.938 21.562 13.883 1 98.69 186 PRO B N 1
ATOM 3206 C CA . PRO B 1 186 ? -11.352 21.656 15.227 1 98.69 186 PRO B CA 1
ATOM 3207 C C . PRO B 1 186 ? -9.828 21.703 15.203 1 98.69 186 PRO B C 1
ATOM 3209 O O . PRO B 1 186 ? -9.18 20.828 15.781 1 98.69 186 PRO B O 1
ATOM 3212 N N . MET B 1 187 ? -9.266 22.75 14.734 1 98.69 187 MET B N 1
ATOM 3213 C CA . MET B 1 187 ? -7.82 22.875 14.555 1 98.69 187 MET B CA 1
ATOM 3214 C C . MET B 1 187 ? -7.109 22.922 15.898 1 98.69 187 MET B C 1
ATOM 3216 O O . MET B 1 187 ? -5.922 22.609 15.992 1 98.69 187 MET B O 1
ATOM 3220 N N . GLU B 1 188 ? -7.824 23.297 16.922 1 98.06 188 GLU B N 1
ATOM 3221 C CA . GLU B 1 188 ? -7.258 23.359 18.266 1 98.06 188 GLU B CA 1
ATOM 3222 C C . GLU B 1 188 ? -6.895 21.969 18.781 1 98.06 188 GLU B C 1
ATOM 3224 O O . GLU B 1 188 ? -6.102 21.844 19.719 1 98.06 188 GLU B O 1
ATOM 3229 N N . LEU B 1 189 ? -7.453 20.984 18.203 1 98.5 189 LEU B N 1
ATOM 3230 C CA . LEU B 1 189 ? -7.211 19.609 18.641 1 98.5 189 LEU B CA 1
ATOM 3231 C C . LEU B 1 189 ? -6.074 18.984 17.844 1 98.5 189 LEU B C 1
ATOM 3233 O O . LEU B 1 189 ? -5.59 17.906 18.188 1 98.5 189 LEU B O 1
ATOM 3237 N N . SER B 1 190 ? -5.605 19.625 16.781 1 98.5 190 SER B N 1
ATOM 3238 C CA . SER B 1 190 ? -4.609 19.047 15.898 1 98.5 190 SER B CA 1
ATOM 3239 C C . SER B 1 190 ? -3.205 19.172 16.469 1 98.5 190 SER B C 1
ATOM 3241 O O . SER B 1 190 ? -2.943 20.062 17.281 1 98.5 190 SER B O 1
ATOM 3243 N N . TYR B 1 191 ? -2.322 18.281 16.078 1 98.25 191 TYR B N 1
ATOM 3244 C CA . TYR B 1 191 ? -0.928 18.203 16.5 1 98.25 191 TYR B CA 1
ATOM 3245 C C . TYR B 1 191 ? 0.002 18.062 15.305 1 98.25 191 TYR B C 1
ATOM 3247 O O . TYR B 1 191 ? -0.111 17.094 14.547 1 98.25 191 TYR B O 1
ATOM 3255 N N . SER B 1 192 ? 0.934 18.922 15.172 1 96.31 192 SER B N 1
ATOM 3256 C CA . SER B 1 192 ? 1.746 18.953 13.953 1 96.31 192 SER B CA 1
ATOM 3257 C C . SER B 1 192 ? 3.209 18.656 14.266 1 96.31 192 SER B C 1
ATOM 3259 O O . SER B 1 192 ? 3.996 18.375 13.359 1 96.31 192 SER B O 1
ATOM 3261 N N . CYS B 1 193 ? 3.627 18.609 15.5 1 96.44 193 CYS B N 1
ATOM 3262 C CA . CYS B 1 193 ? 5.031 18.578 15.891 1 96.44 193 CYS B CA 1
ATOM 3263 C C . CYS B 1 193 ? 5.645 17.219 15.641 1 96.44 193 CYS B C 1
ATOM 3265 O O . CYS B 1 193 ? 5.012 16.188 15.906 1 96.44 193 CYS B O 1
ATOM 3267 N N . TYR B 1 194 ? 6.918 17.172 15.227 1 93.5 194 TYR B N 1
ATOM 3268 C CA . TYR B 1 194 ? 7.613 15.93 14.922 1 93.5 194 TYR B CA 1
ATOM 3269 C C . TYR B 1 194 ? 8.156 15.289 16.188 1 93.5 194 TYR B C 1
ATOM 3271 O O . TYR B 1 194 ? 8.438 14.086 16.219 1 93.5 194 TYR B O 1
ATOM 3279 N N . THR B 1 195 ? 8.258 16.062 17.219 1 93.12 195 THR B N 1
ATOM 3280 C CA . THR B 1 195 ? 9.078 15.617 18.344 1 93.12 195 THR B CA 1
ATOM 3281 C C . THR B 1 195 ? 8.266 14.758 19.297 1 93.12 195 THR B C 1
ATOM 3283 O O . THR B 1 195 ? 8.828 14.023 20.109 1 93.12 195 THR B O 1
ATOM 3286 N N . GLY B 1 196 ? 6.98 14.906 19.281 1 93.94 196 GLY B N 1
ATOM 3287 C CA . GLY B 1 196 ? 6.125 14.07 20.109 1 93.94 196 GLY B CA 1
ATOM 3288 C C . GLY B 1 196 ? 5.973 14.594 21.516 1 93.94 196 GLY B C 1
ATOM 3289 O O . GLY B 1 196 ? 5.359 13.945 22.359 1 93.94 196 GLY B O 1
ATOM 3290 N N . HIS B 1 197 ? 6.453 15.75 21.781 1 93.94 197 HIS B N 1
ATOM 3291 C CA . HIS B 1 197 ? 6.246 16.359 23.094 1 93.94 197 HIS B CA 1
ATOM 3292 C C . HIS B 1 197 ? 4.789 16.766 23.297 1 93.94 197 HIS B C 1
ATOM 3294 O O . HIS B 1 197 ? 4.043 16.906 22.328 1 93.94 197 HIS B O 1
ATOM 3300 N N . GLU B 1 198 ? 4.434 16.844 24.531 1 94.69 198 GLU B N 1
ATOM 3301 C CA . GLU B 1 198 ? 3.053 17.219 24.828 1 94.69 198 GLU B CA 1
ATOM 3302 C C . GLU B 1 198 ? 2.693 18.562 24.188 1 94.69 198 GLU B C 1
ATOM 3304 O O . GLU B 1 198 ? 1.658 18.688 23.516 1 94.69 198 GLU B O 1
ATOM 3309 N N . LYS B 1 199 ? 3.629 19.5 24.328 1 95.62 199 LYS B N 1
ATOM 3310 C CA . LYS B 1 199 ? 3.498 20.766 23.609 1 95.62 199 LYS B CA 1
ATOM 3311 C C . LYS B 1 199 ? 4.324 20.75 22.328 1 95.62 199 LYS B C 1
ATOM 3313 O O . LYS B 1 199 ? 5.344 20.062 22.25 1 95.62 199 LYS B O 1
ATOM 3318 N N . HIS B 1 200 ? 3.82 21.469 21.359 1 97.06 200 HIS B N 1
ATOM 3319 C CA . HIS B 1 200 ? 4.648 21.672 20.188 1 97.06 200 HIS B CA 1
ATOM 3320 C C . HIS B 1 200 ? 6.016 22.234 20.547 1 97.06 200 HIS B C 1
ATOM 3322 O O . HIS B 1 200 ? 6.117 23.109 21.406 1 97.06 200 HIS B O 1
ATOM 3328 N N . CYS B 1 201 ? 7.055 21.75 19.953 1 95.31 201 CYS B N 1
ATOM 3329 C CA . CYS B 1 201 ? 8.398 22.203 20.312 1 95.31 201 CYS B CA 1
ATOM 3330 C C . CYS B 1 201 ? 8.625 23.641 19.844 1 95.31 201 CYS B C 1
ATOM 3332 O O . CYS B 1 201 ? 9.398 24.375 20.469 1 95.31 201 CYS B O 1
ATOM 3334 N N . GLY B 1 202 ? 8.031 23.984 18.703 1 94.88 202 GLY B N 1
ATOM 3335 C CA . GLY B 1 202 ? 8.07 25.344 18.203 1 94.88 202 GLY B CA 1
ATOM 3336 C C . GLY B 1 202 ? 9.234 25.609 17.266 1 94.88 202 GLY B C 1
ATOM 3337 O O . GLY B 1 202 ? 9.305 26.672 16.641 1 94.88 202 GLY B O 1
ATOM 3338 N N . VAL B 1 203 ? 10.109 24.547 17.062 1 92.5 203 VAL B N 1
ATOM 3339 C CA . VAL B 1 203 ? 11.328 24.875 16.328 1 92.5 203 VAL B CA 1
ATOM 3340 C C . VAL B 1 203 ? 11.531 23.875 15.195 1 92.5 203 VAL B C 1
ATOM 3342 O O . VAL B 1 203 ? 12.359 24.109 14.305 1 92.5 203 VAL B O 1
ATOM 3345 N N . CYS B 1 204 ? 10.898 22.75 15.242 1 92.62 204 CYS B N 1
ATOM 3346 C CA . CYS B 1 204 ? 11.008 21.859 14.102 1 92.62 204 CYS B CA 1
ATOM 3347 C C . CYS B 1 204 ? 10.32 22.453 12.875 1 92.62 204 CYS B C 1
ATOM 3349 O O . CYS B 1 204 ? 9.555 23.406 12.992 1 92.62 204 CYS B O 1
ATOM 3351 N N . GLU B 1 205 ? 10.547 21.922 11.781 1 91.38 205 GLU B N 1
ATOM 3352 C CA . GLU B 1 205 ? 10.023 22.469 10.539 1 91.38 205 GLU B CA 1
ATOM 3353 C C . GLU B 1 205 ? 8.492 22.516 10.555 1 91.38 205 GLU B C 1
ATOM 3355 O O . GLU B 1 205 ? 7.898 23.516 10.133 1 91.38 205 GLU B O 1
ATOM 3360 N N . SER B 1 206 ? 7.871 21.469 11 1 93.56 206 SER B N 1
ATOM 3361 C CA . SER B 1 206 ? 6.414 21.391 11.031 1 93.56 206 SER B CA 1
ATOM 3362 C C . SER B 1 206 ? 5.832 22.469 11.945 1 93.56 206 SER B C 1
ATOM 3364 O O . SER B 1 206 ? 4.844 23.125 11.594 1 93.56 206 SER B O 1
ATOM 3366 N N . CYS B 1 207 ? 6.414 22.656 13.117 1 95.44 207 CYS B N 1
ATOM 3367 C CA . CYS B 1 207 ? 5.957 23.688 14.039 1 95.44 207 CYS B CA 1
ATOM 3368 C C . CYS B 1 207 ? 6.113 25.078 13.43 1 95.44 207 CYS B C 1
ATOM 3370 O O . CYS B 1 207 ? 5.211 25.922 13.531 1 95.44 207 CYS B O 1
ATOM 3372 N N . MET B 1 208 ? 7.238 25.266 12.828 1 94.25 208 MET B N 1
ATOM 3373 C CA . MET B 1 208 ? 7.516 26.594 12.258 1 94.25 208 MET B CA 1
ATOM 3374 C C . MET B 1 208 ? 6.535 26.906 11.133 1 94.25 208 MET B C 1
ATOM 3376 O O . MET B 1 208 ? 6.062 28.047 11.031 1 94.25 208 MET B O 1
ATOM 3380 N N . ARG B 1 209 ? 6.254 25.953 10.359 1 94.94 209 ARG B N 1
ATOM 3381 C CA . ARG B 1 209 ? 5.293 26.141 9.273 1 94.94 209 ARG B CA 1
ATOM 3382 C C . ARG B 1 209 ? 3.893 26.391 9.82 1 94.94 209 ARG B C 1
ATOM 3384 O O . ARG B 1 209 ? 3.129 27.172 9.258 1 94.94 209 ARG B O 1
ATOM 3391 N N . ARG B 1 210 ? 3.549 25.703 10.859 1 96.75 210 ARG B N 1
ATOM 3392 C CA . ARG B 1 210 ? 2.254 25.891 11.5 1 96.75 210 ARG B CA 1
ATOM 3393 C C . ARG B 1 210 ? 2.123 27.312 12.047 1 96.75 210 ARG B C 1
ATOM 3395 O O . ARG B 1 210 ? 1.137 28 11.773 1 96.75 210 ARG B O 1
ATOM 3402 N N . LYS B 1 211 ? 3.152 27.75 12.805 1 96.25 211 LYS B N 1
ATOM 3403 C CA . LYS B 1 211 ? 3.154 29.109 13.336 1 96.25 211 LYS B CA 1
ATOM 3404 C C . LYS B 1 211 ? 2.955 30.141 12.227 1 96.25 211 LYS B C 1
ATOM 3406 O O . LYS B 1 211 ? 2.1 31.031 12.336 1 96.25 211 LYS B O 1
ATOM 3411 N N . ARG B 1 212 ? 3.736 29.984 11.273 1 96.25 212 ARG B N 1
ATOM 3412 C CA . ARG B 1 212 ? 3.678 30.906 10.148 1 96.25 212 ARG B CA 1
ATOM 3413 C C . ARG B 1 212 ? 2.305 30.891 9.484 1 96.25 212 ARG B C 1
ATOM 3415 O O . ARG B 1 212 ? 1.775 31.922 9.094 1 96.25 212 ARG B O 1
ATOM 3422 N N . ALA B 1 213 ? 1.765 29.703 9.336 1 97.56 213 ALA B N 1
ATOM 3423 C CA . ALA B 1 213 ? 0.485 29.531 8.648 1 97.56 213 ALA B CA 1
ATOM 3424 C C . ALA B 1 213 ? -0.631 30.281 9.375 1 97.56 213 ALA B C 1
ATOM 3426 O O . ALA B 1 213 ? -1.416 31 8.75 1 97.56 213 ALA B O 1
ATOM 3427 N N . PHE B 1 214 ? -0.73 30.141 10.664 1 98.38 214 PHE B N 1
ATOM 3428 C CA . PHE B 1 214 ? -1.769 30.812 11.43 1 98.38 214 PHE B CA 1
ATOM 3429 C C . PHE B 1 214 ? -1.577 32.312 11.383 1 98.38 214 PHE B C 1
ATOM 3431 O O . PHE B 1 214 ? -2.547 33.062 11.258 1 98.38 214 PHE B O 1
ATOM 3438 N N . LYS B 1 215 ? -0.322 32.719 11.492 1 97.5 215 LYS B N 1
ATOM 3439 C CA . LYS B 1 215 ? -0.014 34.156 11.414 1 97.5 215 LYS B CA 1
ATOM 3440 C C . LYS B 1 215 ? -0.45 34.75 10.078 1 97.5 215 LYS B C 1
ATOM 3442 O O . LYS B 1 215 ? -1.163 35.75 10.039 1 97.5 215 LYS B O 1
ATOM 3447 N N . LEU B 1 216 ? -0.084 34.094 8.992 1 97.56 216 LEU B N 1
ATOM 3448 C CA . LEU B 1 216 ? -0.391 34.562 7.656 1 97.56 216 LEU B CA 1
ATOM 3449 C C . LEU B 1 216 ? -1.894 34.531 7.398 1 97.56 216 LEU B C 1
ATOM 3451 O O . LEU B 1 216 ? -2.422 35.406 6.684 1 97.56 216 LEU B O 1
ATOM 3455 N N . ALA B 1 217 ? -2.592 33.594 7.957 1 98.19 217 ALA B N 1
ATOM 3456 C CA . ALA B 1 217 ? -4.031 33.438 7.766 1 98.19 217 ALA B CA 1
ATOM 3457 C C . ALA B 1 217 ? -4.812 34.406 8.633 1 98.19 217 ALA B C 1
ATOM 3459 O O . ALA B 1 217 ? -6.023 34.562 8.469 1 98.19 217 ALA B O 1
ATOM 3460 N N . ASP B 1 218 ? -4.094 35.094 9.555 1 98 218 ASP B N 1
ATOM 3461 C CA . ASP B 1 218 ? -4.711 36 10.531 1 98 218 ASP B CA 1
ATOM 3462 C C . ASP B 1 218 ? -5.773 35.25 11.352 1 98 218 ASP B C 1
ATOM 3464 O O . ASP B 1 218 ? -6.906 35.719 11.469 1 98 218 ASP B O 1
ATOM 3468 N N . VAL B 1 219 ? -5.555 34.062 11.695 1 98 219 VAL B N 1
ATOM 3469 C CA . VAL B 1 219 ? -6.344 33.219 12.594 1 98 219 VAL B CA 1
ATOM 3470 C C . VAL B 1 219 ? -5.551 32.938 13.867 1 98 219 VAL B C 1
ATOM 3472 O O . VAL B 1 219 ? -4.344 32.688 13.82 1 98 219 VAL B O 1
ATOM 3475 N N . LYS B 1 220 ? -6.172 33.062 14.992 1 97.12 220 LYS B N 1
ATOM 3476 C CA . LYS B 1 220 ? -5.484 32.812 16.25 1 97.12 220 LYS B CA 1
ATOM 3477 C C . LYS B 1 220 ? -4.969 31.375 16.312 1 97.12 220 LYS B C 1
ATOM 3479 O O . LYS B 1 220 ? -5.727 30.422 16.094 1 97.12 220 LYS B O 1
ATOM 3484 N N . ASP B 1 221 ? -3.752 31.203 16.531 1 97.12 221 ASP B N 1
ATOM 3485 C CA . ASP B 1 221 ? -3.145 29.875 16.688 1 97.12 221 ASP B CA 1
ATOM 3486 C C . ASP B 1 221 ? -3.492 29.281 18.047 1 97.12 221 ASP B C 1
ATOM 3488 O O . ASP B 1 221 ? -3.055 29.781 19.078 1 97.12 221 ASP B O 1
ATOM 3492 N N . PRO B 1 222 ? -4.195 28.234 18.016 1 96.44 222 PRO B N 1
ATOM 3493 C CA . PRO B 1 222 ? -4.613 27.656 19.297 1 96.44 222 PRO B CA 1
ATOM 3494 C C . PRO B 1 222 ? -3.523 26.797 19.938 1 96.44 222 PRO B C 1
ATOM 3496 O O . PRO B 1 222 ? -3.721 26.266 21.031 1 96.44 222 PRO B O 1
ATOM 3499 N N . SER B 1 223 ? -2.393 26.609 19.359 1 94.75 223 SER B N 1
ATOM 3500 C CA . SER B 1 223 ? -1.356 25.688 19.797 1 94.75 223 SER B CA 1
ATOM 3501 C C . SER B 1 223 ? -0.528 26.281 20.938 1 94.75 223 SER B C 1
ATOM 3503 O O . SER B 1 223 ? -0.325 27.484 20.984 1 94.75 223 SER B O 1
ATOM 3505 N N . GLU B 1 224 ? -0.146 25.438 21.797 1 94.81 224 GLU B N 1
ATOM 3506 C CA . GLU B 1 224 ? 0.861 25.797 22.797 1 94.81 224 GLU B CA 1
ATOM 3507 C C . GLU B 1 224 ? 2.246 25.312 22.375 1 94.81 224 GLU B C 1
ATOM 3509 O O . GLU B 1 224 ? 2.408 24.172 21.922 1 94.81 224 GLU B O 1
ATOM 3514 N N . TYR B 1 225 ? 3.191 26.188 22.531 1 95.69 225 TYR B N 1
ATOM 3515 C CA . TYR B 1 225 ? 4.555 25.875 22.109 1 95.69 225 TYR B CA 1
ATOM 3516 C C . TYR B 1 225 ? 5.516 25.953 23.297 1 95.69 225 TYR B C 1
ATOM 3518 O O . TYR B 1 225 ? 5.332 26.781 24.203 1 95.69 225 TYR B O 1
ATOM 3526 N N . ASN B 1 226 ? 6.5 25.125 23.281 1 92.38 226 ASN B N 1
ATOM 3527 C CA . ASN B 1 226 ? 7.57 25.234 24.266 1 92.38 226 ASN B CA 1
ATOM 3528 C C . ASN B 1 226 ? 8.492 26.406 23.984 1 92.38 226 ASN B C 1
ATOM 3530 O O . ASN B 1 226 ? 9 27.047 24.906 1 92.38 226 ASN B O 1
ATOM 3534 N N . GLU B 1 227 ? 8.875 26.641 22.766 1 84.31 227 GLU B N 1
ATOM 3535 C CA . GLU B 1 227 ? 9.742 27.75 22.375 1 84.31 227 GLU B CA 1
ATOM 3536 C C . GLU B 1 227 ? 9.016 28.734 21.469 1 84.31 227 GLU B C 1
ATOM 3538 O O . GLU B 1 227 ? 8.141 28.344 20.688 1 84.31 227 GLU B O 1
#